Protein AF-0000000080758791 (afdb_homodimer)

Radius of gyration: 24.96 Å; Cα contacts (8 Å, |Δi|>4): 1111; chains: 2; bounding box: 57×70×59 Å

Secondary structure (DSSP, 8-state):
-EEEEEEEEEEEETTEEEEEEEEEEETT-EEEEEE-TTSSHHHHHHHHTTSS--SEEEEEETTEETTSTTHHHHGGGEEEE-SS----TT--HHHHHHHHHTT-TT--HHHHHHHHHHTT--SSS-GGG--HHHHHHHHHHHHHTT--SEEEEESTTTT--HHHHHHHHHHHHHHTTSTT-EEEEE-S-HHHHHHH-SEEEEEETTEEEEEEEHHHHHHHEEEEEE-HHHHHTS-GGGEEEEEE-SS-EEEEEEHHHHTTTS-PBPPPHHHHHHHHHHHHTT-/-EEEEEEEEEEEETTEEEEEEEEEEETT-EEEEEE-TTSSHHHHHHHHTTSS--SEEEEEETTEETTSTTHHHHGGGEEEE-SS----TT--HHHHHHHHHTT-TT--HHHHHHHHHHTT--SSS-GGG--HHHHHHHHHHHHHTT--SEEEEESTTTT--HHHHHHHHHHHHHHTTSTT-EEEEE-S-HHHHHHH-SEEEEEETTEEEEEEEHHHHHHHEEEEEE-HHHHHTS-GGGEEEEEE-SS-EEEEEEHHHHTTTS-PBP--HHHHHHHHHHHHTT-

Solvent-accessible surface area (backbone atoms only — not comparable to full-atom values): 29535 Å² total; per-residue (Å²): 113,49,40,32,42,33,43,47,28,24,38,78,52,95,97,44,48,36,49,54,33,66,50,74,40,52,42,29,37,30,33,26,43,34,49,48,85,87,13,43,67,67,60,50,55,32,44,62,68,46,74,45,82,66,73,43,60,47,44,28,47,69,79,33,46,45,83,44,81,68,31,66,65,52,50,59,33,44,18,64,35,49,64,61,66,83,69,65,47,76,39,20,52,53,54,48,52,56,54,44,48,73,69,37,92,55,42,33,68,65,55,31,52,50,38,32,56,74,69,67,51,62,50,80,48,38,47,65,75,46,51,72,65,52,40,42,50,49,39,47,30,56,28,54,18,31,61,38,37,33,37,41,30,42,33,59,56,64,95,42,28,60,64,60,36,52,55,53,51,50,50,56,54,57,53,28,70,44,55,71,16,26,36,42,33,32,42,58,56,51,69,60,38,66,71,66,35,48,28,38,32,35,31,52,81,18,28,61,78,46,72,43,47,40,67,58,52,52,64,42,37,24,37,38,77,40,43,60,72,60,52,69,69,48,60,68,87,31,50,59,17,73,46,79,56,97,83,24,32,40,30,37,28,35,30,91,69,44,59,92,78,45,83,63,45,92,50,52,71,57,54,54,52,49,33,43,57,57,41,57,68,77,104,113,50,41,32,41,34,42,48,29,24,39,78,52,95,95,44,48,36,48,54,34,65,48,74,39,52,42,29,36,31,33,26,42,33,47,47,84,85,14,44,66,68,59,50,54,34,45,63,67,47,74,46,82,66,74,44,59,46,44,29,48,69,80,34,46,46,82,44,80,67,31,65,65,52,49,58,33,45,16,64,37,49,65,60,66,83,69,66,48,78,40,20,52,52,53,49,52,56,56,44,49,74,69,36,91,56,42,34,68,66,54,30,52,50,39,31,56,76,69,67,51,63,48,80,47,37,46,66,76,45,51,71,65,52,39,42,51,49,38,49,30,56,29,54,16,31,62,39,39,32,36,42,29,42,32,60,57,63,94,44,28,60,64,60,38,51,54,52,52,50,50,54,55,57,53,30,70,44,56,71,16,26,36,42,34,33,42,56,56,52,70,60,39,66,72,67,32,48,27,37,32,37,30,51,80,19,28,62,78,46,72,42,48,40,67,57,52,52,63,42,37,23,38,37,76,39,42,61,73,58,52,69,69,49,61,68,87,30,50,60,17,72,46,80,55,98,83,23,30,39,30,37,28,36,30,92,71,42,59,91,75,47,83,64,43,90,50,51,71,56,55,53,52,49,32,44,57,58,40,57,69,76,104

pLDDT: mean 93.14, std 8.85, range [30.48, 98.81]

Sequence (566 aa):
MNAIEIKNLSKSYPGFELRDINLELPAGSIMGLVGENGAGKTTTLKLIMNAISRDSGSVKVLGVDNQAKEFNAVKEDIGVVLDEAYFPEVLTPKHVGKVMKNTYRNWDDTCYYNFLERFKLPETKAFKDFSRGMKMKLAIAVAMSHRPKLLILDEATSGLDPIVRDEILDIFNDFTRDETHSVLLSSHIVSDLEKICDYIAFIHNGRLLFCEEKDKLLEEYAIVRMSKDDFEKLPKEAVKGKKVNKYGVEALVLKSAVSRMFNTEYTTLEDIILFLAKGDRKQMNAIEIKNLSKSYPGFELRDINLELPAGSIMGLVGENGAGKTTTLKLIMNAISRDSGSVKVLGVDNQAKEFNAVKEDIGVVLDEAYFPEVLTPKHVGKVMKNTYRNWDDTCYYNFLERFKLPETKAFKDFSRGMKMKLAIAVAMSHRPKLLILDEATSGLDPIVRDEILDIFNDFTRDETHSVLLSSHIVSDLEKICDYIAFIHNGRLLFCEEKDKLLEEYAIVRMSKDDFEKLPKEAVKGKKVNKYGVEALVLKSAVSRMFNTEYTTLEDIILFLAKGDRKQ

InterPro domains:
  IPR003439 ABC transporter-like, ATP-binding domain [PF00005] (18-158)
  IPR003439 ABC transporter-like, ATP-binding domain [PS50893] (4-230)
  IPR003593 AAA+ ATPase domain [SM00382] (27-209)
  IPR027417 P-loop containing nucleoside triphosphate hydrolase [G3DSA:3.40.50.300] (1-261)
  IPR027417 P-loop containing nucleoside triphosphate hydrolase [SSF52540] (3-223)
  IPR051782 ABC Transporter Superfamily, Various Functions [PTHR42939] (1-250)

Structure (mmCIF, N/CA/C/O backbone):
data_AF-0000000080758791-model_v1
#
loop_
_entity.id
_entity.type
_entity.pdbx_description
1 polymer 'ABC transporter related protein'
#
loop_
_atom_site.group_PDB
_atom_site.id
_atom_site.type_symbol
_atom_site.label_atom_id
_atom_site.label_alt_id
_atom_site.label_comp_id
_atom_site.label_asym_id
_atom_site.label_entity_id
_atom_site.label_seq_id
_atom_site.pdbx_PDB_ins_code
_atom_site.Cartn_x
_atom_site.Cartn_y
_atom_site.Cartn_z
_atom_site.occupancy
_atom_site.B_iso_or_equiv
_atom_site.auth_seq_id
_atom_site.auth_comp_id
_atom_site.auth_asym_id
_atom_site.auth_atom_id
_atom_site.pdbx_PDB_model_num
ATOM 1 N N . MET A 1 1 ? 1.651 32.094 4.383 1 89.94 1 MET A N 1
ATOM 2 C CA . MET A 1 1 ? 2.184 31.609 5.652 1 89.94 1 MET A CA 1
ATOM 3 C C . MET A 1 1 ? 2.361 30.094 5.617 1 89.94 1 MET A C 1
ATOM 5 O O . MET A 1 1 ? 1.595 29.391 4.957 1 89.94 1 MET A O 1
ATOM 9 N N . ASN A 1 2 ? 3.467 29.641 6.234 1 97.06 2 ASN A N 1
ATOM 10 C CA . ASN A 1 2 ? 3.754 28.203 6.215 1 97.06 2 ASN A CA 1
ATOM 11 C C . ASN A 1 2 ? 3.229 27.516 7.465 1 97.06 2 ASN A C 1
ATOM 13 O O . ASN A 1 2 ? 3.303 28.062 8.562 1 97.06 2 ASN A O 1
ATOM 17 N N . ALA A 1 3 ? 2.686 26.391 7.273 1 98.5 3 ALA A N 1
ATOM 18 C CA . ALA A 1 3 ? 2.25 25.578 8.406 1 98.5 3 ALA A CA 1
ATOM 19 C C . ALA A 1 3 ? 3.443 24.953 9.117 1 98.5 3 ALA A C 1
ATOM 21 O O . ALA A 1 3 ? 3.428 24.781 10.344 1 98.5 3 ALA A O 1
ATOM 22 N N . ILE A 1 4 ? 4.477 24.594 8.352 1 98.75 4 ILE A N 1
ATOM 23 C CA . ILE A 1 4 ? 5.703 24.016 8.883 1 98.75 4 ILE A CA 1
ATOM 24 C C . ILE A 1 4 ? 6.914 24.625 8.172 1 98.75 4 ILE A C 1
ATOM 26 O O . ILE A 1 4 ? 6.898 24.797 6.953 1 98.75 4 ILE A O 1
ATOM 30 N N . GLU A 1 5 ? 7.918 24.969 8.945 1 98.69 5 GLU A N 1
ATOM 31 C CA . GLU A 1 5 ? 9.203 25.422 8.422 1 98.69 5 GLU A CA 1
ATOM 32 C C . GLU A 1 5 ? 10.367 24.719 9.117 1 98.69 5 GLU A C 1
ATOM 34 O O . GLU A 1 5 ? 10.516 24.812 10.336 1 98.69 5 GLU A O 1
ATOM 39 N N . ILE A 1 6 ? 11.125 24.047 8.367 1 98.62 6 ILE A N 1
ATOM 40 C CA . ILE A 1 6 ? 12.297 23.344 8.875 1 98.62 6 ILE A CA 1
ATOM 41 C C . ILE A 1 6 ? 13.555 23.875 8.195 1 98.62 6 ILE A C 1
ATOM 43 O O . ILE A 1 6 ? 13.617 23.953 6.965 1 98.62 6 ILE A O 1
ATOM 47 N N . LYS A 1 7 ? 14.539 24.234 8.984 1 98.38 7 LYS A N 1
ATOM 48 C CA . LYS A 1 7 ? 15.805 24.734 8.453 1 98.38 7 LYS A CA 1
ATOM 49 C C . LYS A 1 7 ? 16.984 23.969 9.039 1 98.38 7 LYS A C 1
ATOM 51 O O . LYS A 1 7 ? 17.203 23.984 10.258 1 98.38 7 LYS A O 1
ATOM 56 N N . ASN A 1 8 ? 17.75 23.312 8.172 1 98.06 8 ASN A N 1
ATOM 57 C CA . ASN A 1 8 ? 19 22.641 8.5 1 98.06 8 ASN A CA 1
ATOM 58 C C . ASN A 1 8 ? 18.828 21.688 9.68 1 98.06 8 ASN A C 1
ATOM 60 O O . ASN A 1 8 ? 19.641 21.688 10.602 1 98.06 8 ASN A O 1
ATOM 64 N N . LEU A 1 9 ? 17.781 20.984 9.703 1 98.25 9 LEU A N 1
ATOM 65 C CA . LEU A 1 9 ? 17.438 20.078 10.805 1 98.25 9 LEU A CA 1
ATOM 66 C C . LEU A 1 9 ? 18.297 18.812 10.75 1 98.25 9 LEU A C 1
ATOM 68 O O . LEU A 1 9 ? 18.406 18.172 9.703 1 98.25 9 LEU A O 1
ATOM 72 N N . SER A 1 10 ? 18.922 18.5 11.867 1 98.31 10 SER A N 1
ATOM 73 C CA . SER A 1 10 ? 19.781 17.312 11.914 1 98.31 10 SER A CA 1
ATOM 74 C C . SER A 1 10 ? 19.547 16.531 13.203 1 98.31 10 SER A C 1
ATOM 76 O O . SER A 1 10 ? 19.188 17.094 14.227 1 98.31 10 SER A O 1
ATOM 78 N N . LYS A 1 11 ? 19.625 15.289 13.148 1 98.12 11 LYS A N 1
ATOM 79 C CA . LYS A 1 11 ? 19.531 14.336 14.25 1 98.12 11 LYS A CA 1
ATOM 80 C C . LYS A 1 11 ? 20.375 13.094 13.984 1 98.12 11 LYS A C 1
ATOM 82 O O . LYS A 1 11 ? 20.297 12.508 12.906 1 98.12 11 LYS A O 1
ATOM 87 N N . SER A 1 12 ? 21.125 12.672 14.969 1 96.94 12 SER A N 1
ATOM 88 C CA . SER A 1 12 ? 22.016 11.523 14.797 1 96.94 12 SER A CA 1
ATOM 89 C C . SER A 1 12 ? 21.672 10.414 15.781 1 96.94 12 SER A C 1
ATOM 91 O O . SER A 1 12 ? 21.391 10.672 16.953 1 96.94 12 SER A O 1
ATOM 93 N N . TYR A 1 13 ? 21.562 9.234 15.344 1 94.75 13 TYR A N 1
ATOM 94 C CA . TYR A 1 13 ? 21.5 7.984 16.094 1 94.75 13 TYR A CA 1
ATOM 95 C C . TYR A 1 13 ? 22.672 7.07 15.734 1 94.75 13 TYR A C 1
ATOM 97 O O . TYR A 1 13 ? 23.344 7.277 14.711 1 94.75 13 TYR A O 1
ATOM 105 N N . PRO A 1 14 ? 22.953 6.137 16.594 1 93 14 PRO A N 1
ATOM 106 C CA . PRO A 1 14 ? 23.938 5.145 16.125 1 93 14 PRO A CA 1
ATOM 107 C C . PRO A 1 14 ? 23.516 4.469 14.828 1 93 14 PRO A C 1
ATOM 109 O O . PRO A 1 14 ? 22.438 3.871 14.75 1 93 14 PRO A O 1
ATOM 112 N N . GLY A 1 15 ? 24.25 4.629 13.75 1 91.56 15 GLY A N 1
ATOM 113 C CA . GLY A 1 15 ? 24 3.963 12.477 1 91.56 15 GLY A CA 1
ATOM 114 C C . GLY A 1 15 ? 23.047 4.723 11.586 1 91.56 15 GLY A C 1
ATOM 115 O O . GLY A 1 15 ? 22.672 4.246 10.508 1 91.56 15 GLY A O 1
ATOM 116 N N . PHE A 1 16 ? 22.547 5.852 12.062 1 94.62 16 PHE A N 1
ATOM 117 C CA . PHE A 1 16 ? 21.625 6.633 11.25 1 94.62 16 PHE A CA 1
ATOM 118 C C . PHE A 1 16 ? 21.734 8.117 11.562 1 94.62 16 PHE A C 1
ATOM 120 O O . PHE A 1 16 ? 21.922 8.5 12.719 1 94.62 16 PHE A O 1
ATOM 127 N N . GLU A 1 17 ? 21.609 8.953 10.445 1 96.44 17 GLU A N 1
ATOM 128 C CA . GLU A 1 17 ? 21.656 10.398 10.641 1 96.44 17 GLU A CA 1
ATOM 129 C C . GLU A 1 17 ? 20.703 11.109 9.695 1 96.44 17 GLU A C 1
ATOM 131 O O . GLU A 1 17 ? 20.656 10.812 8.5 1 96.44 17 GLU A O 1
ATOM 136 N N . LEU A 1 18 ? 19.891 11.891 10.273 1 97.25 18 LEU A N 1
ATOM 137 C CA . LEU A 1 18 ? 19.156 12.891 9.508 1 97.25 18 LEU A CA 1
ATOM 138 C C . LEU A 1 18 ? 20.016 14.141 9.289 1 97.25 18 LEU A C 1
ATOM 140 O O . LEU A 1 18 ? 20.438 14.773 10.25 1 97.25 18 LEU A O 1
ATOM 144 N N . ARG A 1 19 ? 20.188 14.516 8.023 1 96.38 19 ARG A N 1
ATOM 145 C CA . ARG A 1 19 ? 21.188 15.539 7.738 1 96.38 19 ARG A CA 1
ATOM 146 C C . ARG A 1 19 ? 20.562 16.719 7.008 1 96.38 19 ARG A C 1
ATOM 148 O O . ARG A 1 19 ? 20.141 16.594 5.855 1 96.38 19 ARG A O 1
ATOM 155 N N . ASP A 1 20 ? 20.531 17.812 7.684 1 96.94 20 ASP A N 1
ATOM 156 C CA . ASP A 1 20 ? 20.297 19.125 7.082 1 96.94 20 ASP A CA 1
ATOM 157 C C . ASP A 1 20 ? 18.984 19.141 6.301 1 96.94 20 ASP A C 1
ATOM 159 O O . ASP A 1 20 ? 18.969 19.469 5.117 1 96.94 20 ASP A O 1
ATOM 163 N N . ILE A 1 21 ? 18 18.734 6.938 1 98 21 ILE A N 1
ATOM 164 C CA . ILE A 1 21 ? 16.688 18.688 6.316 1 98 21 ILE A CA 1
ATOM 165 C C . ILE A 1 21 ? 16.109 20.094 6.215 1 98 21 ILE A C 1
ATOM 167 O O . ILE A 1 21 ? 16.062 20.828 7.211 1 98 21 ILE A O 1
ATOM 171 N N . ASN A 1 22 ? 15.773 20.562 5.066 1 98.12 22 ASN A N 1
ATOM 172 C CA . ASN A 1 22 ? 15.047 21.797 4.793 1 98.12 22 ASN A CA 1
ATOM 173 C C . ASN A 1 22 ? 13.695 21.531 4.148 1 98.12 22 ASN A C 1
ATOM 175 O O . ASN A 1 22 ? 13.617 20.875 3.105 1 98.12 22 ASN A O 1
ATOM 179 N N . LEU A 1 23 ? 12.617 22 4.727 1 97.81 23 LEU A N 1
ATOM 180 C CA . LEU A 1 23 ? 11.266 21.688 4.27 1 97.81 23 LEU A CA 1
ATOM 181 C C . LEU A 1 23 ? 10.289 22.781 4.664 1 97.81 23 LEU A C 1
ATOM 183 O O . LEU A 1 23 ? 10.336 23.297 5.785 1 97.81 23 LEU A O 1
ATOM 187 N N . GLU A 1 24 ? 9.461 23.188 3.74 1 98.31 24 GLU A N 1
ATOM 188 C CA . GLU A 1 24 ? 8.391 24.141 4.004 1 98.31 24 GLU A CA 1
ATOM 189 C C . GLU A 1 24 ? 7.043 23.609 3.523 1 98.31 24 GLU A C 1
ATOM 191 O O . GLU A 1 24 ? 6.914 23.188 2.375 1 98.31 24 GLU A O 1
ATOM 196 N N . LEU A 1 25 ? 6.113 23.578 4.352 1 98.56 25 LEU A N 1
ATOM 197 C CA . LEU A 1 25 ? 4.734 23.25 4.012 1 98.56 25 LEU A CA 1
ATOM 198 C C . LEU A 1 25 ? 3.855 24.5 4.035 1 98.56 25 LEU A C 1
ATOM 200 O O . LEU A 1 25 ? 3.545 25.016 5.109 1 98.56 25 LEU A O 1
ATOM 204 N N . PRO A 1 26 ? 3.428 24.984 2.875 1 97.75 26 PRO A N 1
ATOM 205 C CA . PRO A 1 26 ? 2.527 26.125 2.867 1 97.75 26 PRO A CA 1
ATOM 206 C C . PRO A 1 26 ? 1.181 25.828 3.521 1 97.75 26 PRO A C 1
ATOM 208 O O . PRO A 1 26 ? 0.653 24.734 3.385 1 97.75 26 PRO A O 1
ATOM 211 N N . ALA A 1 27 ? 0.644 26.828 4.184 1 96.88 27 ALA A N 1
ATOM 212 C CA . ALA A 1 27 ? -0.69 26.672 4.758 1 96.88 27 ALA A CA 1
ATOM 213 C C . ALA A 1 27 ? -1.725 26.391 3.674 1 96.88 27 ALA A C 1
ATOM 215 O O . ALA A 1 27 ? -1.651 26.938 2.574 1 96.88 27 ALA A O 1
ATOM 216 N N . GLY A 1 28 ? -2.588 25.516 3.996 1 97.25 28 GLY A N 1
ATOM 217 C CA . GLY A 1 28 ? -3.664 25.203 3.068 1 97.25 28 GLY A CA 1
ATOM 218 C C . GLY A 1 28 ? -3.307 24.125 2.074 1 97.25 28 GLY A C 1
ATOM 219 O O . GLY A 1 28 ? -4.031 23.891 1.102 1 97.25 28 GLY A O 1
ATOM 220 N N . SER A 1 29 ? -2.154 23.438 2.344 1 98.12 29 SER A N 1
ATOM 221 C CA . SER A 1 29 ? -1.698 22.438 1.384 1 98.12 29 SER A CA 1
ATOM 222 C C . SER A 1 29 ? -1.465 21.094 2.057 1 98.12 29 SER A C 1
ATOM 224 O O . SER A 1 29 ? -1.415 21 3.285 1 98.12 29 SER A O 1
ATOM 226 N N . ILE A 1 30 ? -1.436 20.109 1.271 1 98.69 30 ILE A N 1
ATOM 227 C CA . ILE A 1 30 ? -1.106 18.75 1.711 1 98.69 30 ILE A CA 1
ATOM 228 C C . ILE A 1 30 ? 0.267 18.359 1.174 1 98.69 30 ILE A C 1
ATOM 230 O O . ILE A 1 30 ? 0.529 18.469 -0.026 1 98.69 30 ILE A O 1
ATOM 234 N N . MET A 1 31 ? 1.123 17.922 2.061 1 98.75 31 MET A N 1
ATOM 235 C CA . MET A 1 31 ? 2.447 17.453 1.663 1 98.75 31 MET A CA 1
ATOM 236 C C . MET A 1 31 ? 2.635 15.984 2.016 1 98.75 31 MET A C 1
ATOM 238 O O . MET A 1 31 ? 2.297 15.555 3.123 1 98.75 31 MET A O 1
ATOM 242 N N . GLY A 1 32 ? 3.113 15.25 1.026 1 98.5 32 GLY A N 1
ATOM 243 C CA . GLY A 1 32 ? 3.484 13.859 1.251 1 98.5 32 GLY A CA 1
ATOM 244 C C . GLY A 1 32 ? 4.965 13.672 1.511 1 98.5 32 GLY A C 1
ATOM 245 O O . GLY A 1 32 ? 5.801 14.219 0.784 1 98.5 32 GLY A O 1
ATOM 246 N N . LEU A 1 33 ? 5.273 13.039 2.568 1 98 33 LEU A N 1
ATOM 247 C CA . LEU A 1 33 ? 6.641 12.641 2.889 1 98 33 LEU A CA 1
ATOM 248 C C . LEU A 1 33 ? 6.895 11.195 2.479 1 98 33 LEU A C 1
ATOM 250 O O . LEU A 1 33 ? 6.383 10.266 3.107 1 98 33 LEU A O 1
ATOM 254 N N . VAL A 1 34 ? 7.672 11.039 1.464 1 96.38 34 VAL A N 1
ATOM 255 C CA . VAL A 1 34 ? 7.938 9.711 0.912 1 96.38 34 VAL A CA 1
ATOM 256 C C . VAL A 1 34 ? 9.375 9.305 1.222 1 96.38 34 VAL A C 1
ATOM 258 O O . VAL A 1 34 ? 10.258 10.156 1.36 1 96.38 34 VAL A O 1
ATOM 261 N N . GLY A 1 35 ? 9.594 8.047 1.35 1 92.69 35 GLY A N 1
ATOM 262 C CA . GLY A 1 35 ? 10.906 7.488 1.611 1 92.69 35 GLY A CA 1
ATOM 263 C C . GLY A 1 35 ? 10.867 6.012 1.961 1 92.69 35 GLY A C 1
ATOM 264 O O . GLY A 1 35 ? 9.812 5.48 2.316 1 92.69 35 GLY A O 1
ATOM 265 N N . GLU A 1 36 ? 11.992 5.406 1.899 1 91 36 GLU A N 1
ATOM 266 C CA . GLU A 1 36 ? 12.094 4 2.275 1 91 36 GLU A CA 1
ATOM 267 C C . GLU A 1 36 ? 11.922 3.816 3.779 1 91 36 GLU A C 1
ATOM 269 O O . GLU A 1 36 ? 11.938 4.789 4.535 1 91 36 GLU A O 1
ATOM 274 N N . ASN A 1 37 ? 11.711 2.545 4.102 1 89.5 37 ASN A N 1
ATOM 275 C CA . ASN A 1 37 ? 11.672 2.248 5.531 1 89.5 37 ASN A CA 1
ATOM 276 C C . ASN A 1 37 ? 13.008 2.578 6.203 1 89.5 37 ASN A C 1
ATOM 278 O O . ASN A 1 37 ? 14.07 2.182 5.719 1 89.5 37 ASN A O 1
ATOM 282 N N . GLY A 1 38 ? 12.992 3.373 7.211 1 90.75 38 GLY A N 1
ATOM 283 C CA . GLY A 1 38 ? 14.203 3.758 7.922 1 90.75 38 GLY A CA 1
ATOM 284 C C . GLY A 1 38 ? 14.859 5 7.352 1 90.75 38 GLY A C 1
ATOM 285 O O . GLY A 1 38 ? 15.953 5.383 7.781 1 90.75 38 GLY A O 1
ATOM 286 N N . ALA A 1 39 ? 14.18 5.641 6.441 1 93.69 39 ALA A N 1
ATOM 287 C CA . ALA A 1 39 ? 14.797 6.781 5.762 1 93.69 39 ALA A CA 1
ATOM 288 C C . ALA A 1 39 ? 14.805 8.016 6.664 1 93.69 39 ALA A C 1
ATOM 290 O O . ALA A 1 39 ? 15.508 8.984 6.383 1 93.69 39 ALA A O 1
ATOM 291 N N . GLY A 1 40 ? 13.953 7.996 7.719 1 95.56 40 GLY A N 1
ATOM 292 C CA . GLY A 1 40 ? 13.922 9.125 8.641 1 95.56 40 GLY A CA 1
ATOM 293 C C . GLY A 1 40 ? 12.562 9.812 8.695 1 95.56 40 GLY A C 1
ATOM 294 O O . GLY A 1 40 ? 12.43 10.883 9.281 1 95.56 40 GLY A O 1
ATOM 295 N N . LYS A 1 41 ? 11.516 9.242 8.062 1 96.38 41 LYS A N 1
ATOM 296 C CA . LYS A 1 41 ? 10.188 9.852 8.031 1 96.38 41 LYS A CA 1
ATOM 297 C C . LYS A 1 41 ? 9.648 10.055 9.445 1 96.38 41 LYS A C 1
ATOM 299 O O . LYS A 1 41 ? 9.32 11.18 9.836 1 96.38 41 LYS A O 1
ATOM 304 N N . THR A 1 42 ? 9.633 8.961 10.234 1 95.44 42 THR A N 1
ATOM 305 C CA . THR A 1 42 ? 9.109 9 11.602 1 95.44 42 THR A CA 1
ATOM 306 C C . THR A 1 42 ? 9.945 9.922 12.477 1 95.44 42 THR A C 1
ATOM 308 O O . THR A 1 42 ? 9.406 10.695 13.273 1 95.44 42 THR A O 1
ATOM 311 N N . THR A 1 43 ? 11.273 9.867 12.328 1 96.69 43 THR A N 1
ATOM 312 C CA . THR A 1 43 ? 12.156 10.75 13.078 1 96.69 43 THR A CA 1
ATOM 313 C C . THR A 1 43 ? 11.844 12.211 12.781 1 96.69 43 THR A C 1
ATOM 315 O O . THR A 1 43 ? 11.758 13.039 13.695 1 96.69 43 THR A O 1
ATOM 318 N N . THR A 1 44 ? 11.625 12.492 11.539 1 97.88 44 THR A N 1
ATOM 319 C CA . THR A 1 44 ? 11.312 13.859 11.125 1 97.88 44 THR A CA 1
ATOM 320 C C . THR A 1 44 ? 10.016 14.328 11.773 1 97.88 44 THR A C 1
ATOM 322 O O . THR A 1 44 ? 9.953 15.43 12.312 1 97.88 44 THR A O 1
ATOM 325 N N . LEU A 1 45 ? 9 13.477 11.75 1 97.81 45 LEU A N 1
ATOM 326 C CA . LEU A 1 45 ? 7.707 13.836 12.32 1 97.81 45 LEU A CA 1
ATOM 327 C C . LEU A 1 45 ? 7.812 14.031 13.828 1 97.81 45 LEU A C 1
ATOM 329 O O . LEU A 1 45 ? 7.23 14.969 14.383 1 97.81 45 LEU A O 1
ATOM 333 N N . LYS A 1 46 ? 8.602 13.227 14.484 1 97.31 46 LYS A N 1
ATOM 334 C CA . LYS A 1 46 ? 8.812 13.359 15.922 1 97.31 46 LYS A CA 1
ATOM 335 C C . LYS A 1 46 ? 9.539 14.664 16.25 1 97.31 46 LYS A C 1
ATOM 337 O O . LYS A 1 46 ? 9.234 15.305 17.266 1 97.31 46 LYS A O 1
ATOM 342 N N . LEU A 1 47 ? 10.453 15 15.43 1 98.12 47 LEU A N 1
ATOM 343 C CA . LEU A 1 47 ? 11.195 16.234 15.625 1 98.12 47 LEU A CA 1
ATOM 344 C C . LEU A 1 47 ? 10.281 17.453 15.445 1 98.12 47 LEU A C 1
ATOM 346 O O . LEU A 1 47 ? 10.383 18.422 16.203 1 98.12 47 LEU A O 1
ATOM 350 N N . ILE A 1 48 ? 9.406 17.344 14.484 1 98.25 48 ILE A N 1
ATOM 351 C CA . ILE A 1 48 ? 8.461 18.422 14.242 1 98.25 48 ILE A CA 1
ATOM 352 C C . ILE A 1 48 ? 7.59 18.625 15.484 1 98.25 48 ILE A 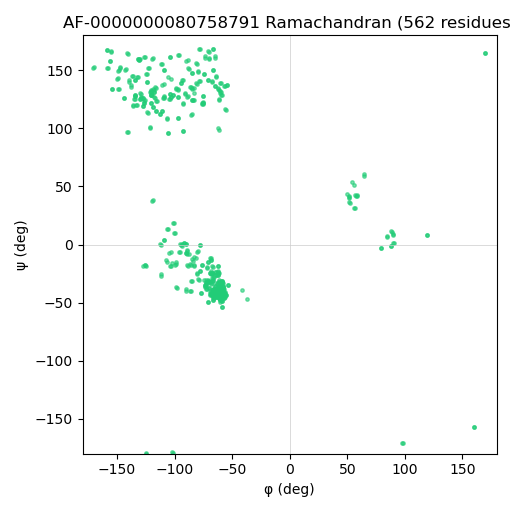C 1
ATOM 354 O O . ILE A 1 48 ? 7.328 19.766 15.883 1 98.25 48 ILE A O 1
ATOM 358 N N . MET A 1 49 ? 7.281 17.547 16.156 1 97.62 49 MET A N 1
ATOM 359 C CA . MET A 1 49 ? 6.395 17.578 17.328 1 97.62 49 MET A CA 1
ATOM 360 C C . MET A 1 49 ? 7.188 17.797 18.609 1 97.62 49 MET A C 1
ATOM 362 O O . MET A 1 49 ? 6.613 17.828 19.703 1 97.62 49 MET A O 1
ATOM 366 N N . ASN A 1 50 ? 8.477 17.922 18.469 1 97.44 50 ASN A N 1
ATOM 367 C CA . ASN A 1 50 ? 9.383 18.078 19.609 1 97.44 50 ASN A CA 1
ATOM 368 C C . ASN A 1 50 ? 9.234 16.922 20.594 1 97.44 50 ASN A C 1
ATOM 370 O O . ASN A 1 50 ? 9.289 17.141 21.812 1 97.44 50 ASN A O 1
ATOM 374 N N . ALA A 1 51 ? 8.906 15.789 20.062 1 96.31 51 ALA A N 1
ATOM 375 C CA . ALA A 1 51 ? 8.836 14.586 20.891 1 96.31 51 ALA A CA 1
ATOM 376 C C . ALA A 1 51 ? 10.234 14.039 21.172 1 96.31 51 ALA A C 1
ATOM 378 O O . ALA A 1 51 ? 10.422 13.242 22.094 1 96.31 51 ALA A O 1
ATOM 379 N N . ILE A 1 52 ? 11.195 14.367 20.328 1 96.62 52 ILE A N 1
ATOM 380 C CA . ILE A 1 52 ? 12.609 14.086 20.531 1 96.62 52 ILE A CA 1
ATOM 381 C C . ILE A 1 52 ? 13.43 15.352 20.297 1 96.62 52 ILE A C 1
ATOM 383 O O . ILE A 1 52 ? 12.977 16.266 19.594 1 96.62 52 ILE A O 1
ATOM 387 N N . SER A 1 53 ? 14.609 15.406 20.797 1 96.31 53 SER A N 1
ATOM 388 C CA . SER A 1 53 ? 15.445 16.594 20.672 1 96.31 53 SER A CA 1
ATOM 389 C C . SER A 1 53 ? 16.234 16.594 19.375 1 96.31 53 SER A C 1
ATOM 391 O O . SER A 1 53 ? 16.766 15.547 18.953 1 96.31 53 SER A O 1
ATOM 393 N N . ARG A 1 54 ? 16.219 17.672 18.797 1 97.25 54 ARG A N 1
ATOM 394 C CA . ARG A 1 54 ? 17.062 17.828 17.594 1 97.25 54 ARG A CA 1
ATOM 395 C C . ARG A 1 54 ? 18.5 18.109 17.984 1 97.25 54 ARG A C 1
ATOM 397 O O . ARG A 1 54 ? 18.781 18.609 19.062 1 97.25 54 ARG A O 1
ATOM 404 N N . ASP A 1 55 ? 19.422 17.781 17.109 1 98.06 55 ASP A N 1
ATOM 405 C CA . ASP A 1 55 ? 20.828 18.109 17.328 1 98.06 55 ASP A CA 1
ATOM 406 C C . ASP A 1 55 ? 21.141 19.531 16.828 1 98.06 55 ASP A C 1
ATOM 408 O O . ASP A 1 55 ? 21.922 20.25 17.453 1 98.06 55 ASP A O 1
ATOM 412 N N . SER A 1 56 ? 20.578 19.891 15.703 1 97.88 56 SER A N 1
ATOM 413 C CA . SER A 1 56 ? 20.75 21.234 15.141 1 97.88 56 SER A CA 1
ATOM 414 C C . SER A 1 56 ? 19.594 21.609 14.227 1 97.88 56 SER A C 1
ATOM 416 O O . SER A 1 56 ? 18.719 20.766 13.945 1 97.88 56 SER A O 1
ATOM 418 N N . GLY A 1 57 ? 19.516 22.875 13.922 1 98.12 57 GLY A N 1
ATOM 419 C CA . GLY A 1 57 ? 18.484 23.375 13.039 1 98.12 57 GLY A CA 1
ATOM 420 C C . GLY A 1 57 ? 17.297 23.984 13.789 1 98.12 57 GLY A C 1
ATOM 421 O O . GLY A 1 57 ? 17.391 24.25 14.992 1 98.12 57 GLY A O 1
ATOM 422 N N . SER A 1 58 ? 16.25 24.266 13.008 1 98.38 58 SER A N 1
ATOM 423 C CA . SER A 1 58 ? 15.07 24.875 13.609 1 98.38 58 SER A CA 1
ATOM 424 C C . SER A 1 58 ? 13.797 24.344 12.977 1 98.38 58 SER A C 1
ATOM 426 O O . SER A 1 58 ? 13.805 23.922 11.812 1 98.38 58 SER A O 1
ATOM 428 N N . VAL A 1 59 ? 12.82 24.328 13.742 1 98.56 59 VAL A N 1
ATOM 429 C CA . VAL A 1 59 ? 11.5 23.891 13.305 1 98.56 59 VAL A CA 1
ATOM 430 C C . VAL A 1 59 ? 10.438 24.875 13.812 1 98.56 59 VAL A C 1
ATOM 432 O O . VAL A 1 59 ? 10.391 25.172 15.008 1 98.56 59 VAL A O 1
ATOM 435 N N . LYS A 1 60 ? 9.68 25.375 12.953 1 98.69 60 LYS A N 1
ATOM 436 C CA . LYS A 1 60 ? 8.508 26.172 13.297 1 98.69 60 LYS A CA 1
ATOM 437 C C . LYS A 1 60 ? 7.223 25.5 12.836 1 98.69 60 LYS A C 1
ATOM 439 O O . LYS A 1 60 ? 7.148 25 11.703 1 98.69 60 LYS A O 1
ATOM 444 N N . VAL A 1 61 ? 6.277 25.484 13.664 1 98.62 61 VAL A N 1
ATOM 445 C CA . VAL A 1 61 ? 4.965 24.906 13.375 1 98.62 61 VAL A CA 1
ATOM 446 C C . VAL A 1 61 ? 3.879 25.938 13.672 1 98.62 61 VAL A C 1
ATOM 448 O O . VAL A 1 61 ? 3.805 26.484 14.773 1 98.62 61 VAL A O 1
ATOM 451 N N . LEU A 1 62 ? 3.166 26.203 12.695 1 98.19 62 LEU A N 1
ATOM 452 C CA . LEU A 1 62 ? 2.131 27.219 12.789 1 98.19 62 LEU A CA 1
ATOM 453 C C . LEU A 1 62 ? 2.703 28.531 13.336 1 98.19 62 LEU A C 1
ATOM 455 O O . LEU A 1 62 ? 2.127 29.141 14.242 1 98.19 62 LEU A O 1
ATOM 459 N N . GLY A 1 63 ? 3.91 28.781 12.945 1 97.44 63 GLY A N 1
ATOM 460 C CA . GLY A 1 63 ? 4.551 30.062 13.211 1 97.44 63 GLY A CA 1
ATOM 461 C C . GLY A 1 63 ? 5.312 30.078 14.523 1 97.44 63 GLY A C 1
ATOM 462 O O . GLY A 1 63 ? 5.938 31.094 14.859 1 97.44 63 GLY A O 1
ATOM 463 N N . VAL A 1 64 ? 5.324 29.016 15.203 1 98.12 64 VAL A N 1
ATOM 464 C CA . VAL A 1 64 ? 5.941 28.984 16.516 1 98.12 64 VAL A CA 1
ATOM 465 C C . VAL A 1 64 ? 7.102 28 16.531 1 98.12 64 VAL A C 1
ATOM 467 O O . VAL A 1 64 ? 6.973 26.875 16.031 1 98.12 64 VAL A O 1
ATOM 470 N N . ASP A 1 65 ? 8.18 28.422 17.062 1 98.25 65 ASP A N 1
ATOM 471 C CA . ASP A 1 65 ? 9.297 27.5 17.266 1 98.25 65 ASP A CA 1
ATOM 472 C C . ASP A 1 65 ? 8.906 26.344 18.172 1 98.25 65 ASP A C 1
ATOM 474 O O . ASP A 1 65 ? 8.344 26.547 19.25 1 98.25 65 ASP A O 1
ATOM 478 N N . ASN A 1 66 ? 9.234 25.094 17.734 1 97.75 66 ASN A N 1
ATOM 479 C CA . ASN A 1 66 ? 8.672 23.953 18.453 1 97.75 66 ASN A CA 1
ATOM 480 C C . ASN A 1 66 ? 9.422 23.703 19.766 1 97.75 66 ASN A C 1
ATOM 482 O O . ASN A 1 66 ? 9.023 22.828 20.547 1 97.75 66 ASN A O 1
ATOM 486 N N . GLN A 1 67 ? 10.414 24.484 20.047 1 97.31 67 GLN A N 1
ATOM 487 C CA . GLN A 1 67 ? 11.094 24.375 21.344 1 97.31 67 GLN A CA 1
ATOM 488 C C . GLN A 1 67 ? 10.68 25.5 22.281 1 97.31 67 GLN A C 1
ATOM 490 O O . GLN A 1 67 ? 11.062 25.516 23.453 1 97.31 67 GLN A O 1
ATOM 495 N N . ALA A 1 68 ? 9.93 26.422 21.766 1 97.19 68 ALA A N 1
ATOM 496 C CA . ALA A 1 68 ? 9.438 27.531 22.594 1 97.19 68 ALA A CA 1
ATOM 497 C C . ALA A 1 68 ? 8.391 27.031 23.594 1 97.19 68 ALA A C 1
ATOM 499 O O . ALA A 1 68 ? 7.742 26.016 23.359 1 97.19 68 ALA A O 1
ATOM 500 N N . LYS A 1 69 ? 8.164 27.766 24.609 1 96.06 69 LYS A N 1
ATOM 501 C CA . LYS A 1 69 ? 7.191 27.422 25.641 1 96.06 69 LYS A CA 1
ATOM 502 C C . LYS A 1 69 ? 5.77 27.469 25.094 1 96.06 69 LYS A C 1
ATOM 504 O O . LYS A 1 69 ? 4.91 26.688 25.516 1 96.06 69 LYS A O 1
ATOM 509 N N . GLU A 1 70 ? 5.617 28.344 24.172 1 96.5 70 GLU A N 1
ATOM 510 C CA . GLU A 1 70 ? 4.293 28.562 23.594 1 96.5 70 GLU A CA 1
ATOM 511 C C . GLU A 1 70 ? 3.854 27.359 22.766 1 96.5 70 GLU A C 1
ATOM 513 O O . GLU A 1 70 ? 2.678 27.25 22.406 1 96.5 70 GLU A O 1
ATOM 518 N N . PHE A 1 71 ? 4.789 26.453 22.5 1 97.25 71 PHE A N 1
ATOM 519 C CA . PHE A 1 71 ? 4.496 25.359 21.578 1 97.25 71 PHE A CA 1
ATOM 520 C C . PHE A 1 71 ? 3.467 24.406 22.172 1 97.25 71 PHE A C 1
ATOM 522 O O . PHE A 1 71 ? 2.691 23.781 21.438 1 97.25 71 PHE A O 1
ATOM 529 N N . ASN A 1 72 ? 3.383 24.344 23.391 1 95 72 ASN A N 1
ATOM 530 C CA . ASN A 1 72 ? 2.391 23.5 24.031 1 95 72 ASN A CA 1
ATOM 531 C C . ASN A 1 72 ? 0.97 23.891 23.641 1 95 72 ASN A C 1
ATOM 533 O O . ASN A 1 72 ? 0.112 23.031 23.438 1 95 72 ASN A O 1
ATOM 537 N N . ALA A 1 73 ? 0.804 25.156 23.594 1 95.75 73 ALA A N 1
ATOM 538 C CA . ALA A 1 73 ? -0.509 25.656 23.188 1 95.75 73 ALA A CA 1
ATOM 539 C C . ALA A 1 73 ? -0.781 25.328 21.719 1 95.75 73 ALA A C 1
ATOM 541 O O . ALA A 1 73 ? -1.922 25.062 21.328 1 95.75 73 ALA A O 1
ATOM 542 N N . VAL A 1 74 ? 0.276 25.328 20.922 1 96.81 74 VAL A N 1
ATOM 543 C CA . VAL A 1 74 ? 0.168 25.062 19.484 1 96.81 74 VAL A CA 1
ATOM 544 C C . VAL A 1 74 ? -0.261 23.625 19.266 1 96.81 74 VAL A C 1
ATOM 546 O O . VAL A 1 74 ? -0.978 23.312 18.297 1 96.81 74 VAL A O 1
ATOM 549 N N . LYS A 1 75 ? 0.067 22.75 20.156 1 96.38 75 LYS A N 1
ATOM 550 C CA . LYS A 1 75 ? -0.227 21.328 20.031 1 96.38 75 LYS A CA 1
ATOM 551 C C . LYS A 1 75 ? -1.731 21.078 20.031 1 96.38 75 LYS A C 1
ATOM 553 O O . LYS A 1 75 ? -2.199 20.078 19.469 1 96.38 75 LYS A O 1
ATOM 558 N N . GLU A 1 76 ? -2.469 22 20.609 1 96.5 76 GLU A N 1
ATOM 559 C CA . GLU A 1 76 ? -3.926 21.922 20.594 1 96.5 76 GLU A CA 1
ATOM 560 C C . GLU A 1 76 ? -4.461 21.984 19.172 1 96.5 76 GLU A C 1
ATOM 562 O O . GLU A 1 76 ? -5.523 21.422 18.875 1 96.5 76 GLU A O 1
ATOM 567 N N . ASP A 1 77 ? -3.67 22.609 18.344 1 97.75 77 ASP A N 1
ATOM 568 C CA . ASP A 1 77 ? -4.113 22.844 16.969 1 97.75 77 ASP A CA 1
ATOM 569 C C . ASP A 1 77 ? -3.512 21.828 16.016 1 97.75 77 ASP A C 1
ATOM 571 O O . ASP A 1 77 ? -3.566 22.016 14.789 1 97.75 77 ASP A O 1
ATOM 575 N N . ILE A 1 78 ? -2.877 20.797 16.578 1 98.5 78 ILE A N 1
ATOM 576 C CA . ILE A 1 78 ? -2.244 19.766 15.75 1 98.5 78 ILE A CA 1
ATOM 577 C C . ILE A 1 78 ? -2.889 18.406 16.016 1 98.5 78 ILE A C 1
ATOM 579 O O . ILE A 1 78 ? -2.918 17.953 17.172 1 98.5 78 ILE A O 1
ATOM 583 N N . GLY A 1 79 ? -3.482 17.828 15 1 98.25 79 GLY A N 1
ATOM 584 C CA . GLY A 1 79 ? -3.928 16.438 15.078 1 98.25 79 GLY A CA 1
ATOM 585 C C . GLY A 1 79 ? -2.881 15.453 14.609 1 98.25 79 GLY A C 1
ATOM 586 O O . GLY A 1 79 ? -2.295 15.617 13.539 1 98.25 79 GLY A O 1
ATOM 587 N N . VAL A 1 80 ? -2.635 14.461 15.406 1 97.56 80 VAL A N 1
ATOM 588 C CA . VAL A 1 80 ? -1.605 13.484 15.086 1 97.56 80 VAL A CA 1
ATOM 589 C C . VAL A 1 80 ? -2.229 12.094 15 1 97.56 80 VAL A C 1
ATOM 591 O O . VAL A 1 80 ? -3.021 11.703 15.867 1 97.56 80 VAL A O 1
ATOM 594 N N . VAL A 1 81 ? -1.918 11.406 13.938 1 97.31 81 VAL A N 1
ATOM 595 C CA . VAL A 1 81 ? -2.301 10.008 13.773 1 97.31 81 VAL A CA 1
ATOM 596 C C . VAL A 1 81 ? -1.078 9.18 13.398 1 97.31 81 VAL A C 1
ATOM 598 O O . VAL A 1 81 ? -0.388 9.484 12.422 1 97.31 81 VAL A O 1
ATOM 601 N N . LEU A 1 82 ? -0.832 8.156 14.133 1 95.12 82 LEU A N 1
ATOM 602 C CA . LEU A 1 82 ? 0.316 7.285 13.914 1 95.12 82 LEU A CA 1
ATOM 603 C C . LEU A 1 82 ? -0.107 6.004 13.203 1 95.12 82 LEU A C 1
ATOM 605 O O . LEU A 1 82 ? -1.273 5.848 12.836 1 95.12 82 LEU A O 1
ATOM 609 N N . ASP A 1 83 ? 0.796 5.191 12.977 1 91 83 ASP A N 1
ATOM 610 C CA . ASP A 1 83 ? 0.559 3.982 12.188 1 91 83 ASP A CA 1
ATOM 611 C C . ASP A 1 83 ? -0.36 3.016 12.93 1 91 83 ASP A C 1
ATOM 613 O O . ASP A 1 83 ? -1.008 2.168 12.312 1 91 83 ASP A O 1
ATOM 617 N N . GLU A 1 84 ? -0.382 3.131 14.164 1 89.12 84 GLU A N 1
ATOM 618 C CA . GLU A 1 84 ? -1.301 2.361 15 1 89.12 84 GLU A CA 1
ATOM 619 C C . GLU A 1 84 ? -2.025 3.262 16 1 89.12 84 GLU A C 1
ATOM 621 O O . GLU A 1 84 ? -1.49 4.289 16.422 1 89.12 84 GLU A O 1
ATOM 626 N N . ALA A 1 85 ? -3.275 2.867 16.188 1 85.88 85 ALA A N 1
ATOM 627 C CA . ALA A 1 85 ? -4.031 3.566 17.234 1 85.88 85 ALA A CA 1
ATOM 628 C C . ALA A 1 85 ? -3.693 3.021 18.609 1 85.88 85 ALA A C 1
ATOM 630 O O . ALA A 1 85 ? -3.561 1.81 18.797 1 85.88 85 ALA A O 1
ATOM 631 N N . TYR A 1 86 ? -3.553 3.885 19.547 1 87.38 86 TYR A N 1
ATOM 632 C CA . TYR A 1 86 ? -3.035 3.453 20.844 1 87.38 86 TYR A CA 1
ATOM 633 C C . TYR A 1 86 ? -4.051 3.711 21.953 1 87.38 86 TYR A C 1
ATOM 635 O O . TYR A 1 86 ? -3.676 4.016 23.094 1 87.38 86 TYR A O 1
ATOM 643 N N . PHE A 1 87 ? -5.242 3.539 21.734 1 94.69 87 PHE A N 1
ATOM 644 C CA . PHE A 1 87 ? -6.219 3.664 22.797 1 94.69 87 PHE A CA 1
ATOM 645 C C . PHE A 1 87 ? -6.25 2.402 23.656 1 94.69 87 PHE A C 1
ATOM 647 O O . PHE A 1 87 ? -6.027 1.299 23.156 1 94.69 87 PHE A O 1
ATOM 654 N N . PRO A 1 88 ? -6.559 2.535 24.969 1 95.88 88 PRO A N 1
ATOM 655 C CA . PRO A 1 88 ? -6.727 1.333 25.781 1 95.88 88 PRO A CA 1
ATOM 656 C C . PRO A 1 88 ? -7.75 0.361 25.203 1 95.88 88 PRO A C 1
ATOM 658 O O . PRO A 1 88 ? -8.844 0.773 24.812 1 95.88 88 PRO A O 1
ATOM 661 N N . GLU A 1 89 ? -7.508 -0.829 25.203 1 96.31 89 GLU A N 1
ATOM 662 C CA . GLU A 1 89 ? -8.242 -1.875 24.5 1 96.31 89 GLU A CA 1
ATOM 663 C C . GLU A 1 89 ? -9.672 -1.999 25.031 1 96.31 89 GLU A C 1
ATOM 665 O O . GLU A 1 89 ? -10.586 -2.363 24.297 1 96.31 89 GLU A O 1
ATOM 670 N N . VAL A 1 90 ? -9.875 -1.622 26.234 1 96.81 90 VAL A N 1
ATOM 671 C CA . VAL A 1 90 ? -11.156 -1.862 26.891 1 96.81 90 VAL A CA 1
ATOM 672 C C . VAL A 1 90 ? -12.102 -0.696 26.625 1 96.81 90 VAL A C 1
ATOM 674 O O . VAL A 1 90 ? -13.312 -0.801 26.844 1 96.81 90 VAL A O 1
ATOM 677 N N . LEU A 1 91 ? -11.609 0.389 26.219 1 97.81 91 LEU A N 1
ATOM 678 C CA . LEU A 1 91 ? -12.438 1.578 26.031 1 97.81 91 LEU A CA 1
ATOM 679 C C . LEU A 1 91 ? -13.297 1.458 24.781 1 97.81 91 LEU A C 1
ATOM 681 O O . LEU A 1 91 ? -12.883 0.84 23.797 1 97.81 91 LEU A O 1
ATOM 685 N N . THR A 1 92 ? -14.414 2.021 24.891 1 98.44 92 THR A N 1
ATOM 686 C CA . THR A 1 92 ? -15.289 2.197 23.734 1 98.44 92 THR A CA 1
ATOM 687 C C . THR A 1 92 ? -15.133 3.594 23.141 1 98.44 92 THR A C 1
ATOM 689 O O . THR A 1 92 ? -14.562 4.484 23.781 1 98.44 92 THR A O 1
ATOM 692 N N . PRO A 1 93 ? -15.57 3.801 21.938 1 98.62 93 PRO A N 1
ATOM 693 C CA . PRO A 1 93 ? -15.523 5.152 21.375 1 98.62 93 PRO A CA 1
ATOM 694 C C . PRO A 1 93 ? -16.203 6.188 22.266 1 98.62 93 PRO A C 1
ATOM 696 O O . PRO A 1 93 ? -15.734 7.328 22.359 1 98.62 93 PRO A O 1
ATOM 699 N N . LYS A 1 94 ? -17.25 5.793 22.922 1 98.38 94 LYS A N 1
ATOM 700 C CA . LYS A 1 94 ? -17.922 6.691 23.859 1 98.38 94 LYS A CA 1
ATOM 701 C C . LYS A 1 94 ? -16.969 7.121 24.984 1 98.38 94 LYS A C 1
ATOM 703 O O . LYS A 1 94 ? -16.906 8.305 25.312 1 98.38 94 LYS A O 1
ATOM 708 N N . HIS A 1 95 ? -16.266 6.145 25.531 1 98.25 95 HIS A N 1
ATOM 709 C CA . HIS A 1 95 ? -15.297 6.43 26.594 1 98.25 95 HIS A CA 1
ATOM 710 C C . HIS A 1 95 ? -14.148 7.289 26.078 1 98.25 95 HIS A C 1
ATOM 712 O O . HIS A 1 95 ? -13.703 8.211 26.75 1 98.25 95 HIS A O 1
ATOM 718 N N . VAL A 1 96 ? -13.719 6.992 24.875 1 98.25 96 VAL A N 1
ATOM 719 C CA . VAL A 1 96 ? -12.625 7.742 24.266 1 98.25 96 VAL A CA 1
ATOM 720 C C . VAL A 1 96 ? -13.023 9.211 24.125 1 98.25 96 VAL A C 1
ATOM 722 O O . VAL A 1 96 ? -12.258 10.102 24.484 1 98.25 96 VAL A O 1
ATOM 725 N N . GLY A 1 97 ? -14.227 9.43 23.641 1 98.31 97 GLY A N 1
ATOM 726 C CA . GLY A 1 97 ? -14.711 10.797 23.516 1 98.31 97 GLY A CA 1
ATOM 727 C C . GLY A 1 97 ? -14.695 11.555 24.828 1 98.31 97 GLY A C 1
ATOM 728 O O . GLY A 1 97 ? -14.281 12.719 24.875 1 98.31 97 GLY A O 1
ATOM 729 N N . LYS A 1 98 ? -15.102 10.898 25.859 1 97.81 98 LYS A N 1
ATOM 730 C CA . LYS A 1 98 ? -15.148 11.531 27.188 1 97.81 98 LYS A CA 1
ATOM 731 C C . LYS A 1 98 ? -13.742 11.898 27.672 1 97.81 98 LYS A C 1
ATOM 733 O O . LYS A 1 98 ? -13.531 12.984 28.203 1 97.81 98 LYS A O 1
ATOM 738 N N . VAL A 1 99 ? -12.867 10.961 27.5 1 97.62 99 VAL A N 1
ATOM 739 C CA . VAL A 1 99 ? -11.492 11.188 27.922 1 97.62 99 VAL A CA 1
ATOM 740 C C . VAL A 1 99 ? -10.891 12.352 27.141 1 97.62 99 VAL A C 1
ATOM 742 O O . VAL A 1 99 ? -10.234 13.227 27.719 1 97.62 99 VAL A O 1
ATOM 745 N N . MET A 1 100 ? -11.133 12.398 25.844 1 97.5 100 MET A N 1
ATOM 746 C CA . MET A 1 100 ? -10.539 13.414 24.984 1 97.5 100 MET A CA 1
ATOM 747 C C . MET A 1 100 ? -11.133 14.789 25.266 1 97.5 100 MET A C 1
ATOM 749 O O . MET A 1 100 ? -10.445 15.805 25.156 1 97.5 100 MET A O 1
ATOM 753 N N . LYS A 1 101 ? -12.391 14.812 25.641 1 97.38 101 LYS A N 1
ATOM 754 C CA . LYS A 1 101 ? -13.055 16.062 26.016 1 97.38 101 LYS A CA 1
ATOM 755 C C . LYS A 1 101 ? -12.336 16.734 27.172 1 97.38 101 LYS A C 1
ATOM 757 O O . LYS A 1 101 ? -12.266 17.969 27.234 1 97.38 101 LYS A O 1
ATOM 762 N N . ASN A 1 102 ? -11.781 15.922 27.984 1 96.12 102 ASN A N 1
ATOM 763 C CA . ASN A 1 102 ? -11.062 16.453 29.141 1 96.12 102 ASN A CA 1
ATOM 764 C C . ASN A 1 102 ? -9.602 16.734 28.812 1 96.12 102 ASN A C 1
ATOM 766 O O . ASN A 1 102 ? -8.875 17.297 29.641 1 96.12 102 ASN A O 1
ATOM 770 N N . THR A 1 103 ? -9.18 16.344 27.719 1 94.62 103 THR A N 1
ATOM 771 C CA . THR A 1 103 ? -7.781 16.484 27.344 1 94.62 103 THR A CA 1
ATOM 772 C C . THR A 1 103 ? -7.582 17.719 26.469 1 94.62 103 THR A C 1
ATOM 774 O O . THR A 1 103 ? -6.625 18.469 26.641 1 94.62 103 THR A O 1
ATOM 777 N N . TYR A 1 104 ? -8.523 17.984 25.609 1 96.62 104 TYR A N 1
ATOM 778 C CA . TYR A 1 104 ? -8.414 19.094 24.672 1 96.62 104 TYR A CA 1
ATOM 779 C C . TYR A 1 104 ? -9.383 20.219 25.031 1 96.62 104 TYR A C 1
ATOM 781 O O . TYR A 1 104 ? -10.562 19.969 25.281 1 96.62 104 TYR A O 1
ATOM 789 N N . ARG A 1 105 ? -8.953 21.359 24.953 1 96.06 105 ARG A N 1
ATOM 790 C CA . ARG A 1 105 ? -9.781 22.531 25.25 1 96.06 105 ARG A CA 1
ATOM 791 C C . ARG A 1 105 ? -10.805 22.766 24.141 1 96.06 105 ARG A C 1
ATOM 793 O O . ARG A 1 105 ? -11.938 23.172 24.406 1 96.06 105 ARG A O 1
ATOM 800 N N . ASN A 1 106 ? -10.438 22.438 22.906 1 95.94 106 ASN A N 1
ATOM 801 C CA . ASN A 1 106 ? -11.281 22.734 21.75 1 95.94 106 ASN A CA 1
ATOM 802 C C . ASN A 1 106 ? -12.047 21.5 21.281 1 95.94 106 ASN A C 1
ATOM 804 O O . ASN A 1 106 ? -12.508 21.438 20.141 1 95.94 106 ASN A O 1
ATOM 808 N N . TRP A 1 107 ? -12.109 20.578 22.172 1 97.88 107 TRP A N 1
ATOM 809 C CA . TRP A 1 107 ? -12.812 19.359 21.797 1 97.88 107 TRP A CA 1
ATOM 810 C C . TRP A 1 107 ? -14.242 19.656 21.375 1 97.88 107 TRP A C 1
ATOM 812 O O . TRP A 1 107 ? -14.938 20.438 22.016 1 97.88 107 TRP A O 1
ATOM 822 N N . ASP A 1 108 ? -14.695 19.047 20.312 1 98.44 108 ASP A N 1
ATOM 823 C CA . ASP A 1 108 ? -16.031 19.219 19.75 1 98.44 108 ASP A CA 1
ATOM 824 C C . ASP A 1 108 ? -16.781 17.891 19.703 1 98.44 108 ASP A C 1
ATOM 826 O O . ASP A 1 108 ? -16.609 17.109 18.75 1 98.44 108 ASP A O 1
ATOM 830 N N . ASP A 1 109 ? -17.656 17.672 20.625 1 98.19 109 ASP A N 1
ATOM 831 C CA . ASP A 1 109 ? -18.422 16.422 20.719 1 98.19 109 ASP A CA 1
ATOM 832 C C . ASP A 1 109 ? -19.234 16.188 19.453 1 98.19 109 ASP A C 1
ATOM 834 O O . ASP A 1 109 ? -19.328 15.055 18.969 1 98.19 109 ASP A O 1
ATOM 838 N N . THR A 1 110 ? -19.797 17.188 19.016 1 98.44 110 THR A N 1
ATOM 839 C CA . THR A 1 110 ? -20.625 17.062 17.828 1 98.44 110 THR A CA 1
ATOM 840 C C . THR A 1 110 ? -19.812 16.578 16.641 1 98.44 110 THR A C 1
ATOM 842 O O . THR A 1 110 ? -20.219 15.656 15.93 1 98.44 110 THR A O 1
ATOM 845 N N . CYS A 1 111 ? -18.656 17.188 16.484 1 98.19 111 CYS A N 1
ATOM 846 C CA . CYS A 1 111 ? -17.766 16.766 15.406 1 98.19 111 CYS A CA 1
ATOM 847 C C . CYS A 1 111 ? -17.375 15.305 15.57 1 98.19 111 CYS A C 1
ATOM 849 O O . CYS A 1 111 ? -17.422 14.531 14.609 1 98.19 111 CYS A O 1
ATOM 851 N N . TYR A 1 112 ? -17.047 14.977 16.781 1 98.69 112 TYR A N 1
ATOM 852 C CA . TYR A 1 112 ? -16.609 13.617 17.078 1 98.69 112 TYR A CA 1
ATOM 853 C C . TYR A 1 112 ? -17.688 12.602 16.734 1 98.69 112 TYR A C 1
ATOM 855 O O . TYR A 1 112 ? -17.438 11.641 16 1 98.69 112 TYR A O 1
ATOM 863 N N . TYR A 1 113 ? -18.875 12.805 17.125 1 98.5 113 TYR A N 1
ATOM 864 C CA . TYR A 1 113 ? -19.938 11.844 16.906 1 98.5 113 TYR A CA 1
ATOM 865 C C . TYR A 1 113 ? -20.375 11.844 15.445 1 98.5 113 TYR A C 1
ATOM 867 O O . TYR A 1 113 ? -20.797 10.812 14.922 1 98.5 113 TYR A O 1
ATOM 875 N N . ASN A 1 114 ? -20.266 12.961 14.789 1 98.31 114 ASN A N 1
ATOM 876 C CA . ASN A 1 114 ? -20.5 12.984 13.344 1 98.31 114 ASN A CA 1
ATOM 877 C C . ASN A 1 114 ? -19.531 12.07 12.609 1 98.31 114 ASN A C 1
ATOM 879 O O . ASN A 1 114 ? -19.906 11.375 11.664 1 98.31 114 ASN A O 1
ATOM 883 N N . PHE A 1 115 ? -18.281 12.078 13.055 1 98.25 115 PHE A N 1
ATOM 884 C CA . PHE A 1 115 ? -17.297 11.195 12.438 1 98.25 115 PHE A CA 1
ATOM 885 C C . PHE A 1 115 ? -17.594 9.734 12.75 1 98.25 115 PHE A C 1
ATOM 887 O O . PHE A 1 115 ? -17.453 8.859 11.891 1 98.25 115 PHE A O 1
ATOM 894 N N . LEU A 1 116 ? -18 9.484 14.016 1 98.5 116 LEU A N 1
ATOM 895 C CA . LEU A 1 116 ? -18.359 8.109 14.352 1 98.5 116 LEU A CA 1
ATOM 896 C C . LEU A 1 116 ? -19.484 7.613 13.445 1 98.5 116 LEU A C 1
ATOM 898 O O . LEU A 1 116 ? -19.453 6.473 12.977 1 98.5 116 LEU A O 1
ATOM 902 N N . GLU A 1 117 ? -20.406 8.477 13.227 1 98.06 117 GLU A N 1
ATOM 903 C CA . GLU A 1 117 ? -21.531 8.133 12.359 1 98.06 117 GLU A CA 1
ATOM 904 C C . GLU A 1 117 ? -21.078 7.941 10.914 1 98.06 117 GLU A C 1
ATOM 906 O O . GLU A 1 117 ? -21.406 6.938 10.281 1 98.06 117 GLU A O 1
ATOM 911 N N . ARG A 1 118 ? -20.312 8.852 10.406 1 95.62 118 ARG A N 1
ATOM 912 C CA . ARG A 1 118 ? -19.812 8.789 9.039 1 95.62 118 ARG A CA 1
ATOM 913 C C . ARG A 1 118 ? -19.031 7.504 8.805 1 95.62 118 ARG A C 1
ATOM 915 O O . ARG A 1 118 ? -19.141 6.887 7.742 1 95.62 118 ARG A O 1
ATOM 922 N N . PHE A 1 119 ? -18.266 7.109 9.867 1 96.88 119 PHE A N 1
ATOM 923 C CA . PHE A 1 119 ? -17.391 5.945 9.75 1 96.88 119 PHE A CA 1
ATOM 924 C C . PHE A 1 119 ? -18.125 4.676 10.141 1 96.88 119 PHE A C 1
ATOM 926 O O . PHE A 1 119 ? -17.562 3.578 10.078 1 96.88 119 PHE A O 1
ATOM 933 N N . LYS A 1 120 ? -19.391 4.855 10.625 1 96.69 120 LYS A N 1
ATOM 934 C CA . LYS A 1 120 ? -20.203 3.736 11.094 1 96.69 120 LYS A CA 1
ATOM 935 C C . LYS A 1 120 ? -19.5 2.975 12.211 1 96.69 120 LYS A C 1
ATOM 937 O O . LYS A 1 120 ? -19.438 1.742 12.195 1 96.69 120 LYS A O 1
ATOM 942 N N . LEU A 1 121 ? -18.906 3.688 13.086 1 98.19 121 LEU A N 1
ATOM 943 C CA . LEU A 1 121 ? -18.25 3.084 14.242 1 98.19 121 LEU A CA 1
ATOM 944 C C . LEU A 1 121 ? -19.219 2.926 15.406 1 98.19 121 LEU A C 1
ATOM 946 O O . LEU A 1 121 ? -19.875 3.891 15.812 1 98.19 121 LEU A O 1
ATOM 950 N N . PRO A 1 122 ? -19.297 1.772 15.914 1 98.25 122 PRO A N 1
ATOM 951 C CA . PRO A 1 122 ? -20.156 1.604 17.094 1 98.25 122 PRO A CA 1
ATOM 952 C C . PRO A 1 122 ? -19.625 2.322 18.328 1 98.25 122 PRO A C 1
ATOM 954 O O . PRO A 1 122 ? -18.422 2.225 18.625 1 98.25 122 PRO A O 1
ATOM 957 N N . GLU A 1 123 ? -20.469 2.9 19.062 1 98.19 123 GLU A N 1
ATOM 958 C CA . GLU A 1 123 ? -20.078 3.717 20.203 1 98.19 123 GLU A CA 1
ATOM 959 C C . GLU A 1 123 ? -19.75 2.848 21.422 1 98.19 123 GLU A C 1
ATOM 961 O O . GLU A 1 123 ? -19 3.262 22.312 1 98.19 123 GLU A O 1
ATOM 966 N N . THR A 1 124 ? -20.359 1.648 21.406 1 97.81 124 THR A N 1
ATOM 967 C CA . THR A 1 124 ? -20.344 0.882 22.641 1 97.81 124 THR A CA 1
ATOM 968 C C . THR A 1 124 ? -19.484 -0.373 22.5 1 97.81 124 THR A C 1
ATOM 970 O O . THR A 1 124 ? -19.359 -1.163 23.438 1 97.81 124 THR A O 1
ATOM 973 N N . LYS A 1 125 ? -18.906 -0.586 21.344 1 97.88 125 LYS A N 1
ATOM 974 C CA . LYS A 1 125 ? -18.031 -1.724 21.125 1 97.88 125 LYS A CA 1
ATOM 975 C C . LYS A 1 125 ? -16.609 -1.416 21.578 1 97.88 125 LYS A C 1
ATOM 977 O O . LYS A 1 125 ? -16.094 -0.327 21.328 1 97.88 125 LYS A O 1
ATOM 982 N N . ALA A 1 126 ? -16.062 -2.326 22.25 1 98.25 126 ALA A N 1
ATOM 983 C CA . ALA A 1 126 ? -14.734 -2.119 22.797 1 98.25 126 ALA A CA 1
ATOM 984 C C . ALA A 1 126 ? -13.688 -2.016 21.688 1 98.25 126 ALA A C 1
ATOM 986 O O . ALA A 1 126 ? -13.789 -2.709 20.672 1 98.25 126 ALA A O 1
ATOM 987 N N . PHE A 1 127 ? -12.641 -1.266 21.938 1 97.81 127 PHE A N 1
ATOM 988 C CA . PHE A 1 127 ? -11.57 -0.985 20.984 1 97.81 127 PHE A CA 1
ATOM 989 C C . PHE A 1 127 ? -10.867 -2.27 20.562 1 97.81 127 PHE A C 1
ATOM 991 O O . PHE A 1 127 ? -10.492 -2.428 19.406 1 97.81 127 PHE A O 1
ATOM 998 N N . LYS A 1 128 ? -10.719 -3.186 21.422 1 97.38 128 LYS A N 1
ATOM 999 C CA . LYS A 1 128 ? -10.031 -4.441 21.141 1 97.38 128 LYS A CA 1
ATOM 1000 C C . LYS A 1 128 ? -10.742 -5.227 20.047 1 97.38 128 LYS A C 1
ATOM 1002 O O . LYS A 1 128 ? -10.125 -6.043 19.359 1 97.38 128 LYS A O 1
ATOM 1007 N N . ASP A 1 129 ? -12.008 -4.98 19.875 1 97.12 129 ASP A N 1
ATOM 1008 C CA . ASP A 1 129 ? -12.82 -5.738 18.938 1 97.12 129 ASP A CA 1
ATOM 1009 C C . ASP A 1 129 ? -12.891 -5.031 17.578 1 97.12 129 ASP A C 1
ATOM 1011 O O . ASP A 1 129 ? -13.547 -5.516 16.656 1 97.12 129 ASP A O 1
ATOM 1015 N N . PHE A 1 130 ? -12.242 -3.896 17.484 1 96.94 130 PHE A N 1
ATOM 1016 C CA . PHE A 1 130 ? -12.211 -3.158 16.219 1 96.94 130 PHE A CA 1
ATOM 1017 C C . PHE A 1 130 ? -11.227 -3.787 15.25 1 96.94 130 PHE A C 1
ATOM 1019 O O . PHE A 1 130 ? -10.156 -4.25 15.656 1 96.94 130 PHE A O 1
ATOM 1026 N N . SER A 1 131 ? -11.641 -3.812 14.016 1 93.44 131 SER A N 1
ATOM 1027 C CA . SER A 1 131 ? -10.672 -4.125 12.969 1 93.44 131 SER A CA 1
ATOM 1028 C C . SER A 1 131 ? -9.625 -3.025 12.836 1 93.44 131 SER A C 1
ATOM 1030 O O . SER A 1 131 ? -9.781 -1.945 13.414 1 93.44 131 SER A O 1
ATOM 1032 N N . ARG A 1 132 ? -8.586 -3.264 12.133 1 92.5 132 ARG A N 1
ATOM 1033 C CA . ARG A 1 132 ? -7.539 -2.277 11.898 1 92.5 132 ARG A CA 1
ATOM 1034 C C . ARG A 1 132 ? -8.102 -1.009 11.273 1 92.5 132 ARG A C 1
ATOM 1036 O O . ARG A 1 132 ? -7.758 0.101 11.68 1 92.5 132 ARG A O 1
ATOM 1043 N N . GLY A 1 133 ? -8.977 -1.201 10.258 1 94.94 133 GLY A N 1
ATOM 1044 C CA . GLY A 1 133 ? -9.609 -0.053 9.625 1 94.94 133 GLY A CA 1
ATOM 1045 C C . GLY A 1 133 ? -10.453 0.77 10.578 1 94.94 133 GLY A C 1
ATOM 1046 O O . GLY A 1 133 ? -10.414 2.002 10.547 1 94.94 133 GLY A O 1
ATOM 1047 N N . MET A 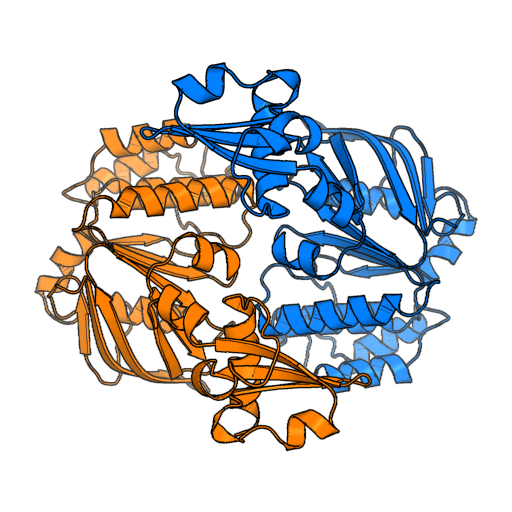1 134 ? -11.133 0.117 11.43 1 96.19 134 MET A N 1
ATOM 1048 C CA . MET A 1 134 ? -11.969 0.789 12.422 1 96.19 134 MET A CA 1
ATOM 1049 C C . MET A 1 134 ? -11.117 1.562 13.422 1 96.19 134 MET A C 1
ATOM 1051 O O . MET A 1 134 ? -11.453 2.691 13.781 1 96.19 134 MET A O 1
ATOM 1055 N N . LYS A 1 135 ? -10.078 0.913 13.852 1 97.44 135 LYS A N 1
ATOM 1056 C CA . LYS A 1 135 ? -9.18 1.558 14.797 1 97.44 135 LYS A CA 1
ATOM 1057 C C . LYS A 1 135 ? -8.594 2.842 14.219 1 97.44 135 LYS A C 1
ATOM 1059 O O . LYS A 1 135 ? -8.539 3.869 14.898 1 97.44 135 LYS A O 1
ATOM 1064 N N . MET A 1 136 ? -8.18 2.781 12.984 1 97.19 136 MET A N 1
ATOM 1065 C CA . MET A 1 136 ? -7.617 3.957 12.328 1 97.19 136 MET A CA 1
ATOM 1066 C C . MET A 1 136 ? -8.672 5.047 12.164 1 97.19 136 MET A C 1
ATOM 1068 O O . MET A 1 136 ? -8.391 6.227 12.406 1 97.19 136 MET A O 1
ATOM 1072 N N . LYS A 1 137 ? -9.875 4.637 11.773 1 97.75 137 LYS A N 1
ATOM 1073 C CA . LYS A 1 137 ? -10.969 5.59 11.648 1 97.75 137 LYS A CA 1
ATOM 1074 C C . LYS A 1 137 ? -11.234 6.305 12.969 1 97.75 137 LYS A C 1
ATOM 1076 O O . LYS A 1 137 ? -11.469 7.516 12.992 1 97.75 137 LYS A O 1
ATOM 1081 N N . LEU A 1 138 ? -11.148 5.578 14.039 1 98.44 138 LEU A N 1
ATOM 1082 C CA . LEU A 1 138 ? -11.344 6.184 15.352 1 98.44 138 LEU A CA 1
ATOM 1083 C C . LEU A 1 138 ? -10.227 7.18 15.664 1 98.44 138 LEU A C 1
ATOM 1085 O O . LEU A 1 138 ? -10.492 8.281 16.156 1 98.44 138 LEU A O 1
ATOM 1089 N N . ALA A 1 139 ? -9.008 6.773 15.383 1 98.25 139 ALA A N 1
ATOM 1090 C CA . ALA A 1 139 ? -7.871 7.664 15.602 1 98.25 139 ALA A CA 1
ATOM 1091 C C . ALA A 1 139 ? -8.047 8.969 14.82 1 98.25 139 ALA A C 1
ATOM 1093 O O . ALA A 1 139 ? -7.781 10.055 15.352 1 98.25 139 ALA A O 1
ATOM 1094 N N . ILE A 1 140 ? -8.508 8.852 13.625 1 98.25 140 ILE A N 1
ATOM 1095 C CA . ILE A 1 140 ? -8.719 10.016 12.766 1 98.25 140 ILE A CA 1
ATOM 1096 C C . ILE A 1 140 ? -9.859 10.867 13.32 1 98.25 140 ILE A C 1
ATOM 1098 O O . ILE A 1 140 ? -9.758 12.094 13.367 1 98.25 140 ILE A O 1
ATOM 1102 N N . ALA A 1 141 ? -10.93 10.195 13.75 1 98.5 141 ALA A N 1
ATOM 1103 C CA . ALA A 1 141 ? -12.047 10.914 14.359 1 98.5 141 ALA A CA 1
ATOM 1104 C C . ALA A 1 141 ? -11.578 11.758 15.539 1 98.5 141 ALA A C 1
ATOM 1106 O O . ALA A 1 141 ? -11.945 12.922 15.664 1 98.5 141 ALA A O 1
ATOM 1107 N N . VAL A 1 142 ? -10.766 11.211 16.328 1 98.44 142 VAL A N 1
ATOM 1108 C CA . VAL A 1 142 ? -10.242 11.906 17.5 1 98.44 142 VAL A CA 1
ATOM 1109 C C . VAL A 1 142 ? -9.367 13.07 17.062 1 98.44 142 VAL A C 1
ATOM 1111 O O . VAL A 1 142 ? -9.531 14.195 17.547 1 98.44 142 VAL A O 1
ATOM 1114 N N . ALA A 1 143 ? -8.516 12.805 16.125 1 98.25 143 ALA A N 1
ATOM 1115 C CA . ALA A 1 143 ? -7.578 13.828 15.648 1 98.25 143 ALA A CA 1
ATOM 1116 C C . ALA A 1 143 ? -8.32 15.023 15.062 1 98.25 143 ALA A C 1
ATOM 1118 O O . ALA A 1 143 ? -7.879 16.172 15.203 1 98.25 143 ALA A O 1
ATOM 1119 N N . MET A 1 144 ? -9.469 14.758 14.5 1 98.12 144 MET A N 1
ATOM 1120 C CA . MET A 1 144 ? -10.234 15.789 13.805 1 98.12 144 MET A CA 1
ATOM 1121 C C . MET A 1 144 ? -11.125 16.562 14.773 1 98.12 144 MET A C 1
ATOM 1123 O O . MET A 1 144 ? -11.57 17.672 14.469 1 98.12 14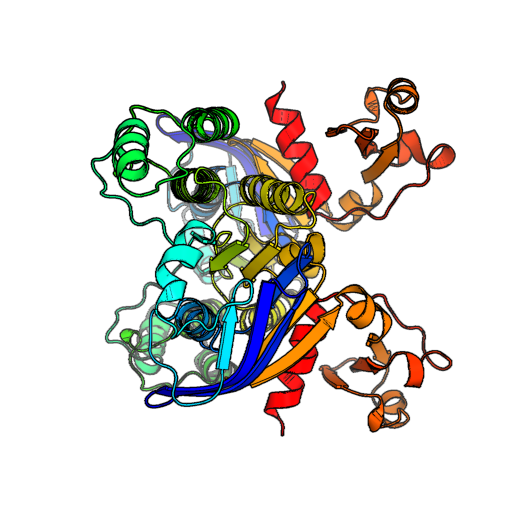4 MET A O 1
ATOM 1127 N N . SER A 1 145 ? -11.336 16.031 15.883 1 98.56 145 SER A N 1
ATOM 1128 C CA . SER A 1 145 ? -12.469 16.484 16.672 1 98.56 145 SER A CA 1
ATOM 1129 C C . SER A 1 145 ? -12.055 17.547 17.688 1 98.56 145 SER A C 1
ATOM 1131 O O . SER A 1 145 ? -12.883 18.062 18.422 1 98.56 145 SER A O 1
ATOM 1133 N N . HIS A 1 146 ? -10.828 17.906 17.734 1 98.06 146 HIS A N 1
ATOM 1134 C CA . HIS A 1 146 ? -10.43 19.047 18.531 1 98.06 146 HIS A CA 1
ATOM 1135 C C . HIS A 1 146 ? -10.078 20.25 17.656 1 98.06 146 HIS A C 1
ATOM 1137 O O . HIS A 1 146 ? -9.375 21.156 18.094 1 98.06 146 HIS A O 1
ATOM 1143 N N . ARG A 1 147 ? -10.469 20.094 16.391 1 96.69 147 ARG A N 1
ATOM 1144 C CA . ARG A 1 147 ? -10.438 21.188 15.414 1 96.69 147 ARG A CA 1
ATOM 1145 C C . ARG A 1 147 ? -9.008 21.641 15.148 1 96.69 147 ARG A C 1
ATOM 1147 O O . ARG A 1 147 ? -8.695 22.828 15.281 1 96.69 147 ARG A O 1
ATOM 1154 N N . PRO A 1 148 ? -8.211 20.781 14.703 1 98.38 148 PRO A N 1
ATOM 1155 C CA . PRO A 1 148 ? -6.824 21.141 14.406 1 98.38 148 PRO A CA 1
ATOM 1156 C C . PRO A 1 148 ? -6.691 21.984 13.148 1 98.38 148 PRO A C 1
ATOM 1158 O O . PRO A 1 148 ? -7.625 22.062 12.344 1 98.38 148 PRO A O 1
ATOM 1161 N N . LYS A 1 149 ? -5.566 22.656 13.047 1 98.38 149 LYS A N 1
ATOM 1162 C CA . LYS A 1 149 ? -5.215 23.406 11.844 1 98.38 149 LYS A CA 1
ATOM 1163 C C . LYS A 1 149 ? -4.176 22.656 11.016 1 98.38 149 LYS A C 1
ATOM 1165 O O . LYS A 1 149 ? -3.982 22.953 9.836 1 98.38 149 LYS A O 1
ATOM 1170 N N . LEU A 1 150 ? -3.533 21.734 11.672 1 98.81 150 LEU A N 1
ATOM 1171 C CA . LEU A 1 150 ? -2.508 20.906 11.031 1 98.81 150 LEU A CA 1
ATOM 1172 C C . LEU A 1 150 ? -2.686 19.438 11.398 1 98.81 150 LEU A C 1
ATOM 1174 O O . LEU A 1 150 ? -2.865 19.109 12.578 1 98.81 150 LEU A O 1
ATOM 1178 N N . LEU A 1 151 ? -2.721 18.578 10.422 1 98.75 151 LEU A N 1
ATOM 1179 C CA . LEU A 1 151 ? -2.699 17.141 10.641 1 98.75 151 LEU A CA 1
ATOM 1180 C C . LEU A 1 151 ? -1.328 16.562 10.312 1 98.75 151 LEU A C 1
ATOM 1182 O O . LEU A 1 151 ? -0.751 16.875 9.273 1 98.75 151 LEU A O 1
ATOM 1186 N N . ILE A 1 152 ? -0.78 15.82 11.164 1 98.62 152 ILE A N 1
ATOM 1187 C CA . ILE A 1 152 ? 0.449 15.062 10.953 1 98.62 152 ILE A CA 1
ATOM 1188 C C . ILE A 1 152 ? 0.155 13.57 11.031 1 98.62 152 ILE A C 1
ATOM 1190 O O . ILE A 1 152 ? -0.203 13.055 12.094 1 98.62 152 ILE A O 1
ATOM 1194 N N . LEU A 1 153 ? 0.324 12.898 9.922 1 98.19 153 LEU A N 1
ATOM 1195 C CA . LEU A 1 153 ? -0.054 11.5 9.812 1 98.19 153 LEU A CA 1
ATOM 1196 C C . LEU A 1 153 ? 1.154 10.633 9.453 1 98.19 153 LEU A C 1
ATOM 1198 O O . LEU A 1 153 ? 1.816 10.875 8.445 1 98.19 153 LEU A O 1
ATOM 1202 N N . ASP A 1 154 ? 1.42 9.742 10.242 1 97.06 154 ASP A N 1
ATOM 1203 C CA . ASP A 1 154 ? 2.537 8.828 10.016 1 97.06 154 ASP A CA 1
ATOM 1204 C C . ASP A 1 154 ? 2.041 7.453 9.578 1 97.06 154 ASP A C 1
ATOM 1206 O O . ASP A 1 154 ? 1.693 6.617 10.422 1 97.06 154 ASP A O 1
ATOM 1210 N N . GLU A 1 155 ? 2.002 7.199 8.25 1 95.44 155 GLU A N 1
ATOM 1211 C CA . GLU A 1 155 ? 1.614 5.918 7.676 1 95.44 155 GLU A CA 1
ATOM 1212 C C . GLU A 1 155 ? 0.204 5.523 8.102 1 95.44 155 GLU A C 1
ATOM 1214 O O . GLU A 1 155 ? -0.049 4.359 8.43 1 95.44 155 GLU A O 1
ATOM 1219 N N . ALA A 1 156 ? -0.687 6.504 8.094 1 93.81 156 ALA A N 1
ATOM 1220 C CA . ALA A 1 156 ? -2.037 6.332 8.617 1 93.81 156 ALA A CA 1
ATOM 1221 C C . ALA A 1 156 ? -2.871 5.434 7.711 1 93.81 156 ALA A C 1
ATOM 1223 O O . ALA A 1 156 ? -3.918 4.922 8.125 1 93.81 156 ALA A O 1
ATOM 1224 N N . THR A 1 157 ? -2.395 5.227 6.516 1 91.12 157 THR A N 1
ATOM 1225 C CA . THR A 1 157 ? -3.205 4.438 5.598 1 91.12 157 THR A CA 1
ATOM 1226 C C . THR A 1 157 ? -2.572 3.07 5.355 1 91.12 157 THR A C 1
ATOM 1228 O O . THR A 1 157 ? -3.084 2.273 4.566 1 91.12 157 THR A O 1
ATOM 1231 N N . SER A 1 158 ? -1.53 2.836 6.035 1 88.56 158 SER A N 1
ATOM 1232 C CA . SER A 1 158 ? -0.807 1.582 5.844 1 88.56 158 SER A CA 1
ATOM 1233 C C . SER A 1 158 ? -1.656 0.386 6.262 1 88.56 158 SER A C 1
ATOM 1235 O O . SER A 1 158 ? -2.338 0.43 7.289 1 88.56 158 SER A O 1
ATOM 1237 N N . GLY A 1 159 ? -1.634 -0.667 5.438 1 88.31 159 GLY A N 1
ATOM 1238 C CA . GLY A 1 159 ? -2.309 -1.908 5.781 1 88.31 159 GLY A CA 1
ATOM 1239 C C . GLY A 1 159 ? -3.805 -1.859 5.543 1 88.31 159 GLY A C 1
ATOM 1240 O O . GLY A 1 159 ? -4.508 -2.85 5.758 1 8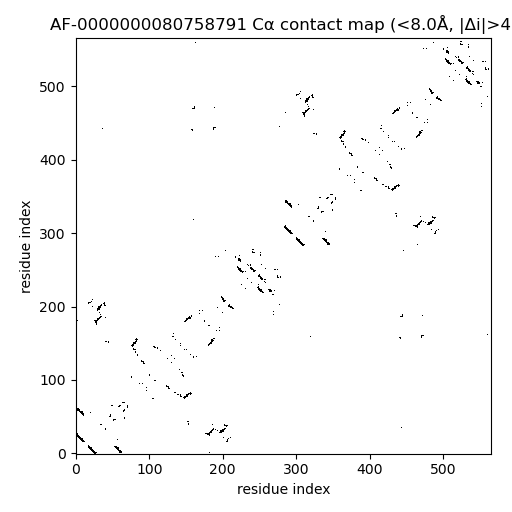8.31 159 GLY A O 1
ATOM 1241 N N . LEU A 1 160 ? -4.324 -0.726 5.125 1 92.69 160 LEU A N 1
ATOM 1242 C CA . LEU A 1 160 ? -5.754 -0.577 4.855 1 92.69 160 LEU A CA 1
ATOM 1243 C C . LEU A 1 160 ? -6.082 -0.979 3.424 1 92.69 160 LEU A C 1
ATOM 1245 O O . LEU A 1 160 ? -5.234 -0.865 2.533 1 92.69 160 LEU A O 1
ATOM 1249 N N . ASP A 1 161 ? -7.301 -1.448 3.229 1 92.62 161 ASP A N 1
ATOM 1250 C CA . ASP A 1 161 ? -7.723 -1.787 1.873 1 92.62 161 ASP A CA 1
ATOM 1251 C C . ASP A 1 161 ? -8.086 -0.533 1.082 1 92.62 161 ASP A C 1
ATOM 1253 O O . ASP A 1 161 ? -8.234 0.549 1.655 1 92.62 161 ASP A O 1
ATOM 1257 N N . PRO A 1 162 ? -8.258 -0.621 -0.214 1 91.62 162 PRO A N 1
ATOM 1258 C CA . PRO A 1 162 ? -8.438 0.538 -1.09 1 91.62 162 PRO A CA 1
ATOM 1259 C C . PRO A 1 162 ? -9.695 1.339 -0.749 1 91.62 162 PRO A C 1
ATOM 1261 O O . PRO A 1 162 ? -9.711 2.564 -0.889 1 91.62 162 PRO A O 1
ATOM 1264 N N . ILE A 1 163 ? -10.68 0.655 -0.293 1 90.06 163 ILE A N 1
ATOM 1265 C CA . ILE A 1 163 ? -11.945 1.32 -0.022 1 90.06 163 ILE A CA 1
ATOM 1266 C C . ILE A 1 163 ? -11.805 2.227 1.199 1 90.06 163 ILE A C 1
ATOM 1268 O O . ILE A 1 163 ? -12.141 3.412 1.143 1 90.06 163 ILE A O 1
ATOM 1272 N N . VAL A 1 164 ? -11.258 1.674 2.244 1 92.75 164 VAL A N 1
ATOM 1273 C CA . VAL A 1 164 ? -11.07 2.428 3.479 1 92.75 164 VAL A CA 1
ATOM 1274 C C . VAL A 1 164 ? -10.078 3.561 3.246 1 92.75 164 VAL A C 1
ATOM 1276 O O . VAL A 1 164 ? -10.289 4.688 3.699 1 92.75 164 VAL A O 1
ATOM 1279 N N . ARG A 1 165 ? -9.062 3.309 2.547 1 94.12 165 ARG A N 1
ATOM 1280 C CA . ARG A 1 165 ? -8.055 4.32 2.254 1 94.12 165 ARG A CA 1
ATOM 1281 C C . ARG A 1 165 ? -8.664 5.496 1.497 1 94.12 165 ARG A C 1
ATOM 1283 O O . ARG A 1 165 ? -8.398 6.656 1.823 1 94.12 165 ARG A O 1
ATOM 1290 N N . ASP A 1 166 ? -9.406 5.129 0.492 1 92.81 166 ASP A N 1
ATOM 1291 C CA . ASP A 1 166 ? -10.039 6.168 -0.314 1 92.81 166 ASP A CA 1
ATOM 1292 C C . ASP A 1 166 ? -10.922 7.07 0.547 1 92.81 166 ASP A C 1
ATOM 1294 O O . ASP A 1 166 ? -10.922 8.289 0.38 1 92.81 166 ASP A O 1
ATOM 1298 N N . GLU A 1 167 ? -11.625 6.504 1.424 1 92.81 167 GLU A N 1
ATOM 1299 C CA . GLU A 1 167 ? -12.484 7.25 2.336 1 92.81 167 GLU A CA 1
ATOM 1300 C C . GLU A 1 167 ? -11.664 8.195 3.215 1 92.81 167 GLU A C 1
ATOM 1302 O O . GLU A 1 167 ? -12.023 9.367 3.373 1 92.81 167 GLU A O 1
ATOM 1307 N N . ILE A 1 168 ? -10.609 7.695 3.701 1 95.75 168 ILE A N 1
ATOM 1308 C CA . ILE A 1 168 ? -9.766 8.461 4.609 1 95.75 168 ILE A CA 1
ATOM 1309 C C . ILE A 1 168 ? -9.078 9.594 3.85 1 95.75 168 ILE A C 1
ATOM 1311 O O . ILE A 1 168 ? -9.016 10.727 4.336 1 95.75 168 ILE A O 1
ATOM 1315 N N . LEU A 1 169 ? -8.594 9.32 2.688 1 96.19 169 LEU A N 1
ATOM 1316 C CA . LEU A 1 169 ? -7.941 10.336 1.873 1 96.19 169 LEU A CA 1
ATOM 1317 C C . LEU A 1 169 ? -8.914 11.469 1.53 1 96.19 169 LEU A C 1
ATOM 1319 O O . LEU A 1 169 ? -8.523 12.633 1.489 1 96.19 169 LEU A O 1
ATOM 1323 N N . ASP A 1 170 ? -10.148 11.109 1.314 1 93.56 170 ASP A N 1
ATOM 1324 C CA . ASP A 1 170 ? -11.18 12.109 1.045 1 93.56 170 ASP A CA 1
ATOM 1325 C C . ASP A 1 170 ? -11.336 13.062 2.225 1 93.56 170 ASP A C 1
ATOM 1327 O O . ASP A 1 170 ? -11.562 14.266 2.031 1 93.56 170 ASP A O 1
ATOM 1331 N N . ILE A 1 171 ? -11.195 12.508 3.355 1 96.19 171 ILE A N 1
ATOM 1332 C CA . ILE A 1 171 ? -11.32 13.32 4.562 1 96.19 171 ILE A CA 1
ATOM 1333 C C . ILE A 1 171 ? -10.18 14.344 4.613 1 96.19 171 ILE A C 1
ATOM 1335 O O . ILE A 1 171 ? -10.406 15.516 4.922 1 96.19 171 ILE A O 1
ATOM 1339 N N . PHE A 1 172 ? -9.016 13.922 4.273 1 97.56 172 PHE A N 1
ATOM 1340 C CA . PHE A 1 172 ? -7.867 14.828 4.293 1 97.56 172 PHE A CA 1
ATOM 1341 C C . PHE A 1 172 ? -8.016 15.914 3.234 1 97.56 172 PHE A C 1
ATOM 1343 O O . PHE A 1 172 ? -7.672 17.078 3.475 1 97.56 172 PHE A O 1
ATOM 1350 N N . ASN A 1 173 ? -8.508 15.508 2.131 1 95 173 ASN A N 1
ATOM 1351 C CA . ASN A 1 173 ? -8.766 16.484 1.074 1 95 173 ASN A CA 1
ATOM 1352 C C . ASN A 1 173 ? -9.781 17.531 1.514 1 95 173 ASN A C 1
ATOM 1354 O O . ASN A 1 173 ? -9.57 18.734 1.312 1 95 173 ASN A O 1
ATOM 1358 N N . ASP A 1 174 ? -10.82 17.078 2.107 1 94.44 174 ASP A N 1
ATOM 1359 C CA . ASP A 1 174 ? -11.867 17.969 2.59 1 94.44 174 ASP A CA 1
ATOM 1360 C C . ASP A 1 174 ? -11.32 18.906 3.67 1 94.44 174 ASP A C 1
ATOM 1362 O O . ASP A 1 174 ? -11.703 20.078 3.73 1 94.44 174 ASP A O 1
ATOM 1366 N N . PHE A 1 175 ? -10.484 18.438 4.492 1 97.25 175 PHE A N 1
ATOM 1367 C CA . PHE A 1 175 ? -9.891 19.188 5.59 1 97.25 175 PHE A CA 1
ATOM 1368 C C . PHE A 1 175 ? -9.164 20.422 5.066 1 97.25 175 PHE A C 1
ATOM 1370 O O . PHE A 1 175 ? -9.227 21.484 5.68 1 97.25 175 PHE A O 1
ATOM 1377 N N . THR A 1 176 ? -8.531 20.344 3.916 1 96.19 176 THR A N 1
ATOM 1378 C CA . THR A 1 176 ? -7.688 21.422 3.414 1 96.19 176 THR A CA 1
ATOM 1379 C C . THR A 1 176 ? -8.5 22.375 2.537 1 96.19 176 THR A C 1
ATOM 1381 O O . THR A 1 176 ? -7.941 23.297 1.941 1 96.19 176 THR A O 1
ATOM 1384 N N . ARG A 1 177 ? -9.742 22.109 2.412 1 92.62 177 ARG A N 1
ATOM 1385 C CA . ARG A 1 177 ? -10.586 23.094 1.738 1 92.62 177 ARG A CA 1
ATOM 1386 C C . ARG A 1 177 ? -10.539 24.438 2.465 1 92.62 177 ARG A C 1
ATOM 1388 O O . ARG A 1 177 ? -10.719 25.484 1.846 1 92.62 177 ARG A O 1
ATOM 1395 N N . ASP A 1 178 ? -10.375 24.328 3.754 1 94.75 178 ASP A N 1
ATOM 1396 C CA . ASP A 1 178 ? -10.008 25.516 4.516 1 94.75 178 ASP A CA 1
ATOM 1397 C C . ASP A 1 178 ? -8.531 25.859 4.32 1 94.75 178 ASP A C 1
ATOM 1399 O O . ASP A 1 178 ? -7.652 25.078 4.664 1 94.75 178 ASP A O 1
ATOM 1403 N N . GLU A 1 179 ? -8.25 26.984 3.869 1 94.75 179 GLU A N 1
ATOM 1404 C CA . GLU A 1 179 ? -6.906 27.391 3.469 1 94.75 179 GLU A CA 1
ATOM 1405 C C . GLU A 1 179 ? -5.98 27.516 4.676 1 94.75 179 GLU A C 1
ATOM 1407 O O . GLU A 1 179 ? -4.762 27.609 4.52 1 94.75 179 GLU A O 1
ATOM 1412 N N . THR A 1 180 ? -6.59 27.516 5.801 1 95.94 180 THR A N 1
ATOM 1413 C CA . THR A 1 180 ? -5.766 27.594 7.004 1 95.94 180 THR A CA 1
ATOM 1414 C C . THR A 1 180 ? -5.395 26.203 7.496 1 95.94 180 THR A C 1
ATOM 1416 O O . THR A 1 180 ? -4.605 26.047 8.43 1 95.94 180 THR A O 1
ATOM 1419 N N . HIS A 1 181 ? -5.957 25.172 6.906 1 98.19 181 HIS A N 1
ATOM 1420 C CA . HIS A 1 181 ? -5.711 23.797 7.316 1 98.19 181 HIS A CA 1
ATOM 1421 C C . HIS A 1 181 ? -4.676 23.141 6.414 1 98.19 181 HIS A C 1
ATOM 1423 O O . HIS A 1 181 ? -4.715 23.297 5.191 1 98.19 181 HIS A O 1
ATOM 1429 N N . SER A 1 182 ? -3.725 22.438 7.031 1 98.75 182 SER A N 1
ATOM 1430 C CA . SER A 1 182 ? -2.678 21.766 6.277 1 98.75 182 SER A CA 1
ATOM 1431 C C . SER A 1 182 ? -2.506 20.312 6.746 1 98.75 182 SER A C 1
ATOM 1433 O O . SER A 1 182 ? -2.932 19.969 7.844 1 98.75 182 SER A O 1
ATOM 1435 N N . VAL A 1 183 ? -1.915 19.5 5.887 1 98.81 183 VAL A N 1
ATOM 1436 C CA . VAL A 1 183 ? -1.692 18.094 6.211 1 98.81 183 VAL A CA 1
ATOM 1437 C C . VAL A 1 183 ? -0.27 17.688 5.824 1 98.81 183 VAL A C 1
ATOM 1439 O O . VAL A 1 183 ? 0.194 18 4.727 1 98.81 183 VAL A O 1
ATOM 1442 N N . LEU A 1 184 ? 0.424 17.125 6.715 1 98.81 184 LEU A N 1
ATOM 1443 C CA . LEU A 1 184 ? 1.66 16.406 6.43 1 98.81 184 LEU A CA 1
ATOM 1444 C C . LEU A 1 184 ? 1.475 14.906 6.641 1 98.81 184 LEU A C 1
ATOM 1446 O O . LEU A 1 184 ? 1.197 14.461 7.754 1 98.81 184 LEU A O 1
ATOM 1450 N N . LEU A 1 185 ? 1.574 14.117 5.566 1 97.88 185 LEU A N 1
ATOM 1451 C CA . LEU A 1 185 ? 1.347 12.688 5.727 1 97.88 185 LEU A CA 1
ATOM 1452 C C . LEU A 1 185 ? 2.484 11.883 5.105 1 97.88 185 LEU A C 1
ATOM 1454 O O . LEU A 1 185 ? 2.996 12.242 4.043 1 97.88 185 LEU A O 1
ATOM 1458 N N . SER A 1 186 ? 2.992 10.992 5.812 1 97.31 186 SER A N 1
ATOM 1459 C CA . SER A 1 186 ? 3.959 10.039 5.281 1 97.31 186 SER A CA 1
ATOM 1460 C C . SER A 1 186 ? 3.273 8.766 4.805 1 97.31 186 SER A C 1
ATOM 1462 O O . SER A 1 186 ? 2.277 8.336 5.391 1 97.31 186 SER A O 1
ATOM 1464 N N . SER A 1 187 ? 3.711 8.195 3.732 1 94.12 187 SER A N 1
ATOM 1465 C CA . SER A 1 187 ? 3.17 6.941 3.225 1 94.12 187 SER A CA 1
ATOM 1466 C C . SER A 1 187 ? 4.168 6.238 2.311 1 94.12 187 SER A C 1
ATOM 1468 O O . SER A 1 187 ? 4.988 6.891 1.662 1 94.12 187 SER A O 1
ATOM 1470 N N . HIS A 1 188 ? 4.02 4.949 2.312 1 91.38 188 HIS A N 1
ATOM 1471 C CA . HIS A 1 188 ? 4.773 4.176 1.334 1 91.38 188 HIS A CA 1
ATOM 1472 C C . HIS A 1 188 ? 3.936 3.887 0.093 1 91.38 188 HIS A C 1
ATOM 1474 O O . HIS A 1 188 ? 4.438 3.328 -0.885 1 91.38 188 HIS A O 1
ATOM 1480 N N . ILE A 1 189 ? 2.762 4.203 0.118 1 91.88 189 ILE A N 1
ATOM 1481 C CA . ILE A 1 189 ? 1.885 4.047 -1.038 1 91.88 189 ILE A CA 1
ATOM 1482 C C . ILE A 1 189 ? 1.872 5.34 -1.853 1 91.88 189 ILE A C 1
ATOM 1484 O O . ILE A 1 189 ? 1.052 6.227 -1.609 1 91.88 189 ILE A O 1
ATOM 1488 N N . VAL A 1 190 ? 2.617 5.395 -2.84 1 93.94 190 VAL A N 1
ATOM 1489 C CA . VAL A 1 190 ? 2.912 6.625 -3.57 1 93.94 190 VAL A CA 1
ATOM 1490 C C . VAL A 1 190 ? 1.681 7.066 -4.359 1 93.94 190 VAL A C 1
ATOM 1492 O O . VAL A 1 190 ? 1.442 8.266 -4.531 1 93.94 190 VAL A O 1
ATOM 1495 N N . SER A 1 191 ? 0.867 6.129 -4.793 1 92.06 191 SER A N 1
ATOM 1496 C CA . SER A 1 191 ? -0.329 6.465 -5.559 1 92.06 191 SER A CA 1
ATOM 1497 C C . SER A 1 191 ? -1.305 7.289 -4.727 1 92.06 191 SER A C 1
ATOM 1499 O O . SER A 1 191 ? -2.008 8.148 -5.254 1 92.06 191 SER A O 1
ATOM 1501 N N . ASP A 1 192 ? -1.339 7.031 -3.465 1 94.5 192 ASP A N 1
ATOM 1502 C CA . ASP A 1 192 ? -2.186 7.816 -2.57 1 94.5 192 ASP A CA 1
ATOM 1503 C C . ASP A 1 192 ? -1.708 9.266 -2.488 1 94.5 192 ASP A C 1
ATOM 1505 O O . ASP A 1 192 ? -2.52 10.195 -2.512 1 94.5 192 ASP A O 1
ATOM 1509 N N . LEU A 1 193 ? -0.42 9.383 -2.424 1 95.88 193 LEU A N 1
ATOM 1510 C CA . LEU A 1 193 ? 0.167 10.711 -2.34 1 95.88 193 LEU A CA 1
ATOM 1511 C C . LEU A 1 193 ? -0.064 11.492 -3.631 1 95.88 193 LEU A C 1
ATOM 1513 O O . LEU A 1 193 ? -0.382 12.68 -3.594 1 95.88 193 LEU A O 1
ATOM 1517 N N . GLU A 1 194 ? 0.108 10.797 -4.695 1 93.75 194 GLU A N 1
ATOM 1518 C CA . GLU A 1 194 ? -0.12 11.43 -5.992 1 93.75 194 GLU A CA 1
ATOM 1519 C C . GLU A 1 194 ? -1.556 11.93 -6.117 1 93.75 194 GLU A C 1
ATOM 1521 O O . GLU A 1 194 ? -1.807 12.953 -6.758 1 93.75 194 GLU A O 1
ATOM 1526 N N . LYS A 1 195 ? -2.426 11.273 -5.516 1 91.56 195 LYS A N 1
ATOM 1527 C CA . LYS A 1 195 ? -3.85 11.578 -5.617 1 91.56 195 LYS A CA 1
ATOM 1528 C C . LYS A 1 195 ? -4.191 12.859 -4.855 1 91.56 195 LYS A C 1
ATOM 1530 O O . LYS A 1 195 ? -4.98 13.68 -5.328 1 91.56 195 LYS A O 1
ATOM 1535 N N . ILE A 1 196 ? -3.523 13.094 -3.742 1 95.81 196 ILE A N 1
ATOM 1536 C CA . ILE A 1 196 ? -4.137 14.125 -2.906 1 95.81 196 ILE A CA 1
ATOM 1537 C C . ILE A 1 196 ? -3.111 15.211 -2.6 1 95.81 196 ILE A C 1
ATOM 1539 O O . ILE A 1 196 ? -3.475 16.312 -2.18 1 95.81 196 ILE A O 1
ATOM 1543 N N . CYS A 1 197 ? -1.841 14.977 -2.768 1 97.94 197 CYS A N 1
ATOM 1544 C CA . CYS A 1 197 ? -0.836 15.906 -2.262 1 97.94 197 CYS A CA 1
ATOM 1545 C C . CYS A 1 197 ? -0.587 17.031 -3.256 1 97.94 197 CYS A C 1
ATOM 1547 O O . CYS A 1 197 ? -0.611 16.812 -4.469 1 97.94 197 CYS A O 1
ATOM 1549 N N . ASP A 1 198 ? -0.287 18.172 -2.707 1 97.94 198 ASP A N 1
ATOM 1550 C CA . ASP A 1 198 ? 0.181 19.328 -3.477 1 97.94 198 ASP A CA 1
ATOM 1551 C C . ASP A 1 198 ? 1.703 19.312 -3.596 1 97.94 198 ASP A C 1
ATOM 1553 O O . ASP A 1 198 ? 2.25 19.672 -4.645 1 97.94 198 ASP A O 1
ATOM 1557 N N . TYR A 1 199 ? 2.312 18.953 -2.543 1 98.31 199 TYR A N 1
ATOM 1558 C CA . TYR A 1 199 ? 3.768 18.922 -2.447 1 98.31 199 TYR A CA 1
ATOM 1559 C C . TYR A 1 199 ? 4.258 17.516 -2.09 1 98.31 199 TYR A C 1
ATOM 1561 O O . TYR A 1 199 ? 3.557 16.766 -1.416 1 98.31 199 TYR A O 1
ATOM 1569 N N . ILE A 1 200 ? 5.461 17.234 -2.531 1 98.25 200 ILE A N 1
ATOM 1570 C CA . ILE A 1 200 ? 6.098 15.953 -2.229 1 98.25 200 ILE A CA 1
ATOM 1571 C C . ILE A 1 200 ? 7.508 16.188 -1.698 1 98.25 200 ILE A C 1
ATOM 1573 O O . ILE A 1 200 ? 8.289 16.938 -2.299 1 98.25 200 ILE A O 1
ATOM 1577 N N . ALA A 1 201 ? 7.77 15.672 -0.585 1 98.19 201 ALA A N 1
ATOM 1578 C CA . ALA A 1 201 ? 9.109 15.617 -0.014 1 98.19 201 ALA A CA 1
ATOM 1579 C C . ALA A 1 201 ? 9.656 14.188 -0.017 1 98.19 201 ALA A C 1
ATOM 1581 O O . ALA A 1 201 ? 9 13.266 0.473 1 98.19 201 ALA A O 1
ATOM 1582 N N . PHE A 1 202 ? 10.797 14.055 -0.578 1 97.19 202 PHE A N 1
ATOM 1583 C CA . PHE A 1 202 ? 11.398 12.734 -0.679 1 97.19 202 PHE A CA 1
ATOM 1584 C C . PHE A 1 202 ? 12.648 12.633 0.182 1 97.19 202 PHE A C 1
ATOM 1586 O O . PHE A 1 202 ? 13.664 13.266 -0.119 1 97.19 202 PHE A O 1
ATOM 1593 N N . ILE A 1 203 ? 12.531 11.82 1.212 1 96.12 203 ILE A N 1
ATOM 1594 C CA . ILE A 1 203 ? 13.656 11.594 2.111 1 96.12 203 ILE A CA 1
ATOM 1595 C C . ILE A 1 203 ? 14.32 10.258 1.781 1 96.12 203 ILE A C 1
ATOM 1597 O O . ILE A 1 203 ? 13.648 9.234 1.669 1 96.12 203 ILE A O 1
ATOM 1601 N N . HIS A 1 204 ? 15.578 10.289 1.604 1 93.62 204 HIS A N 1
ATOM 1602 C CA . HIS A 1 204 ? 16.375 9.109 1.261 1 93.62 204 HIS A CA 1
ATOM 1603 C C . HIS A 1 204 ? 17.656 9.062 2.076 1 93.62 204 HIS A C 1
ATOM 1605 O O . HIS A 1 204 ? 18.484 9.969 1.985 1 93.62 204 HIS A O 1
ATOM 1611 N N . ASN A 1 205 ? 17.828 8.023 2.842 1 91.69 205 ASN A N 1
ATOM 1612 C CA . ASN A 1 205 ? 19.016 7.816 3.666 1 91.69 205 ASN A CA 1
ATOM 1613 C C . ASN A 1 205 ? 19.312 9.039 4.527 1 91.69 205 ASN A C 1
ATOM 1615 O O . ASN A 1 205 ? 20.453 9.508 4.57 1 91.69 205 ASN A O 1
ATOM 1619 N N . GLY A 1 206 ? 18.25 9.609 5.043 1 95.44 206 GLY A N 1
ATOM 1620 C CA . GLY A 1 206 ? 18.406 10.688 6.008 1 95.44 206 GLY A CA 1
ATOM 1621 C C . GLY A 1 206 ? 18.594 12.047 5.359 1 95.44 206 GLY A C 1
ATOM 1622 O O . GLY A 1 206 ? 18.875 13.031 6.039 1 95.44 206 GLY A O 1
ATOM 1623 N N . ARG A 1 207 ? 18.438 12.094 4.055 1 95.81 207 ARG A N 1
ATOM 1624 C CA . ARG A 1 207 ? 18.547 13.359 3.334 1 95.81 207 ARG A CA 1
ATOM 1625 C C . ARG A 1 207 ? 17.297 13.633 2.508 1 95.81 207 ARG A C 1
ATOM 1627 O O . ARG A 1 207 ? 16.672 12.703 2.004 1 95.81 207 ARG A O 1
ATOM 1634 N N . LEU A 1 208 ? 16.984 14.883 2.408 1 96.5 208 LEU A N 1
ATOM 1635 C CA . LEU A 1 208 ? 15.883 15.289 1.555 1 96.5 208 LEU A CA 1
ATOM 1636 C C . LEU A 1 208 ? 16.344 15.469 0.112 1 96.5 208 LEU A C 1
ATOM 1638 O O . LEU A 1 208 ? 17.094 16.391 -0.195 1 96.5 208 LEU A O 1
ATOM 1642 N N . LEU A 1 209 ? 15.906 14.633 -0.76 1 94.19 209 LEU A N 1
ATOM 1643 C CA . LEU A 1 209 ? 16.328 14.703 -2.156 1 94.19 209 LEU A CA 1
ATOM 1644 C C . LEU A 1 209 ? 15.594 15.836 -2.883 1 94.19 209 LEU A C 1
ATOM 1646 O O . LEU A 1 209 ? 16.188 16.516 -3.732 1 94.19 209 LEU A O 1
ATOM 1650 N N . PHE A 1 210 ? 14.32 15.953 -2.609 1 94 210 PHE A N 1
ATOM 1651 C CA . PHE A 1 210 ? 13.586 17.109 -3.115 1 94 210 PHE A CA 1
ATOM 1652 C C . PHE A 1 210 ? 12.359 17.391 -2.254 1 94 210 PHE A C 1
ATOM 1654 O O . PHE A 1 210 ? 11.922 16.531 -1.484 1 94 210 PHE A O 1
ATOM 1661 N N . CYS A 1 211 ? 11.906 18.5 -2.287 1 96.38 211 CYS A N 1
ATOM 1662 C CA . CYS A 1 211 ? 10.648 19 -1.756 1 96.38 211 CYS A CA 1
ATOM 1663 C C . CYS A 1 211 ? 10.016 20.016 -2.709 1 96.38 211 CYS A C 1
ATOM 1665 O O . CYS A 1 211 ? 10.422 21.172 -2.74 1 96.38 211 CYS A O 1
ATOM 1667 N N . GLU A 1 212 ? 9.102 19.5 -3.496 1 96.06 212 GLU A N 1
ATOM 1668 C CA . GLU A 1 212 ? 8.602 20.297 -4.609 1 96.06 212 GLU A CA 1
ATOM 1669 C C . GLU A 1 212 ? 7.098 20.094 -4.797 1 96.06 212 GLU A C 1
ATOM 1671 O O . GLU A 1 212 ? 6.512 19.172 -4.227 1 96.06 212 GLU A O 1
ATOM 1676 N N . GLU A 1 213 ? 6.551 21.016 -5.559 1 97.62 213 GLU A N 1
ATOM 1677 C CA . GLU A 1 213 ? 5.172 20.812 -6 1 97.62 213 GLU A CA 1
ATOM 1678 C C . GLU A 1 213 ? 5.043 19.562 -6.859 1 97.62 213 GLU A C 1
ATOM 1680 O O . GLU A 1 213 ? 5.867 19.328 -7.746 1 97.62 213 GLU A O 1
ATOM 1685 N N . LYS A 1 214 ? 4.062 18.812 -6.586 1 97.06 214 LYS A N 1
ATOM 1686 C CA . LYS A 1 214 ? 3.855 17.547 -7.289 1 97.06 214 LYS A CA 1
ATOM 1687 C C . LYS A 1 214 ? 3.742 17.766 -8.797 1 97.06 214 LYS A C 1
ATOM 1689 O O . LYS A 1 214 ? 4.387 17.078 -9.578 1 97.06 214 LYS A O 1
ATOM 1694 N N . ASP A 1 215 ? 2.965 18.75 -9.219 1 94.31 215 ASP A N 1
ATOM 1695 C CA . ASP A 1 215 ? 2.732 19 -10.641 1 94.31 215 ASP A CA 1
ATOM 1696 C C . ASP A 1 215 ? 4.027 19.391 -11.344 1 94.31 215 ASP A C 1
ATOM 1698 O O . ASP A 1 215 ? 4.262 18.984 -12.484 1 94.31 215 ASP A O 1
ATOM 1702 N N . LYS A 1 216 ? 4.793 20.156 -10.672 1 94.12 216 LYS A N 1
ATOM 1703 C CA . LYS A 1 216 ? 6.086 20.531 -11.234 1 94.12 216 LYS A CA 1
ATOM 1704 C C . LYS A 1 216 ? 6.969 19.312 -11.461 1 94.12 216 LYS A C 1
ATOM 1706 O O . LYS A 1 216 ? 7.613 19.188 -12.508 1 94.12 216 LYS A O 1
ATOM 1711 N N . LEU A 1 217 ? 6.945 18.422 -10.523 1 93.12 217 LEU A N 1
ATOM 1712 C CA . LEU A 1 217 ? 7.719 17.188 -10.641 1 93.12 217 LEU A CA 1
ATOM 1713 C C . LEU A 1 217 ? 7.273 16.375 -11.859 1 93.12 217 LEU A C 1
ATOM 1715 O O . LEU A 1 217 ? 8.109 15.914 -12.641 1 93.12 217 LEU A O 1
ATOM 1719 N N . LEU A 1 218 ? 5.996 16.234 -12.008 1 91.94 218 LEU A N 1
ATOM 1720 C CA . LEU A 1 218 ? 5.426 15.414 -13.078 1 91.94 218 LEU A CA 1
ATOM 1721 C C . LEU A 1 218 ? 5.656 16.062 -14.438 1 91.94 218 LEU A C 1
ATOM 1723 O O . LEU A 1 218 ? 5.719 15.375 -15.461 1 91.94 218 LEU A O 1
ATOM 1727 N N . GLU A 1 219 ? 5.824 17.359 -14.469 1 90.06 219 GLU A N 1
ATOM 1728 C CA . GLU A 1 219 ? 6.074 18.094 -15.703 1 90.06 219 GLU A CA 1
ATOM 1729 C C . GLU A 1 219 ? 7.559 18.094 -16.062 1 90.06 219 GLU A C 1
ATOM 1731 O O . GLU A 1 219 ? 7.922 18.125 -17.234 1 90.06 219 GLU A O 1
ATOM 1736 N N . GLU A 1 220 ? 8.312 18.062 -15.086 1 90.5 220 GLU A N 1
ATOM 1737 C CA . GLU A 1 220 ? 9.758 18.234 -15.266 1 90.5 220 GLU A CA 1
ATOM 1738 C C . GLU A 1 220 ? 10.406 16.938 -15.734 1 90.5 220 GLU A C 1
ATOM 1740 O O . GLU A 1 220 ? 11.383 16.969 -16.484 1 90.5 220 GLU A O 1
ATOM 1745 N N . TYR A 1 221 ? 9.82 15.82 -15.328 1 90.56 221 TYR A N 1
ATOM 1746 C CA . TYR A 1 221 ? 10.469 14.547 -15.602 1 90.56 221 TYR A CA 1
ATOM 1747 C C . TYR A 1 221 ? 9.68 13.742 -16.625 1 90.56 221 TYR A C 1
ATOM 1749 O O . TYR A 1 221 ? 8.477 13.945 -16.797 1 90.56 221 TYR A O 1
ATOM 1757 N N . ALA A 1 222 ? 10.391 12.875 -17.297 1 90.25 222 ALA A N 1
ATOM 1758 C CA . ALA A 1 222 ? 9.789 11.93 -18.234 1 90.25 222 ALA A CA 1
ATOM 1759 C C . ALA A 1 222 ? 10.57 10.617 -18.25 1 90.25 222 ALA A C 1
ATOM 1761 O O . ALA A 1 222 ? 11.75 10.578 -17.906 1 90.25 222 ALA A O 1
ATOM 1762 N N . ILE A 1 223 ? 9.852 9.594 -18.562 1 89.12 223 ILE A N 1
ATOM 1763 C CA . ILE A 1 223 ? 10.5 8.305 -18.781 1 89.12 223 ILE A CA 1
ATOM 1764 C C . ILE A 1 223 ? 10.727 8.094 -20.266 1 89.12 223 ILE A C 1
ATOM 1766 O O . ILE A 1 223 ? 9.844 8.359 -21.078 1 89.12 223 ILE A O 1
ATOM 1770 N N . VAL A 1 224 ? 11.922 7.672 -20.641 1 88.12 224 VAL A N 1
ATOM 1771 C CA . VAL A 1 224 ? 12.227 7.34 -22.031 1 88.12 224 VAL A CA 1
ATOM 1772 C C . VAL A 1 224 ? 12.75 5.906 -22.109 1 88.12 224 VAL A C 1
ATOM 1774 O O . VAL A 1 224 ? 13.461 5.445 -21.219 1 88.12 224 VAL A O 1
ATOM 1777 N N . ARG A 1 225 ? 12.305 5.238 -23.125 1 88.69 225 ARG A N 1
ATOM 1778 C CA . ARG A 1 225 ? 12.789 3.898 -23.438 1 88.69 225 ARG A CA 1
ATOM 1779 C C . ARG A 1 225 ? 13.477 3.863 -24.797 1 88.69 225 ARG A C 1
ATOM 1781 O O . ARG A 1 225 ? 12.938 4.352 -25.781 1 88.69 225 ARG A O 1
ATOM 1788 N N . MET A 1 226 ? 14.719 3.355 -24.781 1 88.62 226 MET A N 1
ATOM 1789 C CA . MET A 1 226 ? 15.477 3.398 -26.031 1 88.62 226 MET A CA 1
ATOM 1790 C C . MET A 1 226 ? 16.594 2.357 -26.016 1 88.62 226 MET A C 1
ATOM 1792 O O . MET A 1 226 ? 16.797 1.658 -25.016 1 88.62 226 MET A O 1
ATOM 1796 N N . SER A 1 227 ? 17.094 2.203 -27.156 1 89.62 227 SER A N 1
ATOM 1797 C CA . SER A 1 227 ? 18.234 1.293 -27.266 1 89.62 227 SER A CA 1
ATOM 1798 C C . SER A 1 227 ? 19.438 1.825 -26.5 1 89.62 227 SER A C 1
ATOM 1800 O O . SER A 1 227 ? 19.5 3.012 -26.172 1 89.62 227 SER A O 1
ATOM 1802 N N . LYS A 1 228 ? 20.312 0.925 -26.234 1 91.69 228 LYS A N 1
ATOM 1803 C CA . LYS A 1 228 ? 21.547 1.309 -25.547 1 91.69 228 LYS A CA 1
ATOM 1804 C C . LYS A 1 228 ? 22.328 2.344 -26.359 1 91.69 228 LYS A C 1
ATOM 1806 O O . LYS A 1 228 ? 22.875 3.295 -25.797 1 91.69 228 LYS A O 1
ATOM 1811 N N . ASP A 1 229 ? 22.297 2.152 -27.656 1 90 229 ASP A N 1
ATOM 1812 C CA . ASP A 1 229 ? 23.016 3.072 -28.531 1 90 229 ASP A CA 1
ATOM 1813 C C . ASP A 1 229 ? 22.391 4.469 -28.484 1 90 229 ASP A C 1
ATOM 1815 O O . ASP A 1 229 ? 23.109 5.469 -28.422 1 90 229 ASP A O 1
ATOM 1819 N N . ASP A 1 230 ? 21.141 4.543 -28.484 1 88.94 230 ASP A N 1
ATOM 1820 C CA . ASP A 1 230 ? 20.453 5.828 -28.453 1 88.94 230 ASP A CA 1
ATOM 1821 C C . ASP A 1 230 ? 20.625 6.512 -27.094 1 88.94 230 ASP A C 1
ATOM 1823 O O . ASP A 1 230 ? 20.688 7.742 -27.031 1 88.94 230 ASP A O 1
ATOM 1827 N N . PHE A 1 231 ? 20.719 5.711 -26.125 1 89.5 231 PHE A N 1
ATOM 1828 C CA . PHE A 1 231 ? 20.891 6.242 -24.781 1 89.5 231 PHE A CA 1
ATOM 1829 C C . PHE A 1 231 ? 22.219 6.965 -24.656 1 89.5 231 PHE A C 1
ATOM 1831 O O . PHE A 1 231 ? 22.312 7.984 -23.953 1 89.5 231 PHE A O 1
ATOM 1838 N N . GLU A 1 232 ? 23.156 6.457 -25.297 1 88.81 232 GLU A N 1
ATOM 1839 C CA . GLU A 1 232 ? 24.5 7.043 -25.219 1 88.81 232 GLU A CA 1
ATOM 1840 C C . GLU A 1 232 ? 24.531 8.43 -25.859 1 88.81 232 GLU A C 1
ATOM 1842 O O . GLU A 1 232 ? 25.422 9.227 -25.578 1 88.81 232 GLU A O 1
ATOM 1847 N N . LYS A 1 233 ? 23.594 8.695 -26.656 1 86.88 233 LYS A N 1
ATOM 1848 C CA . LYS A 1 233 ? 23.516 9.977 -27.344 1 86.88 233 LYS A CA 1
ATOM 1849 C C . LYS A 1 233 ? 22.859 11.039 -26.469 1 86.88 233 LYS A C 1
ATOM 1851 O O . LYS A 1 233 ? 22.922 12.234 -26.766 1 86.88 233 LYS A O 1
ATOM 1856 N N . LEU A 1 234 ? 22.219 10.594 -25.391 1 86.88 234 LEU A N 1
ATOM 1857 C CA . LEU A 1 234 ? 21.531 11.539 -24.516 1 86.88 234 LEU A CA 1
ATOM 1858 C C . LEU A 1 234 ? 22.531 12.375 -23.734 1 86.88 234 LEU A C 1
ATOM 1860 O O . LEU A 1 234 ? 23.578 11.859 -23.297 1 86.88 234 LEU A O 1
ATOM 1864 N N . PRO A 1 235 ? 22.203 13.641 -23.578 1 86.62 235 PRO A N 1
ATOM 1865 C CA . PRO A 1 235 ? 23.047 14.414 -22.672 1 86.62 235 PRO A CA 1
ATOM 1866 C C . PRO A 1 235 ? 23.062 13.844 -21.25 1 86.62 235 PRO A C 1
ATOM 1868 O O . PRO A 1 235 ? 22 13.625 -20.656 1 86.62 235 PRO A O 1
ATOM 1871 N N . LYS A 1 236 ? 24.141 13.641 -20.719 1 86.5 236 LYS A N 1
ATOM 1872 C CA . LYS A 1 236 ? 24.312 13.023 -19.406 1 86.5 236 LYS A CA 1
ATOM 1873 C C . LYS A 1 236 ? 23.609 13.828 -18.328 1 86.5 236 LYS A C 1
ATOM 1875 O O . LYS A 1 236 ? 23.078 13.258 -17.359 1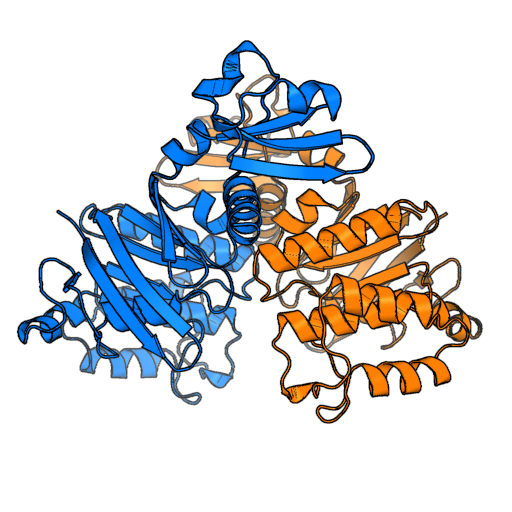 86.5 236 LYS A O 1
ATOM 1880 N N . GLU A 1 237 ? 23.594 15.078 -18.594 1 87.56 237 GLU A N 1
ATOM 1881 C CA . GLU A 1 237 ? 23.016 15.961 -17.594 1 87.56 237 GLU A CA 1
ATOM 1882 C C . GLU A 1 237 ? 21.484 15.805 -17.547 1 87.56 237 GLU A C 1
ATOM 1884 O O . GLU A 1 237 ? 20.859 16.188 -16.562 1 87.56 237 GLU A O 1
ATOM 1889 N N . ALA A 1 238 ? 20.953 15.273 -18.594 1 88.56 238 ALA A N 1
ATOM 1890 C CA . ALA A 1 238 ? 19.5 15.133 -18.688 1 88.56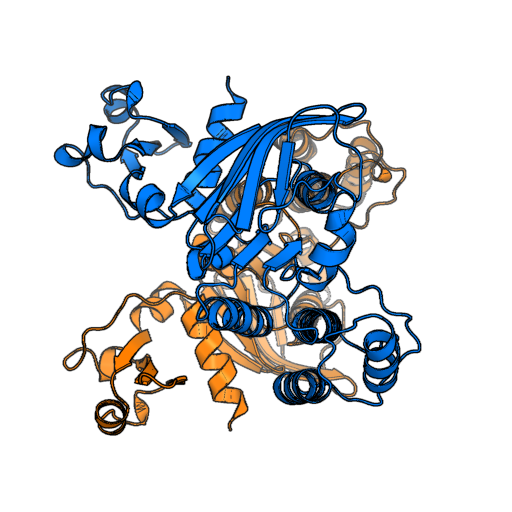 238 ALA A CA 1
ATOM 1891 C C . ALA A 1 238 ? 19.016 13.875 -17.969 1 88.56 238 ALA A C 1
ATOM 1893 O O . ALA A 1 238 ? 17.844 13.773 -17.609 1 88.56 238 ALA A O 1
ATOM 1894 N N . VAL A 1 239 ? 19.938 12.992 -17.734 1 90.25 239 VAL A N 1
ATOM 1895 C CA . VAL A 1 239 ? 19.578 11.688 -17.203 1 90.25 239 VAL A CA 1
ATOM 1896 C C . VAL A 1 239 ? 19.672 11.719 -15.672 1 90.25 239 VAL A C 1
ATOM 1898 O O . VAL A 1 239 ? 20.719 12.031 -15.109 1 90.25 239 VAL A O 1
ATOM 1901 N N . LYS A 1 240 ? 18.625 11.453 -15.062 1 90.19 240 LYS A N 1
ATOM 1902 C CA . LYS A 1 240 ? 18.578 11.492 -13.602 1 90.19 240 LYS A CA 1
ATOM 1903 C C . LYS A 1 240 ? 18.531 10.086 -13.016 1 90.19 240 LYS A C 1
ATOM 1905 O O . LYS A 1 240 ? 18.703 9.914 -11.805 1 90.19 240 LYS A O 1
ATOM 1910 N N . GLY A 1 241 ? 18.234 9.109 -13.836 1 90.19 241 GLY A N 1
ATOM 1911 C CA . GLY A 1 241 ? 18.219 7.699 -13.469 1 90.19 241 GLY A CA 1
ATOM 1912 C C . GLY A 1 241 ? 18.078 6.773 -14.664 1 90.19 241 GLY A C 1
ATOM 1913 O O . GLY A 1 241 ? 17.547 7.168 -15.703 1 90.19 241 GLY A O 1
ATOM 1914 N N . LYS A 1 242 ? 18.578 5.586 -14.547 1 89.12 242 LYS A N 1
ATOM 1915 C CA . LYS A 1 242 ? 18.453 4.656 -15.664 1 89.12 242 LYS A CA 1
ATOM 1916 C C . LYS A 1 242 ? 18.359 3.213 -15.172 1 89.12 242 LYS A C 1
ATOM 1918 O O . LYS A 1 242 ? 18.812 2.898 -14.07 1 89.12 242 LYS A O 1
ATOM 1923 N N . LYS A 1 243 ? 17.703 2.48 -15.906 1 87.38 243 LYS A N 1
ATOM 1924 C CA . LYS A 1 243 ? 17.609 1.03 -15.773 1 87.38 243 LYS A CA 1
ATOM 1925 C C . LYS A 1 243 ? 17.969 0.333 -17.078 1 87.38 243 LYS A C 1
ATOM 1927 O O . LYS A 1 243 ? 17.344 0.607 -18.125 1 87.38 243 LYS A O 1
ATOM 1932 N N . VAL A 1 244 ? 18.922 -0.517 -17 1 86.88 244 VAL A N 1
ATOM 1933 C CA . VAL A 1 244 ? 19.375 -1.204 -18.188 1 86.88 244 VAL A CA 1
ATOM 1934 C C . VAL A 1 244 ? 18.859 -2.641 -18.203 1 86.88 244 VAL A C 1
ATOM 1936 O O . VAL A 1 244 ? 18.984 -3.355 -17.203 1 86.88 244 VAL A O 1
ATOM 1939 N N . ASN A 1 245 ? 18.219 -2.953 -19.25 1 81.69 245 ASN A N 1
ATOM 1940 C CA . ASN A 1 245 ? 17.766 -4.332 -19.422 1 81.69 245 ASN A CA 1
ATOM 1941 C C . ASN A 1 245 ? 18.266 -4.926 -20.734 1 81.69 245 ASN A C 1
ATOM 1943 O O . ASN A 1 245 ? 19.047 -4.297 -21.453 1 81.69 245 ASN A O 1
ATOM 1947 N N . LYS A 1 246 ? 17.891 -6.211 -21.016 1 79.25 246 LYS A N 1
ATOM 1948 C CA . LYS A 1 246 ? 18.359 -6.914 -22.219 1 79.25 246 LYS A CA 1
ATOM 1949 C C . LYS A 1 246 ? 17.891 -6.219 -23.484 1 79.25 246 LYS A C 1
ATOM 1951 O O . LYS A 1 246 ? 18.547 -6.289 -24.516 1 79.25 246 LYS A O 1
ATOM 1956 N N . TYR A 1 247 ? 16.797 -5.441 -23.359 1 82.62 247 TYR A N 1
ATOM 1957 C CA . TYR A 1 247 ? 16.156 -4.898 -24.562 1 82.62 247 TYR A CA 1
ATOM 1958 C C . TYR A 1 247 ? 16.531 -3.434 -24.75 1 82.62 247 TYR A C 1
ATOM 1960 O O . TYR A 1 247 ? 16.312 -2.869 -25.828 1 82.62 247 TYR A O 1
ATOM 1968 N N . GLY A 1 248 ? 17.031 -2.887 -23.688 1 89.19 248 GLY A N 1
ATOM 1969 C CA . GLY A 1 248 ? 17.406 -1.485 -23.812 1 89.19 248 GLY A CA 1
ATOM 1970 C C . GLY A 1 248 ? 17.516 -0.778 -22.469 1 89.19 248 GLY A C 1
ATOM 1971 O O . GLY A 1 248 ? 17.891 -1.39 -21.469 1 89.19 248 GLY A O 1
ATOM 1972 N N . VAL A 1 249 ? 17.359 0.562 -22.656 1 90.06 249 VAL A N 1
ATOM 1973 C CA . VAL A 1 249 ? 17.531 1.393 -21.469 1 90.06 249 VAL A CA 1
ATOM 1974 C C . VAL A 1 249 ? 16.25 2.182 -21.188 1 90.06 249 VAL A C 1
ATOM 1976 O O . VAL A 1 249 ? 15.648 2.734 -22.109 1 90.06 249 VAL A O 1
ATOM 1979 N N . GLU A 1 250 ? 15.805 2.088 -19.969 1 90.31 250 GLU A N 1
ATOM 1980 C CA . GLU A 1 250 ? 14.773 2.986 -19.469 1 90.31 250 GLU A CA 1
ATOM 1981 C C . GLU A 1 250 ? 15.375 4.062 -18.562 1 90.31 250 GLU A C 1
ATOM 1983 O O . GLU A 1 250 ? 16.125 3.75 -17.625 1 90.31 250 GLU A O 1
ATOM 1988 N N . ALA A 1 251 ? 15.07 5.328 -18.891 1 90.19 251 ALA A N 1
ATOM 1989 C CA . ALA A 1 251 ? 15.734 6.391 -18.141 1 90.19 251 ALA A CA 1
ATOM 1990 C C . ALA A 1 251 ? 14.742 7.473 -17.719 1 90.19 251 ALA A C 1
ATOM 1992 O O . ALA A 1 251 ? 13.781 7.754 -18.453 1 90.19 251 ALA A O 1
ATOM 1993 N N . LEU A 1 252 ? 14.953 7.926 -16.594 1 92.38 252 LEU A N 1
ATOM 1994 C CA . LEU A 1 252 ? 14.305 9.156 -16.156 1 92.38 252 LEU A CA 1
ATOM 1995 C C . LEU A 1 252 ? 15.102 10.375 -16.609 1 92.38 252 LEU A C 1
ATOM 1997 O O . LEU A 1 252 ? 16.297 10.492 -16.312 1 92.38 252 LEU A O 1
ATOM 2001 N N . VAL A 1 253 ? 14.414 11.242 -17.312 1 91.12 253 VAL A N 1
ATOM 2002 C CA . VAL A 1 253 ? 15.125 12.383 -17.875 1 91.12 253 VAL A CA 1
ATOM 2003 C C . VAL A 1 253 ? 14.367 13.672 -17.547 1 91.12 253 VAL A C 1
ATOM 2005 O O . VAL A 1 253 ? 13.18 13.641 -17.234 1 91.12 253 VAL A O 1
ATOM 2008 N N . LEU A 1 254 ? 15.109 14.734 -17.609 1 90.12 254 LEU A N 1
ATOM 2009 C CA . LEU A 1 254 ? 14.477 16.047 -17.594 1 90.12 254 LEU A CA 1
ATOM 2010 C C . LEU A 1 254 ? 13.844 16.359 -18.953 1 90.12 254 LEU A C 1
ATOM 2012 O O . LEU A 1 254 ? 14.531 16.375 -19.969 1 90.12 254 LEU A O 1
ATOM 2016 N N . LYS A 1 255 ? 12.578 16.594 -18.906 1 86.12 255 LYS A N 1
ATOM 2017 C CA . LYS A 1 255 ? 11.852 16.828 -20.156 1 86.12 255 LYS A CA 1
ATOM 2018 C C . LYS A 1 255 ? 12.461 17.984 -20.953 1 86.12 255 LYS A C 1
ATOM 2020 O O . LYS A 1 255 ? 12.562 17.922 -22.172 1 86.12 255 LYS A O 1
ATOM 2025 N N . SER A 1 256 ? 12.836 18.984 -20.328 1 82.75 256 SER A N 1
ATOM 2026 C CA . SER A 1 256 ? 13.359 20.188 -20.953 1 82.75 256 SER A CA 1
ATOM 2027 C C . SER A 1 256 ? 14.641 19.891 -21.734 1 82.75 256 SER A C 1
ATOM 2029 O O . SER A 1 256 ? 14.969 20.594 -22.688 1 82.75 256 SER A O 1
ATOM 2031 N N . ALA A 1 257 ? 15.211 18.766 -21.375 1 78.19 257 ALA A N 1
ATOM 2032 C CA . ALA A 1 257 ? 16.516 18.469 -21.984 1 78.19 257 ALA A CA 1
ATOM 2033 C C . ALA A 1 257 ? 16.359 17.516 -23.156 1 78.19 257 ALA A C 1
ATOM 2035 O O . ALA A 1 257 ? 17.312 17.312 -23.922 1 78.19 257 ALA A O 1
ATOM 2036 N N . VAL A 1 258 ? 15.141 16.812 -23.234 1 72.88 258 VAL A N 1
ATOM 2037 C CA . VAL A 1 258 ? 15.062 15.742 -24.219 1 72.88 258 VAL A CA 1
ATOM 2038 C C . VAL A 1 258 ? 13.859 15.984 -25.141 1 72.88 258 VAL A C 1
ATOM 2040 O O . VAL A 1 258 ? 13.602 15.195 -26.047 1 72.88 258 VAL A O 1
ATOM 2043 N N . SER A 1 259 ? 12.82 16.812 -24.844 1 63.47 259 SER A N 1
ATOM 2044 C CA . SER A 1 259 ? 11.484 16.938 -25.422 1 63.47 259 SER A CA 1
ATOM 2045 C C . SER A 1 259 ? 11.5 16.719 -26.922 1 63.47 259 SER A C 1
ATOM 2047 O O . SER A 1 259 ? 10.594 16.094 -27.484 1 63.47 259 SER A O 1
ATOM 2049 N N . ARG A 1 260 ? 12.406 17.328 -27.672 1 61.16 260 ARG A N 1
ATOM 2050 C CA . ARG A 1 260 ? 12.305 17.328 -29.125 1 61.16 260 ARG A CA 1
ATOM 2051 C C . ARG A 1 260 ? 12.797 16 -29.719 1 61.16 260 ARG A C 1
ATOM 2053 O O . ARG A 1 260 ? 12.57 15.719 -30.891 1 61.16 260 ARG A O 1
ATOM 2060 N N . MET A 1 261 ? 13.289 15.219 -28.891 1 57.44 261 MET A N 1
ATOM 2061 C CA . MET A 1 261 ? 14.062 14.133 -29.484 1 57.44 261 MET A CA 1
ATOM 2062 C C . MET A 1 261 ? 13.367 12.789 -29.281 1 57.44 261 MET A C 1
ATOM 2064 O O . MET A 1 261 ? 13.578 11.859 -30.062 1 57.44 261 MET A O 1
ATOM 2068 N N . PHE A 1 262 ? 12.492 12.711 -28.172 1 64.5 262 PHE A N 1
ATOM 2069 C CA . PHE A 1 262 ? 12.031 11.367 -27.859 1 64.5 262 PHE A CA 1
ATOM 2070 C C . PHE A 1 262 ? 10.562 11.367 -27.484 1 64.5 262 PHE A C 1
ATOM 2072 O O . PHE A 1 262 ? 10.047 12.375 -26.984 1 64.5 262 PHE A O 1
ATOM 2079 N N . ASN A 1 263 ? 9.961 10.32 -28 1 66.06 263 ASN A N 1
ATOM 2080 C CA . ASN A 1 263 ? 8.609 10.094 -27.5 1 66.06 263 ASN A CA 1
ATOM 2081 C C . ASN A 1 263 ? 8.609 9.852 -26 1 66.06 263 ASN A C 1
ATOM 2083 O O . ASN A 1 263 ? 9.133 8.836 -25.531 1 66.06 263 ASN A O 1
ATOM 2087 N N . THR A 1 264 ? 8.305 10.906 -25.328 1 66.81 264 THR A N 1
ATOM 2088 C CA . THR A 1 264 ? 8.266 10.797 -23.875 1 66.81 264 THR A CA 1
ATOM 2089 C C . THR A 1 264 ? 6.926 10.234 -23.406 1 66.81 264 THR A C 1
ATOM 2091 O O . THR A 1 264 ? 5.891 10.492 -24.031 1 66.81 264 THR A O 1
ATOM 2094 N N . GLU A 1 265 ? 7.047 9.25 -22.562 1 68.25 265 GLU A N 1
ATOM 2095 C CA . GLU A 1 265 ? 5.84 8.688 -21.969 1 68.25 265 GLU A CA 1
ATOM 2096 C C . GLU A 1 265 ? 5.453 9.438 -20.688 1 68.25 265 GLU A C 1
ATOM 2098 O O . GLU A 1 265 ? 6.262 10.188 -20.141 1 68.25 265 GLU A O 1
ATOM 2103 N N . TYR A 1 266 ? 4.219 9.289 -20.375 1 76.06 266 TYR A N 1
ATOM 2104 C CA . TYR A 1 266 ? 3.699 9.82 -19.125 1 76.06 266 TYR A CA 1
ATOM 2105 C C . TYR A 1 266 ? 4.418 9.195 -17.922 1 76.06 266 TYR A C 1
ATOM 2107 O O . TYR A 1 266 ? 4.758 8.016 -17.953 1 76.06 266 TYR A O 1
ATOM 2115 N N . THR A 1 267 ? 4.879 10.109 -17 1 84.94 267 THR A N 1
ATOM 2116 C CA . THR A 1 267 ? 5.613 9.688 -15.812 1 84.94 267 THR A CA 1
ATOM 2117 C C . THR A 1 267 ? 4.723 9.742 -14.578 1 84.94 267 THR A C 1
ATOM 2119 O O . THR A 1 267 ? 3.832 10.594 -14.484 1 84.94 267 THR A O 1
ATOM 2122 N N . THR A 1 268 ? 4.898 8.781 -13.688 1 89.38 268 THR A N 1
ATOM 2123 C CA . THR A 1 268 ? 4.199 8.797 -12.406 1 89.38 268 THR A CA 1
ATOM 2124 C C . THR A 1 268 ? 5.145 9.219 -11.281 1 89.38 268 THR A C 1
ATOM 2126 O O . THR A 1 268 ? 6.363 9.203 -11.453 1 89.38 268 THR A O 1
ATOM 2129 N N . LEU A 1 269 ? 4.613 9.617 -10.234 1 93.56 269 LEU A N 1
ATOM 2130 C CA . LEU A 1 269 ? 5.414 9.961 -9.07 1 93.56 269 LEU A CA 1
ATOM 2131 C C . LEU A 1 269 ? 6.254 8.773 -8.617 1 93.56 269 LEU A C 1
ATOM 2133 O O . LEU A 1 269 ? 7.41 8.945 -8.219 1 93.56 269 LEU A O 1
ATOM 2137 N N . GLU A 1 270 ? 5.715 7.625 -8.719 1 92.88 270 GLU A N 1
ATOM 2138 C CA . GLU A 1 270 ? 6.43 6.418 -8.312 1 92.88 270 GLU A CA 1
ATOM 2139 C C . GLU A 1 270 ? 7.664 6.188 -9.18 1 92.88 270 GLU A C 1
ATOM 2141 O O . GLU A 1 270 ? 8.727 5.816 -8.672 1 92.88 270 GLU A O 1
ATOM 2146 N N . ASP A 1 271 ? 7.543 6.441 -10.43 1 91.31 271 ASP A N 1
ATOM 2147 C CA . ASP A 1 271 ? 8.688 6.328 -11.328 1 91.31 271 ASP A CA 1
ATOM 2148 C C . ASP A 1 271 ? 9.82 7.258 -10.891 1 91.31 271 ASP A C 1
ATOM 2150 O O . ASP A 1 271 ? 10.977 6.836 -10.797 1 91.31 271 ASP A O 1
ATOM 2154 N N . ILE A 1 272 ? 9.398 8.438 -10.664 1 93 272 ILE A N 1
ATOM 2155 C CA . ILE A 1 272 ? 10.375 9.461 -10.305 1 93 272 ILE A CA 1
ATOM 2156 C C . ILE A 1 272 ? 11.117 9.039 -9.031 1 93 272 ILE A C 1
ATOM 2158 O O . ILE A 1 272 ? 12.344 9.07 -8.984 1 93 272 ILE A O 1
ATOM 2162 N N . ILE A 1 273 ? 10.391 8.594 -8.062 1 93.06 273 ILE A N 1
ATOM 2163 C CA . ILE A 1 273 ? 10.953 8.211 -6.773 1 93.06 273 ILE A CA 1
ATOM 2164 C C . ILE A 1 273 ? 11.875 7.004 -6.953 1 93.06 273 ILE A C 1
ATOM 2166 O O . ILE A 1 273 ? 12.992 6.988 -6.434 1 93.06 273 ILE A O 1
ATOM 2170 N N . LEU A 1 274 ? 11.438 6.043 -7.699 1 92.25 274 LEU A N 1
ATOM 2171 C CA . LEU A 1 274 ? 12.195 4.809 -7.891 1 92.25 274 LEU A CA 1
ATOM 2172 C C . LEU A 1 274 ? 13.508 5.082 -8.609 1 92.25 274 LEU A C 1
ATOM 2174 O O . LEU A 1 274 ? 14.562 4.586 -8.195 1 92.25 274 LEU A O 1
ATOM 2178 N N . PHE A 1 275 ? 13.492 5.879 -9.617 1 91.75 275 PHE A N 1
ATOM 2179 C CA . PHE A 1 275 ? 14.695 6.148 -10.406 1 91.75 275 PHE A CA 1
ATOM 2180 C C . PHE A 1 275 ? 15.664 7.027 -9.625 1 91.75 275 PHE A C 1
ATOM 2182 O O . PHE A 1 275 ? 16.875 6.816 -9.672 1 91.75 275 PHE A O 1
ATOM 2189 N N . LEU A 1 276 ? 15.117 7.941 -8.922 1 89.69 276 LEU A N 1
ATOM 2190 C CA . LEU A 1 276 ? 15.984 8.828 -8.156 1 89.69 276 LEU A CA 1
ATOM 2191 C C . LEU A 1 276 ? 16.625 8.086 -6.988 1 89.69 276 LEU A C 1
ATOM 2193 O O . LEU A 1 276 ? 17.781 8.359 -6.633 1 89.69 276 LEU A O 1
ATOM 2197 N N . ALA A 1 277 ? 15.859 7.223 -6.41 1 87.62 277 ALA A N 1
ATOM 2198 C CA . ALA A 1 277 ? 16.391 6.438 -5.301 1 87.62 277 ALA A CA 1
ATOM 2199 C C . ALA A 1 277 ? 17.531 5.531 -5.762 1 87.62 277 ALA A C 1
ATOM 2201 O O . ALA A 1 277 ? 18.516 5.344 -5.043 1 87.62 277 ALA A O 1
ATOM 2202 N N . LYS A 1 278 ? 17.375 4.949 -6.91 1 79.81 278 LYS A N 1
ATOM 2203 C CA . LYS A 1 278 ? 18.375 4.031 -7.445 1 79.81 278 LYS A CA 1
ATOM 2204 C C . LYS A 1 278 ? 19.609 4.785 -7.934 1 79.81 278 LYS A C 1
ATOM 2206 O O . LYS A 1 278 ? 20.719 4.238 -7.938 1 79.81 278 LYS A O 1
ATOM 2211 N N . GLY A 1 279 ? 19.438 5.91 -8.484 1 67.5 279 GLY A N 1
ATOM 2212 C CA . GLY A 1 279 ? 20.547 6.723 -8.938 1 67.5 279 GLY A CA 1
ATOM 2213 C C . GLY A 1 279 ? 21.422 7.234 -7.801 1 67.5 279 GLY A C 1
ATOM 2214 O O . GLY A 1 279 ? 22.625 7.434 -7.969 1 67.5 279 GLY A O 1
ATOM 2215 N N . ASP A 1 280 ? 20.875 7.609 -6.762 1 58.44 280 ASP A N 1
ATOM 2216 C CA . ASP A 1 280 ? 21.641 8.102 -5.617 1 58.44 280 ASP A CA 1
ATOM 2217 C C . ASP A 1 280 ? 22.453 6.973 -4.98 1 58.44 280 ASP A C 1
ATOM 2219 O O . ASP A 1 280 ? 23.422 7.23 -4.262 1 58.44 280 ASP A O 1
ATOM 2223 N N . ARG A 1 281 ? 22.125 5.75 -5.07 1 47.25 281 ARG A N 1
ATOM 2224 C CA . ARG A 1 281 ? 22.906 4.645 -4.531 1 47.25 281 ARG A CA 1
ATOM 2225 C C . ARG A 1 281 ? 24.234 4.496 -5.273 1 47.25 281 ARG A C 1
ATOM 2227 O O . ARG A 1 281 ? 25.156 3.838 -4.785 1 47.25 281 ARG A O 1
ATOM 2234 N N . LYS A 1 282 ? 24.422 4.793 -6.508 1 41.88 282 LYS A N 1
ATOM 2235 C CA . LYS A 1 282 ? 25.688 4.676 -7.227 1 41.88 282 LYS A CA 1
ATOM 2236 C C . LYS A 1 282 ? 26.578 5.875 -6.953 1 41.88 282 LYS A C 1
ATOM 2238 O O . LYS A 1 282 ? 27.688 5.973 -7.508 1 41.88 282 LYS A O 1
ATOM 2243 N N . GLN A 1 283 ? 26.188 6.957 -6.371 1 30.48 283 GLN A N 1
ATOM 2244 C CA . GLN A 1 283 ? 27.219 7.949 -6.07 1 30.48 283 GLN A CA 1
ATOM 2245 C C . GLN A 1 283 ? 27.859 7.688 -4.711 1 30.48 283 GLN A C 1
ATOM 2247 O O . GLN A 1 283 ? 27.172 7.344 -3.75 1 30.48 283 GLN A O 1
ATOM 2252 N N . MET B 1 1 ? -3.35 -24.109 -21.734 1 90 1 MET B N 1
ATOM 2253 C CA . MET B 1 1 ? -3.535 -24.828 -20.484 1 90 1 MET B CA 1
ATOM 2254 C C . MET B 1 1 ? -3.553 -23.859 -19.297 1 90 1 MET B C 1
ATOM 2256 O O . MET B 1 1 ? -2.877 -22.828 -19.328 1 90 1 MET B O 1
ATOM 2260 N N . ASN B 1 2 ? -4.445 -24.156 -18.344 1 97.12 2 ASN B N 1
ATOM 2261 C CA . ASN B 1 2 ? -4.574 -23.266 -17.203 1 97.12 2 ASN B CA 1
ATOM 2262 C C . ASN B 1 2 ? -3.717 -23.719 -16.031 1 97.12 2 ASN B C 1
ATOM 2264 O O . ASN B 1 2 ? -3.605 -24.922 -15.766 1 97.12 2 ASN B O 1
ATOM 2268 N N . ALA B 1 3 ? -3.107 -22.797 -15.391 1 98.5 3 ALA B N 1
ATOM 2269 C CA . ALA B 1 3 ? -2.354 -23.109 -14.18 1 98.5 3 ALA B CA 1
ATOM 2270 C C . ALA B 1 3 ? -3.289 -23.391 -13.008 1 98.5 3 ALA B C 1
ATOM 2272 O O . ALA B 1 3 ? -2.984 -24.203 -12.141 1 98.5 3 ALA B O 1
ATOM 2273 N N . ILE B 1 4 ? -4.422 -22.672 -12.969 1 98.75 4 ILE B N 1
ATOM 2274 C CA . ILE B 1 4 ? -5.434 -22.859 -11.938 1 98.75 4 ILE B CA 1
ATOM 2275 C C . ILE B 1 4 ? -6.824 -22.828 -12.57 1 98.75 4 ILE B C 1
ATOM 2277 O O . ILE B 1 4 ? -7.102 -22 -13.438 1 98.75 4 ILE B O 1
ATOM 2281 N N . GLU B 1 5 ? -7.676 -23.734 -12.141 1 98.75 5 GLU B N 1
ATOM 2282 C CA . GLU B 1 5 ? -9.086 -23.766 -12.523 1 98.75 5 GLU B CA 1
ATOM 2283 C C . GLU B 1 5 ? -9.977 -23.969 -11.305 1 98.75 5 GLU B C 1
ATOM 2285 O O . GLU B 1 5 ? -9.867 -24.984 -10.609 1 98.75 5 GLU B O 1
ATOM 2290 N N . ILE B 1 6 ? -10.797 -23.062 -11.094 1 98.62 6 ILE B N 1
ATOM 2291 C CA . ILE B 1 6 ? -11.75 -23.125 -9.984 1 98.62 6 ILE B CA 1
ATOM 2292 C C . ILE B 1 6 ? -13.172 -23.078 -10.531 1 98.62 6 ILE B C 1
ATOM 2294 O O . ILE B 1 6 ? -13.508 -22.203 -11.328 1 98.62 6 ILE B O 1
ATOM 2298 N N . LYS B 1 7 ? -13.992 -24.016 -10.109 1 98.38 7 LYS B N 1
ATOM 2299 C CA . LYS B 1 7 ? -15.391 -24.062 -10.531 1 98.38 7 LYS B CA 1
ATOM 2300 C C . LYS B 1 7 ? -16.328 -24.141 -9.328 1 98.38 7 LYS B C 1
ATOM 2302 O O . LYS B 1 7 ? -16.281 -25.109 -8.562 1 98.38 7 LYS B O 1
ATOM 2307 N N . ASN B 1 8 ? -17.188 -23.141 -9.195 1 98.12 8 ASN B N 1
ATOM 2308 C CA . ASN B 1 8 ? -18.25 -23.078 -8.203 1 98.12 8 ASN B CA 1
ATOM 2309 C C . ASN B 1 8 ? -17.734 -23.375 -6.801 1 98.12 8 ASN B C 1
ATOM 2311 O O . ASN B 1 8 ? -18.328 -24.156 -6.062 1 98.12 8 ASN B O 1
ATOM 2315 N N . LEU B 1 9 ? -16.625 -22.828 -6.473 1 98.31 9 LEU B N 1
ATOM 2316 C CA . LEU B 1 9 ? -15.977 -23.062 -5.188 1 98.31 9 LEU B CA 1
ATOM 2317 C C . LEU B 1 9 ? -16.688 -22.312 -4.07 1 98.31 9 LEU B C 1
ATOM 2319 O O . LEU B 1 9 ? -16.953 -21.125 -4.191 1 98.31 9 LEU B O 1
ATOM 2323 N N . SER B 1 10 ? -17.031 -23.031 -3.02 1 98.31 10 SER B N 1
ATOM 2324 C CA . SER B 1 10 ? -17.719 -22.406 -1.898 1 98.31 10 SER B CA 1
ATOM 2325 C C . SER B 1 10 ? -17.141 -22.875 -0.564 1 98.31 10 SER B C 1
ATOM 2327 O O . SER B 1 10 ? -16.609 -23.984 -0.458 1 98.31 10 SER B O 1
ATOM 2329 N N . LYS B 1 11 ? -17.094 -22.047 0.373 1 98.12 11 LYS B N 1
ATOM 2330 C CA . LYS B 1 11 ? -16.656 -22.281 1.747 1 98.12 11 LYS B CA 1
ATOM 2331 C C . LYS B 1 11 ? -17.422 -21.375 2.721 1 98.12 11 LYS B C 1
ATOM 2333 O O . LYS B 1 11 ? -17.531 -20.172 2.502 1 98.12 11 LYS B O 1
ATOM 2338 N N . SER B 1 12 ? -17.891 -21.938 3.803 1 97 12 SER B N 1
ATOM 2339 C CA . SER B 1 12 ? -18.672 -21.172 4.77 1 97 12 SER B CA 1
ATOM 2340 C C . SER B 1 12 ? -18 -21.188 6.145 1 97 12 SER B C 1
ATOM 2342 O O . SER B 1 12 ? -17.5 -22.219 6.59 1 97 12 SER B O 1
ATOM 2344 N N . TYR B 1 13 ? -17.875 -20.109 6.773 1 94.81 13 TYR B N 1
ATOM 2345 C CA . TYR B 1 13 ? -17.516 -19.875 8.172 1 94.81 13 TYR B CA 1
ATOM 2346 C C . TYR B 1 13 ? -18.625 -19.141 8.906 1 94.81 13 TYR B C 1
ATOM 2348 O O . TYR B 1 13 ? -19.516 -18.562 8.273 1 94.81 13 TYR B O 1
ATOM 2356 N N . PRO B 1 14 ? -18.625 -19.234 10.203 1 93.12 14 PRO B N 1
ATOM 2357 C CA . PRO B 1 14 ? -19.562 -18.344 10.898 1 93.12 14 PRO B CA 1
ATOM 2358 C C . PRO B 1 14 ? -19.375 -16.875 10.539 1 93.12 14 PRO B C 1
ATOM 2360 O O . PRO B 1 14 ? -18.281 -16.328 10.719 1 93.12 14 PRO B O 1
ATOM 2363 N N . GLY B 1 15 ? -20.328 -16.234 9.922 1 91.69 15 GLY B N 1
ATOM 2364 C CA . GLY B 1 15 ? -20.297 -14.812 9.609 1 91.69 15 GLY B CA 1
ATOM 2365 C C . GLY B 1 15 ? -19.641 -14.508 8.273 1 91.69 15 GLY B C 1
ATOM 2366 O O . GLY B 1 15 ? -19.469 -13.344 7.91 1 91.69 15 GLY B O 1
ATOM 2367 N N . PHE B 1 16 ? -19.172 -15.539 7.594 1 94.69 16 PHE B N 1
ATOM 2368 C CA . PHE B 1 16 ? -18.547 -15.312 6.301 1 94.69 16 PHE B CA 1
ATOM 2369 C C . PHE B 1 16 ? -18.75 -16.516 5.379 1 94.69 16 PHE B C 1
ATOM 2371 O O . PHE B 1 16 ? -18.719 -17.656 5.828 1 94.69 16 PHE B O 1
ATOM 2378 N N . GLU B 1 17 ? -18.953 -16.188 4.035 1 96.44 17 GLU B N 1
ATOM 2379 C CA . GLU B 1 17 ? -19.125 -17.25 3.051 1 96.44 17 GLU B CA 1
ATOM 2380 C C . GLU B 1 17 ? -18.469 -16.875 1.722 1 96.44 17 GLU B C 1
ATOM 2382 O O . GLU B 1 17 ? -18.672 -15.766 1.219 1 96.44 17 GLU B O 1
ATOM 2387 N N . LEU B 1 18 ? -17.656 -17.734 1.3 1 97.25 18 LEU B N 1
ATOM 2388 C CA . LEU B 1 18 ? -17.219 -17.703 -0.092 1 97.25 18 LEU B CA 1
ATOM 2389 C C . LEU B 1 18 ? -18.219 -18.406 -0.992 1 97.25 18 LEU B C 1
ATOM 2391 O O . LEU B 1 18 ? -18.516 -19.594 -0.792 1 97.25 18 LEU B O 1
ATOM 2395 N N . ARG B 1 19 ? -18.703 -17.703 -2.016 1 96.44 19 ARG B N 1
ATOM 2396 C CA . ARG B 1 19 ? -19.828 -18.25 -2.76 1 96.44 19 ARG B CA 1
ATOM 2397 C C . ARG B 1 19 ? -19.5 -18.375 -4.242 1 96.44 19 ARG B C 1
ATOM 2399 O O . ARG B 1 19 ? -19.344 -17.359 -4.938 1 96.44 19 ARG B O 1
ATOM 2406 N N . ASP B 1 20 ? -19.453 -19.562 -4.668 1 96.94 20 ASP B N 1
ATOM 2407 C CA . ASP B 1 20 ? -19.469 -19.906 -6.086 1 96.94 20 ASP B CA 1
ATOM 2408 C C . ASP B 1 20 ? -18.375 -19.172 -6.852 1 96.94 20 ASP B C 1
ATOM 2410 O O . ASP B 1 20 ? -18.641 -18.484 -7.828 1 96.94 20 ASP B O 1
ATOM 2414 N N . ILE B 1 21 ? -17.234 -19.312 -6.379 1 98 21 ILE B N 1
ATOM 2415 C CA . ILE B 1 21 ? -16.078 -18.672 -7.004 1 98 21 ILE B CA 1
ATOM 2416 C C . ILE B 1 21 ? -15.688 -19.422 -8.273 1 98 21 ILE B C 1
ATOM 2418 O O . ILE B 1 21 ? -15.5 -20.641 -8.242 1 98 21 ILE B O 1
ATOM 2422 N N . ASN B 1 22 ? -15.68 -18.812 -9.391 1 98.19 22 ASN B N 1
ATOM 2423 C CA . ASN B 1 22 ? -15.172 -19.312 -10.664 1 98.19 22 ASN B CA 1
ATOM 2424 C C . ASN B 1 22 ? -13.969 -18.5 -11.141 1 98.19 22 ASN B C 1
ATOM 2426 O O . ASN B 1 22 ? -14.055 -17.281 -11.289 1 98.19 22 ASN B O 1
ATOM 2430 N N . LEU B 1 23 ? -12.852 -19.125 -11.391 1 97.81 23 LEU B N 1
ATOM 2431 C CA . LEU B 1 23 ? -11.609 -18.438 -11.719 1 97.81 23 LEU B CA 1
ATOM 2432 C C . LEU B 1 23 ? -10.688 -19.328 -12.539 1 97.81 23 LEU B C 1
ATOM 2434 O O . LEU B 1 23 ? -10.539 -20.516 -12.234 1 97.81 23 LEU B O 1
ATOM 2438 N N . GLU B 1 24 ? -10.133 -18.797 -13.586 1 98.38 24 GLU B N 1
ATOM 2439 C CA . GLU B 1 24 ? -9.133 -19.484 -14.391 1 98.38 24 GLU B CA 1
ATOM 2440 C C . GLU B 1 24 ? -7.879 -18.641 -14.57 1 98.38 24 GLU B C 1
ATOM 2442 O O . GLU B 1 24 ? -7.965 -17.469 -14.969 1 98.38 24 GLU B O 1
ATOM 2447 N N . LEU B 1 25 ? -6.793 -19.156 -14.25 1 98.62 25 LEU B N 1
ATOM 2448 C CA . LEU B 1 25 ? -5.496 -18.531 -14.516 1 98.62 25 LEU B CA 1
ATOM 2449 C C . LEU B 1 25 ? -4.77 -19.25 -15.648 1 98.62 25 LEU B C 1
ATOM 2451 O O . LEU B 1 25 ? -4.285 -20.375 -15.469 1 98.62 25 LEU B O 1
ATOM 2455 N N . PRO B 1 26 ? -4.664 -18.609 -16.812 1 97.81 26 PRO B N 1
ATOM 2456 C CA . PRO B 1 26 ? -3.91 -19.25 -17.906 1 97.81 26 PRO B CA 1
ATOM 2457 C C . PRO B 1 26 ? -2.43 -19.422 -17.578 1 97.81 26 PRO B C 1
ATOM 2459 O O . PRO B 1 26 ? -1.833 -18.547 -16.922 1 97.81 26 PRO B O 1
ATOM 2462 N N . ALA B 1 27 ? -1.865 -20.516 -18.047 1 96.94 27 ALA B N 1
ATOM 2463 C CA . ALA B 1 27 ? -0.429 -20.719 -17.875 1 96.94 27 ALA B CA 1
ATOM 2464 C C . ALA B 1 27 ? 0.365 -19.594 -18.547 1 96.94 27 ALA B C 1
ATOM 2466 O O . ALA B 1 27 ? -0.005 -19.109 -19.609 1 96.94 27 ALA B O 1
ATOM 2467 N N . GLY B 1 28 ? 1.365 -19.188 -17.859 1 97.25 28 GLY B N 1
ATOM 2468 C CA . GLY B 1 28 ? 2.234 -18.172 -18.422 1 97.25 28 GLY B CA 1
ATOM 2469 C C . GLY B 1 28 ? 1.783 -16.75 -18.109 1 97.25 28 GLY B C 1
ATOM 2470 O O . GLY B 1 28 ? 2.297 -15.789 -18.688 1 97.25 28 GLY B O 1
ATOM 2471 N N . SER B 1 29 ? 0.796 -16.656 -17.172 1 98.12 29 SER B N 1
ATOM 2472 C CA . SER B 1 29 ? 0.246 -15.328 -16.891 1 98.12 29 SER B CA 1
ATOM 2473 C C . SER B 1 29 ? 0.309 -15.008 -15.406 1 98.12 29 SER B C 1
ATOM 2475 O O . SER B 1 29 ? 0.543 -15.898 -14.586 1 98.12 29 SER B O 1
ATOM 2477 N N . ILE B 1 30 ? 0.204 -13.781 -15.117 1 98.69 30 ILE B N 1
ATOM 2478 C CA . ILE B 1 30 ? 0.123 -13.297 -13.742 1 98.69 30 ILE B CA 1
ATOM 2479 C C . ILE B 1 30 ? -1.285 -12.781 -13.461 1 98.69 30 ILE B C 1
ATOM 2481 O O . ILE B 1 30 ? -1.816 -11.961 -14.219 1 98.69 30 ILE B O 1
ATOM 2485 N N . MET B 1 31 ? -1.871 -13.273 -12.406 1 98.75 31 MET B N 1
ATOM 2486 C CA . MET B 1 31 ? -3.195 -12.812 -12 1 98.75 31 MET B CA 1
ATOM 2487 C C . MET B 1 31 ? -3.146 -12.172 -10.617 1 98.75 31 MET B C 1
ATOM 2489 O O . MET B 1 31 ? -2.531 -12.711 -9.695 1 98.75 31 MET B O 1
ATOM 2493 N N . GLY B 1 32 ? -3.756 -11 -10.555 1 98.5 32 GLY B N 1
ATOM 2494 C CA . GLY B 1 32 ? -3.926 -10.328 -9.273 1 98.5 32 GLY B CA 1
ATOM 2495 C C . GLY B 1 32 ? -5.289 -10.57 -8.648 1 98.5 32 GLY B C 1
ATOM 2496 O O . GLY B 1 32 ? -6.312 -10.438 -9.32 1 98.5 32 GLY B O 1
ATOM 2497 N N . LEU B 1 33 ? -5.285 -11.008 -7.461 1 98 33 LEU B N 1
ATOM 2498 C CA . LEU B 1 33 ? -6.5 -11.148 -6.66 1 98 33 LEU B CA 1
ATOM 2499 C C . LEU B 1 33 ? -6.688 -9.938 -5.746 1 98 33 LEU B C 1
ATOM 2501 O O . LEU B 1 33 ? -5.953 -9.781 -4.766 1 98 33 LEU B O 1
ATOM 2505 N N . VAL B 1 34 ? -7.648 -9.141 -6.066 1 96.31 34 VAL B N 1
ATOM 2506 C CA . VAL B 1 34 ? -7.887 -7.91 -5.328 1 96.31 34 VAL B CA 1
ATOM 2507 C C . VAL B 1 34 ? -9.172 -8.031 -4.512 1 96.31 34 VAL B C 1
ATOM 2509 O O . VAL B 1 34 ? -10.086 -8.773 -4.891 1 96.31 34 VAL B O 1
ATOM 2512 N N . GLY B 1 35 ? -9.219 -7.352 -3.426 1 92.75 35 GLY B N 1
ATOM 2513 C CA . GLY B 1 35 ? -10.383 -7.332 -2.547 1 92.75 35 GLY B CA 1
ATOM 2514 C C . GLY B 1 35 ? -10.109 -6.664 -1.214 1 92.75 35 GLY B C 1
ATOM 2515 O O . GLY B 1 35 ? -8.953 -6.484 -0.826 1 92.75 35 GLY B O 1
ATOM 2516 N N . GLU B 1 36 ? -11.156 -6.363 -0.547 1 91 36 GLU B N 1
ATOM 2517 C CA . GLU B 1 36 ? -11.016 -5.766 0.777 1 91 36 GLU B CA 1
ATOM 2518 C C . GLU B 1 36 ? -10.5 -6.781 1.791 1 91 36 GLU B C 1
ATOM 2520 O O . GLU B 1 36 ? -10.445 -7.98 1.506 1 91 36 GLU B O 1
ATOM 2525 N N . ASN B 1 37 ? -10.086 -6.199 2.918 1 89.31 37 ASN B N 1
ATOM 2526 C CA . ASN B 1 37 ? -9.711 -7.102 4.004 1 89.31 37 ASN B CA 1
ATOM 2527 C C . ASN B 1 37 ? -10.883 -7.965 4.449 1 89.31 37 ASN B C 1
ATOM 2529 O O . ASN B 1 37 ? -11.984 -7.457 4.688 1 89.31 37 ASN B O 1
ATOM 2533 N N . GLY B 1 38 ? -10.734 -9.234 4.441 1 90.75 38 GLY B N 1
ATOM 2534 C CA . GLY B 1 38 ? -11.781 -10.156 4.844 1 90.75 38 GLY B CA 1
ATOM 2535 C C . GLY B 1 38 ? -12.68 -10.578 3.695 1 90.75 38 GLY B C 1
ATOM 2536 O O . GLY B 1 38 ? -13.68 -11.266 3.904 1 90.75 38 GLY B O 1
ATOM 2537 N N . ALA B 1 39 ? -12.297 -10.219 2.508 1 93.69 39 ALA B N 1
ATOM 2538 C CA . ALA B 1 39 ? -13.164 -10.484 1.361 1 93.69 39 ALA B CA 1
ATOM 2539 C C . ALA B 1 39 ? -13.102 -11.961 0.963 1 93.69 39 ALA B C 1
ATOM 2541 O O . ALA B 1 39 ? -13.945 -12.438 0.198 1 93.69 39 ALA B O 1
ATOM 2542 N N . GLY B 1 40 ? -12.039 -12.672 1.432 1 95.62 40 GLY B N 1
ATOM 2543 C CA . GLY B 1 40 ? -11.922 -14.086 1.117 1 95.62 40 GLY B CA 1
ATOM 2544 C C . GLY B 1 40 ? -10.664 -14.422 0.33 1 95.62 40 GLY B C 1
ATOM 2545 O O . GLY B 1 40 ? -10.516 -15.539 -0.168 1 95.62 40 GLY B O 1
ATOM 2546 N N . LYS B 1 41 ? -9.734 -13.461 0.148 1 96.38 41 LYS B N 1
ATOM 2547 C CA . LYS B 1 41 ? -8.516 -13.688 -0.625 1 96.38 41 LYS B CA 1
ATOM 2548 C C . LYS B 1 41 ? -7.695 -14.836 -0.045 1 96.38 41 LYS B C 1
ATOM 2550 O O . LYS B 1 41 ? -7.418 -15.82 -0.738 1 96.38 41 LYS B O 1
ATOM 2555 N N . THR B 1 42 ? -7.391 -14.75 1.268 1 95.56 42 THR B N 1
ATOM 2556 C CA . THR B 1 42 ? -6.586 -15.758 1.951 1 95.56 42 THR B CA 1
ATOM 2557 C C . THR B 1 42 ? -7.301 -17.109 1.954 1 95.56 42 THR B C 1
ATOM 2559 O O . THR B 1 42 ? -6.676 -18.141 1.729 1 95.56 42 THR B O 1
ATOM 2562 N N . THR B 1 43 ? -8.617 -17.094 2.197 1 96.75 43 THR B N 1
ATOM 2563 C CA . THR B 1 43 ? -9.398 -18.328 2.17 1 96.75 43 THR B CA 1
ATOM 2564 C C . THR B 1 43 ? -9.312 -19 0.801 1 96.75 43 THR B C 1
ATOM 2566 O O . THR B 1 43 ? -9.109 -20.203 0.707 1 96.75 43 THR B O 1
ATOM 2569 N N . THR B 1 44 ? -9.414 -18.203 -0.214 1 97.94 44 THR B N 1
ATOM 2570 C CA . THR B 1 44 ? -9.336 -18.719 -1.574 1 97.94 44 THR B CA 1
ATOM 2571 C C . THR B 1 44 ? -7.984 -19.375 -1.831 1 97.94 44 THR B C 1
ATOM 2573 O O . THR B 1 44 ? -7.914 -20.484 -2.361 1 97.94 44 THR B O 1
ATOM 2576 N N . LEU B 1 45 ? -6.918 -18.703 -1.417 1 97.81 45 LEU B N 1
ATOM 2577 C CA . LEU B 1 45 ? -5.574 -19.234 -1.629 1 97.81 45 LEU B CA 1
ATOM 2578 C C . LEU B 1 45 ? -5.363 -20.531 -0.845 1 97.81 45 LEU B C 1
ATOM 2580 O O . LEU B 1 45 ? -4.773 -21.484 -1.358 1 97.81 45 LEU B O 1
ATOM 2584 N N . LYS B 1 46 ? -5.902 -20.594 0.348 1 97.38 46 LYS B N 1
ATOM 2585 C CA . LYS B 1 46 ? -5.801 -21.797 1.163 1 97.38 46 LYS B CA 1
ATOM 2586 C C . LYS B 1 46 ? -6.562 -22.969 0.525 1 97.38 46 LYS B C 1
ATOM 2588 O O . LYS B 1 46 ? -6.113 -24.109 0.575 1 97.38 46 LYS B O 1
ATOM 2593 N N . LEU B 1 47 ? -7.668 -22.641 -0.035 1 98.19 47 LEU B N 1
ATOM 2594 C CA . LEU B 1 47 ? -8.477 -23.656 -0.706 1 98.19 47 LEU B CA 1
ATOM 2595 C C . LEU B 1 47 ? -7.754 -24.188 -1.941 1 98.19 47 LEU B C 1
ATOM 2597 O O . LEU B 1 47 ? -7.785 -25.391 -2.209 1 98.19 47 LEU B O 1
ATOM 2601 N N . ILE B 1 48 ? -7.109 -23.297 -2.635 1 98.31 48 ILE B N 1
ATOM 2602 C CA . ILE B 1 48 ? -6.355 -23.688 -3.814 1 98.31 48 ILE B CA 1
ATOM 2603 C C . ILE B 1 48 ? -5.262 -24.688 -3.416 1 98.31 48 ILE B C 1
ATOM 2605 O O . ILE B 1 48 ? -5.035 -25.672 -4.105 1 98.31 48 ILE B O 1
ATOM 2609 N N . MET B 1 49 ? -4.695 -24.484 -2.24 1 97.62 49 MET B N 1
ATOM 2610 C CA . MET B 1 49 ? -3.58 -25.297 -1.764 1 97.62 49 MET B CA 1
ATOM 2611 C C . MET B 1 49 ? -4.086 -26.5 -0.979 1 97.62 49 MET B C 1
ATOM 2613 O O . MET B 1 49 ? -3.291 -27.297 -0.467 1 97.62 49 MET B O 1
ATOM 2617 N N . ASN B 1 50 ? -5.391 -26.625 -0.872 1 97.44 50 ASN B N 1
ATOM 2618 C CA . ASN B 1 50 ? -6.031 -27.688 -0.102 1 97.44 50 ASN B CA 1
ATOM 2619 C C . ASN B 1 50 ? -5.547 -27.703 1.345 1 97.44 50 ASN B C 1
ATOM 2621 O O . ASN B 1 50 ? -5.344 -28.766 1.925 1 97.44 50 ASN B O 1
ATOM 2625 N N . ALA B 1 51 ? -5.227 -26.531 1.811 1 96.31 51 ALA B N 1
ATOM 2626 C CA . ALA B 1 51 ? -4.852 -26.391 3.215 1 96.31 51 ALA B CA 1
ATOM 2627 C C . ALA B 1 51 ? -6.086 -26.406 4.113 1 96.31 51 ALA B C 1
ATOM 2629 O O . ALA B 1 51 ? -5.977 -26.625 5.324 1 96.31 51 ALA B O 1
ATOM 2630 N N . ILE B 1 52 ? -7.234 -26.078 3.572 1 96.62 52 ILE B N 1
ATOM 2631 C CA . ILE B 1 52 ? -8.539 -26.203 4.223 1 96.62 52 ILE B CA 1
ATOM 2632 C C . ILE B 1 52 ? -9.516 -26.906 3.285 1 96.62 52 ILE B C 1
ATOM 2634 O O . ILE B 1 52 ? -9.32 -26.922 2.068 1 96.62 52 ILE B O 1
ATOM 2638 N N . SER B 1 53 ? -10.555 -27.453 3.816 1 96.38 53 SER B N 1
ATOM 2639 C CA . SER B 1 53 ? -11.516 -28.203 3.016 1 96.38 53 SER B CA 1
ATOM 2640 C C . SER B 1 53 ? -12.57 -27.281 2.406 1 96.38 53 SER B C 1
ATOM 2642 O O . SER B 1 53 ? -13.055 -26.359 3.066 1 96.38 53 SER B O 1
ATOM 2644 N N . ARG B 1 54 ? -12.797 -27.531 1.228 1 97.31 54 ARG B N 1
ATOM 2645 C CA . ARG B 1 54 ? -13.883 -26.797 0.575 1 97.31 54 ARG B CA 1
ATOM 2646 C C . ARG B 1 54 ? -15.234 -27.422 0.903 1 97.31 54 ARG B C 1
ATOM 2648 O O . ARG B 1 54 ? -15.312 -28.609 1.232 1 97.31 54 ARG B O 1
ATOM 2655 N N . ASP B 1 55 ? -16.281 -26.656 0.821 1 98.06 55 ASP B N 1
ATOM 2656 C CA . ASP B 1 55 ? -17.625 -27.172 1.005 1 98.06 55 ASP B CA 1
ATOM 2657 C C . ASP B 1 55 ? -18.188 -27.719 -0.306 1 98.06 55 ASP B C 1
ATOM 2659 O O . ASP B 1 55 ? -18.891 -28.734 -0.312 1 98.06 55 ASP B O 1
ATOM 2663 N N . SER B 1 56 ? -17.938 -27.047 -1.391 1 97.88 56 SER B N 1
ATOM 2664 C CA . SER B 1 56 ? -18.359 -27.484 -2.715 1 97.88 56 SER B CA 1
ATOM 2665 C C . SER B 1 56 ? -17.469 -26.891 -3.807 1 97.88 56 SER B C 1
ATOM 2667 O O . SER B 1 56 ? -16.609 -26.062 -3.527 1 97.88 56 SER B O 1
ATOM 2669 N N . GLY B 1 57 ? -17.609 -27.453 -4.98 1 98.19 57 GLY B N 1
ATOM 2670 C CA . GLY B 1 57 ? -16.844 -26.984 -6.133 1 98.19 57 GLY B CA 1
ATOM 2671 C C . GLY B 1 57 ? -15.609 -27.812 -6.398 1 98.19 57 GLY B C 1
ATOM 2672 O O . GLY B 1 57 ? -15.461 -28.906 -5.855 1 98.19 57 GLY B O 1
ATOM 2673 N N . SER B 1 58 ? -14.797 -27.297 -7.32 1 98.38 58 SER B N 1
ATOM 2674 C CA . SER B 1 58 ? -13.57 -28.016 -7.676 1 98.38 58 SER B CA 1
ATOM 2675 C C . SER B 1 58 ? -12.422 -27.047 -7.934 1 98.38 58 SER B C 1
ATOM 2677 O O . SER B 1 58 ? -12.641 -25.906 -8.312 1 98.38 58 SER B O 1
ATOM 2679 N N . VAL B 1 59 ? -11.305 -27.531 -7.68 1 98.56 59 VAL B N 1
ATOM 2680 C CA . VAL B 1 59 ? -10.078 -26.781 -7.902 1 98.56 59 VAL B CA 1
ATOM 2681 C C . VAL B 1 59 ? -9.039 -27.672 -8.578 1 98.56 59 VAL B C 1
ATOM 2683 O O . VAL B 1 59 ? -8.758 -28.781 -8.102 1 98.56 59 VAL B O 1
ATOM 2686 N N . LYS B 1 60 ? -8.539 -27.25 -9.641 1 98.69 60 LYS B N 1
ATOM 2687 C CA . LYS B 1 60 ? -7.406 -27.906 -10.305 1 98.69 60 LYS B CA 1
ATOM 2688 C C . LYS B 1 60 ? -6.195 -26.969 -10.352 1 98.69 60 LYS B C 1
ATOM 2690 O O . LYS B 1 60 ? -6.32 -25.797 -10.664 1 98.69 60 LYS B O 1
ATOM 2695 N N . VAL B 1 61 ? -5.098 -27.5 -10.047 1 98.69 61 VAL B N 1
ATOM 2696 C CA . VAL B 1 61 ? -3.83 -26.781 -10.078 1 98.69 61 VAL B CA 1
ATOM 2697 C C . VAL B 1 61 ? -2.818 -27.547 -10.93 1 98.69 61 VAL B C 1
ATOM 2699 O O . VAL B 1 61 ? -2.561 -28.734 -10.68 1 98.69 61 VAL B O 1
ATOM 2702 N N . LEU B 1 62 ? -2.375 -26.891 -11.867 1 98.19 62 LEU B N 1
ATOM 2703 C CA . LEU B 1 62 ? -1.455 -27.5 -12.82 1 98.19 62 LEU B CA 1
ATOM 2704 C C . LEU B 1 62 ? -2.027 -28.812 -13.359 1 98.19 62 LEU B C 1
ATOM 2706 O O . LEU B 1 62 ? -1.332 -29.828 -13.406 1 98.19 62 LEU B O 1
ATOM 2710 N N . GLY B 1 63 ? -3.305 -28.797 -13.531 1 97.44 63 GLY B N 1
ATOM 2711 C CA . GLY B 1 63 ? -4 -29.875 -14.211 1 97.44 63 GLY B CA 1
ATOM 2712 C C . GLY B 1 63 ? -4.453 -30.969 -13.273 1 97.44 63 GLY B C 1
ATOM 2713 O O . GLY B 1 63 ? -5.094 -31.938 -13.703 1 97.44 63 GLY B O 1
ATOM 2714 N N . VAL B 1 64 ? -4.199 -30.812 -12.039 1 98.12 64 VAL B N 1
ATOM 2715 C CA . VAL B 1 64 ? -4.504 -31.891 -11.086 1 98.12 64 VAL B CA 1
ATOM 2716 C C . VAL B 1 64 ? -5.52 -31.391 -10.062 1 98.12 64 VAL B C 1
ATOM 2718 O O . VAL B 1 64 ? -5.391 -30.281 -9.539 1 98.12 64 VAL B O 1
ATOM 2721 N N . ASP B 1 65 ? -6.492 -32.188 -9.82 1 98.25 65 ASP B N 1
ATOM 2722 C CA . ASP B 1 65 ? -7.438 -31.859 -8.758 1 98.25 65 ASP B CA 1
ATOM 2723 C C . ASP B 1 65 ? -6.73 -31.781 -7.402 1 98.25 65 ASP B C 1
ATOM 2725 O O . ASP B 1 65 ? -5.969 -32.688 -7.039 1 98.25 65 ASP B O 1
ATOM 2729 N N . ASN B 1 66 ? -7.02 -30.703 -6.648 1 97.75 66 ASN B N 1
ATOM 2730 C CA . ASN B 1 66 ? -6.203 -30.453 -5.465 1 97.75 66 ASN B CA 1
ATOM 2731 C C . ASN B 1 66 ? -6.609 -31.375 -4.312 1 97.75 66 ASN B C 1
ATOM 2733 O O . ASN B 1 66 ? -5.965 -31.375 -3.26 1 97.75 66 ASN B O 1
ATOM 2737 N N . GLN B 1 67 ? -7.586 -32.219 -4.516 1 97.31 67 GLN B N 1
ATOM 2738 C CA . GLN B 1 67 ? -7.945 -33.188 -3.498 1 97.31 67 GLN B CA 1
ATOM 2739 C C . GLN B 1 67 ? -7.445 -34.594 -3.877 1 97.31 67 GLN B C 1
ATOM 2741 O O . GLN B 1 67 ? -7.555 -35.531 -3.088 1 97.31 67 GLN B O 1
ATOM 2746 N N . ALA B 1 68 ? -6.941 -34.688 -5.066 1 97.25 68 ALA B N 1
ATOM 2747 C CA . ALA B 1 68 ? -6.398 -35.969 -5.512 1 97.25 68 ALA B CA 1
ATOM 2748 C C . ALA B 1 68 ? -5.109 -36.312 -4.766 1 97.25 68 ALA B C 1
ATOM 2750 O O . ALA B 1 68 ? -4.422 -35.406 -4.266 1 97.25 68 ALA B O 1
ATOM 2751 N N . LYS B 1 69 ? -4.734 -37.531 -4.742 1 96.06 69 LYS B N 1
ATOM 2752 C CA . LYS B 1 69 ? -3.525 -38 -4.074 1 96.06 69 LYS B CA 1
ATOM 2753 C C . LYS B 1 69 ? -2.273 -37.469 -4.762 1 96.06 69 LYS B C 1
ATOM 2755 O O . LYS B 1 69 ? -1.268 -37.188 -4.102 1 96.06 69 LYS B O 1
ATOM 2760 N N . GLU B 1 70 ? -2.422 -37.312 -6.023 1 96.5 70 GLU B N 1
ATOM 2761 C CA . GLU B 1 70 ? -1.291 -36.844 -6.836 1 96.5 70 GLU B CA 1
ATOM 2762 C C . GLU B 1 70 ? -0.927 -35.406 -6.527 1 96.5 70 GLU B C 1
ATOM 2764 O O . GLU B 1 70 ? 0.146 -34.938 -6.91 1 96.5 70 GLU B O 1
ATOM 2769 N N . PHE B 1 71 ? -1.802 -34.719 -5.785 1 97.25 71 PHE B N 1
ATOM 2770 C CA . PHE B 1 71 ? -1.608 -33.312 -5.57 1 97.25 71 PHE B CA 1
ATOM 2771 C C . PHE B 1 71 ? -0.382 -33.031 -4.703 1 97.25 71 PHE B C 1
ATOM 2773 O O . PHE B 1 71 ? 0.273 -32 -4.836 1 97.25 71 PHE B O 1
ATOM 2780 N N . ASN B 1 72 ? -0.012 -33.938 -3.938 1 95 72 ASN B N 1
ATOM 2781 C CA . ASN B 1 72 ? 1.181 -33.781 -3.111 1 95 72 ASN B CA 1
ATOM 2782 C C . ASN B 1 72 ? 2.43 -33.594 -3.965 1 95 72 ASN B C 1
ATOM 2784 O O . ASN B 1 72 ? 3.305 -32.781 -3.617 1 95 72 ASN B O 1
ATOM 2788 N N . ALA B 1 73 ? 2.445 -34.312 -5.004 1 95.62 73 ALA B N 1
ATOM 2789 C CA . ALA B 1 73 ? 3.576 -34.188 -5.918 1 95.62 73 ALA B CA 1
ATOM 2790 C C . ALA B 1 73 ? 3.549 -32.812 -6.617 1 95.62 73 ALA B C 1
ATOM 2792 O O . ALA B 1 73 ? 4.598 -32.25 -6.887 1 95.62 73 ALA B O 1
ATOM 2793 N N . VAL B 1 74 ? 2.342 -32.344 -6.871 1 96.75 74 VAL B N 1
ATOM 2794 C CA . VAL B 1 74 ? 2.156 -31.062 -7.555 1 96.75 74 VAL B CA 1
ATOM 2795 C C . VAL B 1 74 ? 2.668 -29.922 -6.676 1 96.75 74 VAL B C 1
ATOM 2797 O O . VAL B 1 74 ? 3.184 -28.922 -7.18 1 96.75 74 VAL B O 1
ATOM 2800 N N . LYS B 1 75 ? 2.645 -30.094 -5.391 1 96.38 75 LYS B N 1
ATOM 2801 C CA . LYS B 1 75 ? 3.045 -29.062 -4.438 1 96.38 75 LYS B CA 1
ATOM 2802 C C . LYS B 1 75 ? 4.531 -28.734 -4.57 1 96.38 75 LYS B C 1
ATOM 2804 O O . LYS B 1 75 ? 4.961 -27.625 -4.242 1 96.38 75 LYS B O 1
ATOM 2809 N N . GLU B 1 76 ? 5.281 -29.672 -5.086 1 96.38 76 GLU B N 1
ATOM 2810 C CA . GLU B 1 76 ? 6.699 -29.453 -5.355 1 96.38 76 GLU B CA 1
ATOM 2811 C C . GLU B 1 76 ? 6.898 -28.344 -6.383 1 96.38 76 GLU B C 1
ATOM 2813 O O . GLU B 1 76 ? 7.918 -27.656 -6.363 1 96.38 76 GLU B O 1
ATOM 2818 N N . ASP B 1 77 ? 5.883 -28.188 -7.188 1 97.75 77 ASP B N 1
ATOM 2819 C CA . ASP B 1 77 ? 5.988 -27.25 -8.297 1 97.75 77 ASP B CA 1
ATOM 2820 C C . ASP B 1 77 ? 5.297 -25.938 -7.973 1 97.75 77 ASP B C 1
ATOM 2822 O O . ASP B 1 77 ? 5.066 -25.109 -8.859 1 97.75 77 ASP B O 1
ATOM 2826 N N . ILE B 1 78 ? 4.902 -25.781 -6.695 1 98.5 78 ILE B N 1
ATOM 2827 C CA . ILE B 1 78 ? 4.211 -24.562 -6.273 1 98.5 78 ILE B CA 1
ATOM 2828 C C . ILE B 1 78 ? 5.035 -23.844 -5.207 1 98.5 78 ILE B C 1
ATOM 2830 O O . ILE B 1 78 ? 5.359 -24.422 -4.168 1 98.5 78 ILE B O 1
ATOM 2834 N N . GLY B 1 79 ? 5.457 -22.625 -5.516 1 98.25 79 GLY B N 1
ATOM 2835 C CA . GLY B 1 79 ? 6.047 -21.766 -4.504 1 98.25 79 GLY B CA 1
ATOM 2836 C C . GLY B 1 79 ? 5.031 -20.891 -3.801 1 98.25 79 GLY B C 1
ATOM 2837 O O . GLY B 1 79 ? 4.207 -20.234 -4.449 1 98.25 79 GLY B O 1
ATOM 2838 N N . VAL B 1 80 ? 5.066 -20.891 -2.504 1 97.56 80 VAL B N 1
ATOM 2839 C CA . VAL B 1 80 ? 4.098 -20.125 -1.724 1 97.56 80 VAL B CA 1
ATOM 2840 C C . VAL B 1 80 ? 4.824 -19.125 -0.842 1 97.56 80 VAL B C 1
ATOM 2842 O O . VAL B 1 80 ? 5.828 -19.453 -0.202 1 97.56 80 VAL B O 1
ATOM 2845 N N . VAL B 1 81 ? 4.352 -17.906 -0.894 1 97.38 81 VAL B N 1
ATOM 2846 C CA . VAL B 1 81 ? 4.828 -16.859 0 1 97.38 81 VAL B CA 1
ATOM 2847 C C . VAL B 1 81 ? 3.645 -16.172 0.673 1 97.38 81 VAL B C 1
ATOM 2849 O O . VAL B 1 81 ? 2.73 -15.688 -0.003 1 97.38 81 VAL B O 1
ATOM 2852 N N . LEU B 1 82 ? 3.67 -16.109 1.949 1 95.25 82 LEU B N 1
ATOM 2853 C CA . LEU B 1 82 ? 2.594 -15.508 2.729 1 95.25 82 LEU B CA 1
ATOM 2854 C C . LEU B 1 82 ? 2.979 -14.109 3.191 1 95.25 82 LEU B C 1
ATOM 2856 O O . LEU B 1 82 ? 4.039 -13.602 2.824 1 95.25 82 LEU B O 1
ATOM 2860 N N . ASP B 1 83 ? 2.139 -13.516 3.885 1 91.12 83 ASP B N 1
ATOM 2861 C CA . ASP B 1 83 ? 2.318 -12.125 4.281 1 91.12 83 ASP B CA 1
ATOM 2862 C C . ASP B 1 83 ? 3.469 -11.977 5.273 1 91.12 83 ASP B C 1
ATOM 2864 O O . ASP B 1 83 ? 4.035 -10.891 5.422 1 91.12 83 ASP B O 1
ATOM 2868 N N . GLU B 1 84 ? 3.768 -13 5.906 1 89.25 84 GLU B N 1
ATOM 2869 C CA . GLU B 1 84 ? 4.922 -13.047 6.797 1 89.25 84 GLU B CA 1
ATOM 2870 C C . GLU B 1 84 ? 5.754 -14.305 6.559 1 89.25 84 GLU B C 1
ATOM 2872 O O . GLU B 1 84 ? 5.223 -15.336 6.137 1 89.25 84 GLU B O 1
ATOM 2877 N N . ALA B 1 85 ? 7.047 -14.055 6.711 1 86.19 85 ALA B N 1
ATOM 2878 C CA . ALA B 1 85 ? 7.938 -15.211 6.637 1 86.19 85 ALA B CA 1
ATOM 2879 C C . ALA B 1 85 ? 7.973 -15.961 7.969 1 86.19 85 ALA B C 1
ATOM 2881 O O . ALA B 1 85 ? 8.008 -15.344 9.031 1 86.19 85 ALA B O 1
ATOM 2882 N N . TYR B 1 86 ? 7.965 -17.25 7.902 1 87.56 86 TYR B N 1
ATOM 2883 C CA . TYR B 1 86 ? 7.789 -18.016 9.133 1 87.56 86 TYR B CA 1
ATOM 2884 C C . TYR B 1 86 ? 8.992 -18.922 9.383 1 87.56 86 TYR B C 1
ATOM 2886 O O . TYR B 1 86 ? 8.852 -20.016 9.93 1 87.56 86 TYR B O 1
ATOM 2894 N N . PHE B 1 87 ? 10.109 -18.516 9.109 1 94.88 87 PHE B N 1
ATOM 2895 C CA . PHE B 1 87 ? 11.281 -19.328 9.453 1 94.88 87 PHE B CA 1
ATOM 2896 C C . PHE B 1 87 ? 11.633 -19.172 10.93 1 94.88 87 PHE B C 1
ATOM 2898 O O . PHE B 1 87 ? 11.414 -18.109 11.516 1 94.88 87 PHE B O 1
ATOM 2905 N N . PRO B 1 88 ? 12.211 -20.234 11.555 1 95.94 88 PRO B N 1
ATOM 2906 C CA . PRO B 1 88 ? 12.672 -20.078 12.93 1 95.94 88 PRO B CA 1
ATOM 2907 C C . PRO B 1 88 ? 13.641 -18.906 13.109 1 95.94 88 PRO B C 1
ATOM 2909 O O . PRO B 1 88 ? 14.578 -18.766 12.32 1 95.94 88 PRO B O 1
ATOM 2912 N N . GLU B 1 89 ? 13.516 -18.188 14.07 1 96.31 89 GLU B N 1
ATOM 2913 C CA . GLU B 1 89 ? 14.188 -16.906 14.289 1 96.31 89 GLU B CA 1
ATOM 2914 C C . GLU B 1 89 ? 15.703 -17.094 14.398 1 96.31 89 GLU B C 1
ATOM 2916 O O . GLU B 1 89 ? 16.469 -16.203 14.039 1 96.31 89 GLU B O 1
ATOM 2921 N N . VAL B 1 90 ? 16.125 -18.219 14.789 1 96.88 90 VAL B N 1
ATOM 2922 C CA . VAL B 1 90 ? 17.531 -18.438 15.094 1 96.88 90 VAL B CA 1
ATOM 2923 C C . VAL B 1 90 ? 18.281 -18.859 13.828 1 96.88 90 VAL B C 1
ATOM 2925 O O . VAL B 1 90 ? 19.5 -18.844 13.789 1 96.88 90 VAL B O 1
ATOM 2928 N N . LEU B 1 91 ? 17.594 -19.297 12.852 1 97.81 91 LEU B N 1
ATOM 2929 C CA . LEU B 1 91 ? 18.234 -19.828 11.656 1 97.81 91 LEU B CA 1
ATOM 2930 C C . LEU B 1 91 ? 18.812 -18.703 10.805 1 97.81 91 LEU B C 1
ATOM 2932 O O . LEU B 1 91 ? 18.25 -17.594 10.773 1 97.81 91 LEU B O 1
ATOM 2936 N N . THR B 1 92 ? 19.859 -19 10.195 1 98.44 92 THR B N 1
ATOM 2937 C CA . THR B 1 92 ? 20.438 -18.141 9.172 1 98.44 92 THR B CA 1
ATOM 2938 C C . THR B 1 92 ? 20 -18.594 7.777 1 98.44 92 THR B C 1
ATOM 2940 O O . THR B 1 92 ? 19.516 -19.703 7.605 1 98.44 92 THR B O 1
ATOM 2943 N N . PRO B 1 93 ? 20.141 -17.75 6.789 1 98.69 93 PRO B N 1
ATOM 2944 C CA . PRO B 1 93 ? 19.828 -18.188 5.426 1 98.69 93 PRO B CA 1
ATOM 2945 C C . PRO B 1 93 ? 20.578 -19.453 5.027 1 98.69 93 PRO B C 1
ATOM 2947 O O . PRO B 1 93 ? 20.031 -20.297 4.309 1 98.69 93 PRO B O 1
ATOM 2950 N N . LYS B 1 94 ? 21.781 -19.594 5.5 1 98.38 94 LYS B N 1
ATOM 2951 C CA . LYS B 1 94 ? 22.547 -20.812 5.23 1 98.38 94 LYS B CA 1
ATOM 2952 C C . LYS B 1 94 ? 21.844 -22.047 5.785 1 98.38 94 LYS B C 1
ATOM 2954 O O . LYS B 1 94 ? 21.719 -23.062 5.098 1 98.38 94 LYS B O 1
ATOM 2959 N N . HIS B 1 95 ? 21.375 -21.922 7.031 1 98.25 95 HIS B N 1
ATOM 2960 C CA . HIS B 1 95 ? 20.641 -23.016 7.66 1 98.25 95 HIS B CA 1
ATOM 2961 C C . HIS B 1 95 ? 19.328 -23.281 6.938 1 98.25 95 HIS B C 1
ATOM 2963 O O . HIS B 1 95 ? 18.953 -24.438 6.738 1 98.25 95 HIS B O 1
ATOM 2969 N N . VAL B 1 96 ? 18.672 -22.234 6.531 1 98.25 96 VAL B N 1
ATOM 2970 C CA . VAL B 1 96 ? 17.406 -22.359 5.82 1 98.25 96 VAL B CA 1
ATOM 2971 C C . VAL B 1 96 ? 17.609 -23.141 4.523 1 98.25 96 VAL B C 1
ATOM 2973 O O . VAL B 1 96 ? 16.859 -24.062 4.227 1 98.25 96 VAL B O 1
ATOM 2976 N N . GLY B 1 97 ? 18.641 -22.781 3.814 1 98.31 97 GLY B N 1
ATOM 2977 C CA . GLY B 1 97 ? 18.953 -23.5 2.588 1 98.31 97 GLY B CA 1
ATOM 2978 C C . GLY B 1 97 ? 19.141 -24.984 2.801 1 98.31 97 GLY B C 1
ATOM 2979 O O . GLY B 1 97 ? 18.625 -25.797 2.029 1 98.31 97 GLY B O 1
ATOM 2980 N N . LYS B 1 98 ? 19.844 -25.312 3.834 1 97.81 98 LYS B N 1
ATOM 2981 C CA . LYS B 1 98 ? 20.109 -26.719 4.137 1 97.81 98 LYS B CA 1
ATOM 2982 C C . LYS B 1 98 ? 18.812 -27.469 4.453 1 97.81 98 LYS B C 1
ATOM 2984 O O . LYS B 1 98 ? 18.625 -28.594 3.99 1 97.81 98 LYS B O 1
ATOM 2989 N N . VAL B 1 99 ? 18.016 -26.844 5.254 1 97.56 99 VAL B N 1
ATOM 2990 C CA . VAL B 1 99 ? 16.75 -27.469 5.637 1 97.56 99 VAL B CA 1
ATOM 2991 C C . VAL B 1 99 ? 15.875 -27.656 4.402 1 97.56 99 VAL B C 1
ATOM 2993 O O . VAL B 1 99 ? 15.281 -28.734 4.223 1 97.56 99 VAL B O 1
ATOM 2996 N N . MET B 1 100 ? 15.828 -26.672 3.531 1 97.44 100 MET B N 1
ATOM 2997 C CA . MET B 1 100 ? 14.953 -26.719 2.363 1 97.44 100 MET B CA 1
ATOM 2998 C C . MET B 1 100 ? 15.453 -27.734 1.347 1 97.44 100 MET B C 1
ATOM 3000 O O . MET B 1 100 ? 14.656 -28.375 0.652 1 97.44 100 MET B O 1
ATOM 3004 N N . LYS B 1 101 ? 16.75 -27.891 1.289 1 97.31 101 LYS B N 1
ATOM 3005 C CA . LYS B 1 101 ? 17.359 -28.891 0.412 1 97.31 101 LYS B CA 1
ATOM 3006 C C . LYS B 1 101 ? 16.844 -30.297 0.746 1 97.31 101 LYS B C 1
ATOM 3008 O O . LYS B 1 101 ? 16.672 -31.125 -0.146 1 97.31 101 LYS B O 1
ATOM 3013 N N . ASN B 1 102 ? 16.578 -30.469 1.988 1 96.06 102 ASN B N 1
ATOM 3014 C CA . ASN B 1 102 ? 16.078 -31.766 2.432 1 96.06 102 ASN B CA 1
ATOM 3015 C C . ASN B 1 102 ? 14.562 -31.859 2.33 1 96.06 102 ASN B C 1
ATOM 3017 O O . ASN B 1 102 ? 13.984 -32.938 2.562 1 96.06 102 ASN B O 1
ATOM 3021 N N . THR B 1 103 ? 13.953 -30.828 2.057 1 94.5 103 THR B N 1
ATOM 3022 C CA . THR B 1 103 ? 12.492 -30.781 2.02 1 94.5 103 THR B CA 1
ATOM 3023 C C . THR B 1 103 ? 11.984 -30.906 0.587 1 94.5 103 THR B C 1
ATOM 3025 O O . THR B 1 103 ? 11.023 -31.641 0.33 1 94.5 103 THR B O 1
ATOM 3028 N N . 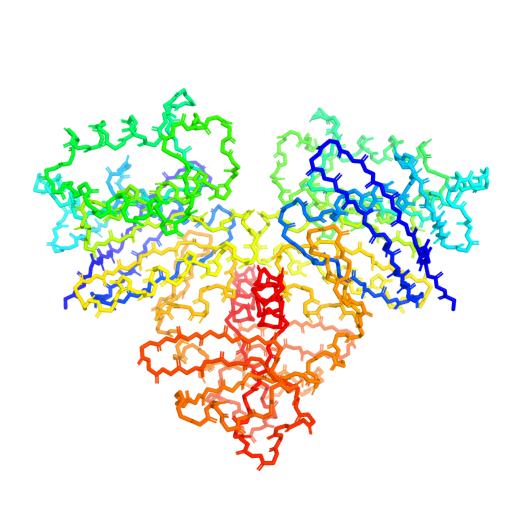TYR B 1 104 ? 12.68 -30.328 -0.337 1 96.56 104 TYR B N 1
ATOM 3029 C CA . TYR B 1 104 ? 12.25 -30.312 -1.731 1 96.56 104 TYR B CA 1
ATOM 3030 C C . TYR B 1 104 ? 13.164 -31.188 -2.586 1 96.56 104 TYR B C 1
ATOM 3032 O O . TYR B 1 104 ? 14.391 -31.094 -2.5 1 96.56 104 TYR B O 1
ATOM 3040 N N . ARG B 1 105 ? 12.617 -31.906 -3.408 1 95.88 105 ARG B N 1
ATOM 3041 C CA . ARG B 1 105 ? 13.375 -32.781 -4.301 1 95.88 105 ARG B CA 1
ATOM 3042 C C . ARG B 1 105 ? 14.094 -31.969 -5.379 1 95.88 105 ARG B C 1
ATOM 3044 O O . ARG B 1 105 ? 15.211 -32.312 -5.773 1 95.88 105 ARG B O 1
ATOM 3051 N N . ASN B 1 106 ? 13.484 -30.859 -5.789 1 95.75 106 ASN B N 1
ATOM 3052 C CA . ASN B 1 106 ? 14.016 -30.062 -6.895 1 95.75 106 ASN B CA 1
ATOM 3053 C C . ASN B 1 106 ? 14.773 -28.844 -6.395 1 95.75 106 ASN B C 1
ATOM 3055 O O . ASN B 1 106 ? 14.984 -27.891 -7.148 1 95.75 106 ASN B O 1
ATOM 3059 N N . TRP B 1 107 ? 15.125 -28.922 -5.176 1 97.81 107 TRP B N 1
ATOM 3060 C CA . TRP B 1 107 ? 15.852 -27.797 -4.613 1 97.81 107 TRP B CA 1
ATOM 3061 C C . TRP B 1 107 ? 17.109 -27.5 -5.414 1 97.81 107 TRP B C 1
ATOM 3063 O O . TRP B 1 107 ? 17.859 -28.422 -5.773 1 97.81 107 TRP B O 1
ATOM 3073 N N . ASP B 1 108 ? 17.391 -26.266 -5.691 1 98.44 108 ASP B N 1
ATOM 3074 C CA . ASP B 1 108 ? 18.531 -25.797 -6.449 1 98.44 108 ASP B CA 1
ATOM 3075 C C . ASP B 1 108 ? 19.391 -24.828 -5.625 1 98.44 108 ASP B C 1
ATOM 3077 O O . ASP B 1 108 ? 19.094 -23.641 -5.57 1 98.44 108 ASP B O 1
ATOM 3081 N N . ASP B 1 109 ? 20.469 -25.312 -5.082 1 98.19 109 ASP B N 1
ATOM 3082 C CA . ASP B 1 109 ? 21.344 -24.5 -4.242 1 98.19 109 ASP B CA 1
ATOM 3083 C C . ASP B 1 109 ? 21.875 -23.297 -5.004 1 98.19 109 ASP B C 1
ATOM 3085 O O . ASP B 1 109 ? 21.969 -22.203 -4.445 1 98.19 109 ASP B O 1
ATOM 3089 N N . THR B 1 110 ? 22.234 -23.547 -6.156 1 98.38 110 THR B N 1
ATOM 3090 C CA . THR B 1 110 ? 22.797 -22.469 -6.957 1 98.38 110 THR B CA 1
ATOM 3091 C C . THR B 1 110 ? 21.781 -21.328 -7.117 1 98.38 110 THR B C 1
ATOM 3093 O O . THR B 1 110 ? 22.125 -20.156 -6.934 1 98.38 110 THR B O 1
ATOM 3096 N N . CYS B 1 111 ? 20.562 -21.719 -7.438 1 98.19 111 CYS B N 1
ATOM 3097 C CA . CYS B 1 111 ? 19.5 -20.734 -7.566 1 98.19 111 CYS B CA 1
ATOM 3098 C C . CYS B 1 111 ? 19.297 -19.969 -6.262 1 98.19 111 CYS B C 1
ATOM 3100 O O . CYS B 1 111 ? 19.234 -18.734 -6.262 1 98.19 111 CYS B O 1
ATOM 3102 N N . TYR B 1 112 ? 19.297 -20.719 -5.207 1 98.62 112 TYR B N 1
ATOM 3103 C CA . TYR B 1 112 ? 19.078 -20.141 -3.889 1 98.62 112 TYR B CA 1
ATOM 3104 C C . TYR B 1 112 ? 20.156 -19.109 -3.559 1 98.62 112 TYR B C 1
ATOM 3106 O O . TYR B 1 112 ? 19.844 -17.969 -3.203 1 98.62 112 TYR B O 1
ATOM 3114 N N . TYR B 1 113 ? 21.359 -19.406 -3.723 1 98.44 113 TYR B N 1
ATOM 3115 C CA . TYR B 1 113 ? 22.453 -18.516 -3.355 1 98.44 113 TYR B CA 1
ATOM 3116 C C . TYR B 1 113 ? 22.562 -17.344 -4.328 1 98.44 113 TYR B C 1
ATOM 3118 O O . TYR B 1 113 ? 22.953 -16.25 -3.947 1 98.44 113 TYR B O 1
ATOM 3126 N N . ASN B 1 114 ? 22.188 -17.562 -5.57 1 98.25 114 ASN B N 1
ATOM 3127 C CA . ASN B 1 114 ? 22.094 -16.453 -6.508 1 98.25 114 ASN B CA 1
ATOM 3128 C C . ASN B 1 114 ? 21.078 -15.406 -6.035 1 98.25 114 ASN B C 1
ATOM 3130 O O . ASN B 1 114 ? 21.328 -14.211 -6.156 1 98.25 114 ASN B O 1
ATOM 3134 N N . PHE B 1 115 ? 19.969 -15.891 -5.5 1 98.25 115 PHE B N 1
ATOM 3135 C CA . PHE B 1 115 ? 18.969 -14.961 -4.984 1 98.25 115 PHE B CA 1
ATOM 3136 C C . PHE B 1 115 ? 19.469 -14.25 -3.74 1 98.25 115 PHE B C 1
ATOM 3138 O O . PHE B 1 115 ? 19.234 -13.055 -3.557 1 98.25 115 PHE B O 1
ATOM 3145 N N . LEU B 1 116 ? 20.156 -15.016 -2.869 1 98.5 116 LEU B N 1
ATOM 3146 C CA . LEU B 1 116 ? 20.734 -14.359 -1.692 1 98.5 116 LEU B CA 1
ATOM 3147 C C . LEU B 1 116 ? 21.672 -13.234 -2.096 1 98.5 116 LEU B C 1
ATOM 3149 O O . LEU B 1 116 ? 21.656 -12.156 -1.496 1 98.5 116 LEU B O 1
ATOM 3153 N N . GLU B 1 117 ? 22.438 -13.508 -3.09 1 98.06 117 GLU B N 1
ATOM 3154 C CA . GLU B 1 117 ? 23.375 -12.508 -3.596 1 98.06 117 GLU B CA 1
ATOM 3155 C C . GLU B 1 117 ? 22.641 -11.328 -4.219 1 98.06 117 GLU B C 1
ATOM 3157 O O . GLU B 1 117 ? 22.938 -10.172 -3.906 1 98.06 117 GLU B O 1
ATOM 3162 N N . ARG B 1 118 ? 21.688 -11.602 -5.059 1 95.62 118 ARG B N 1
ATOM 3163 C CA . ARG B 1 118 ? 20.906 -10.57 -5.727 1 95.62 118 ARG B CA 1
ATOM 3164 C C . ARG B 1 118 ? 20.219 -9.656 -4.711 1 95.62 118 ARG B C 1
ATOM 3166 O O . ARG B 1 118 ? 20.172 -8.438 -4.898 1 95.62 118 ARG B O 1
ATOM 3173 N N . PHE B 1 119 ? 19.75 -10.297 -3.609 1 96.88 119 PHE B N 1
ATOM 3174 C CA . PHE B 1 119 ? 19 -9.57 -2.596 1 96.88 119 PHE B CA 1
ATOM 3175 C C . PHE B 1 119 ? 19.938 -8.992 -1.541 1 96.88 119 PHE B C 1
ATOM 3177 O O . PHE B 1 119 ? 19.5 -8.305 -0.619 1 96.88 119 PHE B O 1
ATOM 3184 N N . LYS B 1 120 ? 21.25 -9.336 -1.664 1 96.69 120 LYS B N 1
ATOM 3185 C CA . LYS B 1 120 ? 22.266 -8.906 -0.699 1 96.69 120 LYS B CA 1
ATOM 3186 C C . LYS B 1 120 ? 21.891 -9.352 0.713 1 96.69 120 LYS B C 1
ATOM 3188 O O . LYS B 1 120 ? 21.969 -8.562 1.658 1 96.69 120 LYS B O 1
ATOM 3193 N N . LEU B 1 121 ? 21.438 -10.539 0.815 1 98.19 121 LEU B N 1
ATOM 3194 C CA . LEU B 1 121 ? 21.109 -11.109 2.115 1 98.19 121 LEU B CA 1
ATOM 3195 C C . LEU B 1 121 ? 22.328 -11.805 2.729 1 98.19 121 LEU B C 1
ATOM 3197 O O . LEU B 1 121 ? 22.938 -12.656 2.092 1 98.19 121 LEU B O 1
ATOM 3201 N N . PRO B 1 122 ? 22.641 -11.445 3.906 1 98.25 122 PRO B N 1
ATOM 3202 C CA . PRO B 1 122 ? 23.75 -12.141 4.555 1 98.25 122 PRO B CA 1
ATOM 3203 C C . PRO B 1 122 ? 23.422 -13.602 4.867 1 98.25 122 PRO B C 1
ATOM 3205 O O . PRO B 1 122 ? 22.344 -13.898 5.391 1 98.25 122 PRO B O 1
ATOM 3208 N N . GLU B 1 123 ? 24.344 -14.453 4.688 1 98.19 123 GLU B N 1
ATOM 3209 C CA . GLU B 1 123 ? 24.141 -15.891 4.84 1 98.19 123 GLU B CA 1
ATOM 3210 C C . GLU B 1 123 ? 24.188 -16.297 6.309 1 98.19 123 GLU B C 1
ATOM 3212 O O . GLU B 1 123 ? 23.609 -17.328 6.688 1 98.19 123 GLU B O 1
ATOM 3217 N N . THR B 1 124 ? 24.891 -15.477 7.082 1 97.81 124 THR B N 1
ATOM 3218 C CA . THR B 1 124 ? 25.234 -15.945 8.422 1 97.81 124 THR B CA 1
ATOM 3219 C C . THR B 1 124 ? 24.5 -15.125 9.484 1 97.81 124 THR B C 1
ATOM 3221 O O . THR B 1 124 ? 24.688 -15.344 10.68 1 97.81 124 THR B O 1
ATOM 3224 N N . LYS B 1 125 ? 23.703 -14.164 9.078 1 97.88 125 LYS B N 1
ATOM 3225 C CA . LYS B 1 125 ? 22.906 -13.367 10 1 97.88 125 LYS B CA 1
ATOM 3226 C C . LYS B 1 125 ? 21.609 -14.07 10.359 1 97.88 125 LYS B C 1
ATOM 3228 O O . LYS B 1 125 ? 20.938 -14.617 9.484 1 97.88 125 LYS B O 1
ATOM 3233 N N . ALA B 1 126 ? 21.328 -14.062 11.57 1 98.25 126 ALA B N 1
ATOM 3234 C CA . ALA B 1 126 ? 20.125 -14.758 12.031 1 98.25 126 ALA B CA 1
ATOM 3235 C C . ALA B 1 126 ? 18.859 -14.086 11.508 1 98.25 126 ALA B C 1
ATOM 3237 O O . ALA B 1 126 ? 18.812 -12.859 11.406 1 98.25 126 ALA B O 1
ATOM 3238 N N . PHE B 1 127 ? 17.828 -14.875 11.32 1 97.88 127 PHE B N 1
ATOM 3239 C CA . PHE B 1 127 ? 16.562 -14.438 10.766 1 97.88 127 PHE B CA 1
ATOM 3240 C C . PHE B 1 127 ? 15.914 -13.375 11.648 1 97.88 127 PHE B C 1
ATOM 3242 O O . PHE B 1 127 ? 15.305 -12.422 11.148 1 97.88 127 PHE B O 1
ATOM 3249 N N . LYS B 1 128 ? 16.047 -13.461 12.891 1 97.44 128 LYS B N 1
ATOM 3250 C CA . LYS B 1 128 ? 15.438 -12.523 13.836 1 97.44 128 LYS B CA 1
ATOM 3251 C C . LYS B 1 128 ? 15.969 -11.109 13.625 1 97.44 128 LYS B C 1
ATOM 3253 O O . LYS B 1 128 ? 15.297 -10.133 13.961 1 97.44 128 LYS B O 1
ATOM 3258 N N . ASP B 1 129 ? 17.141 -11 13.062 1 97.12 129 ASP B N 1
ATOM 3259 C CA . ASP B 1 129 ? 17.797 -9.711 12.898 1 97.12 129 ASP B CA 1
ATOM 3260 C C . ASP B 1 129 ? 17.5 -9.109 11.523 1 97.12 129 ASP B C 1
ATOM 3262 O O . ASP B 1 129 ? 17.984 -8.023 11.195 1 97.12 129 ASP B O 1
ATOM 3266 N N . PHE B 1 130 ? 16.719 -9.82 10.734 1 97 130 PHE B N 1
ATOM 3267 C CA . PHE B 1 130 ? 16.344 -9.328 9.414 1 97 130 PHE B CA 1
ATOM 3268 C C . PHE B 1 130 ? 15.227 -8.289 9.523 1 97 130 PHE B C 1
ATOM 3270 O O . PHE B 1 130 ? 14.328 -8.43 10.352 1 97 130 PHE B O 1
ATOM 3277 N N . SER B 1 131 ? 15.359 -7.285 8.711 1 93.62 131 SER B N 1
ATOM 3278 C CA . SER B 1 131 ? 14.227 -6.391 8.531 1 93.62 131 SER B CA 1
ATOM 3279 C C . SER B 1 131 ? 13.07 -7.094 7.832 1 93.62 131 SER B C 1
ATOM 3281 O O . SER B 1 131 ? 13.234 -8.203 7.316 1 93.62 131 SER B O 1
ATOM 3283 N N . ARG B 1 132 ? 11.93 -6.512 7.812 1 92.56 132 ARG B N 1
ATOM 3284 C CA . ARG B 1 132 ? 10.758 -7.07 7.145 1 92.56 132 ARG B CA 1
ATOM 3285 C C . ARG B 1 132 ? 11.039 -7.328 5.668 1 92.56 132 ARG B C 1
ATOM 3287 O O . ARG B 1 132 ? 10.68 -8.383 5.137 1 92.56 132 ARG B O 1
ATOM 3294 N N . GLY B 1 133 ? 11.688 -6.34 5.023 1 94.94 133 GLY B N 1
ATOM 3295 C CA . GLY B 1 133 ? 12.039 -6.516 3.623 1 94.94 133 GLY B CA 1
ATOM 3296 C C . GLY B 1 133 ? 12.984 -7.676 3.385 1 94.94 133 GLY B C 1
ATOM 3297 O O . GLY B 1 133 ? 12.82 -8.43 2.426 1 94.94 133 GLY B O 1
ATOM 3298 N N . MET B 1 134 ? 13.906 -7.836 4.25 1 96.25 134 MET B N 1
ATOM 3299 C CA . MET B 1 134 ? 14.867 -8.93 4.148 1 96.25 134 MET B CA 1
ATOM 3300 C C . MET B 1 134 ? 14.18 -10.273 4.344 1 96.25 134 MET B C 1
ATOM 3302 O O . MET B 1 134 ? 14.469 -11.234 3.621 1 96.25 134 MET B O 1
ATOM 3306 N N . LYS B 1 135 ? 13.336 -10.312 5.324 1 97.44 135 LYS B N 1
ATOM 3307 C CA . LYS B 1 135 ? 12.602 -11.539 5.598 1 97.44 135 LYS B CA 1
ATOM 3308 C C . LYS B 1 135 ? 11.781 -11.977 4.391 1 97.44 135 LYS B C 1
ATOM 3310 O O . LYS B 1 135 ? 11.773 -13.148 4.023 1 97.44 135 LYS B O 1
ATOM 3315 N N . MET B 1 136 ? 11.109 -11.047 3.783 1 97.19 136 MET B N 1
ATOM 3316 C CA . MET B 1 136 ? 10.297 -11.352 2.609 1 97.19 136 MET B CA 1
ATOM 3317 C C . MET B 1 136 ? 11.172 -11.797 1.442 1 97.19 136 MET B C 1
ATOM 3319 O O . MET B 1 136 ? 10.836 -12.758 0.744 1 97.19 136 MET B O 1
ATOM 3323 N N . LYS B 1 137 ? 12.289 -11.102 1.259 1 97.75 137 LYS B N 1
ATOM 3324 C CA . LYS B 1 137 ? 13.227 -11.492 0.211 1 97.75 137 LYS B CA 1
ATOM 3325 C C . LYS B 1 137 ? 13.703 -12.93 0.402 1 97.75 137 LYS B C 1
ATOM 3327 O O . LYS B 1 137 ? 13.812 -13.68 -0.564 1 97.75 137 LYS B O 1
ATOM 3332 N N . LEU B 1 138 ? 13.938 -13.297 1.63 1 98.44 138 LEU B N 1
ATOM 3333 C CA . LEU B 1 138 ? 14.352 -14.664 1.91 1 98.44 138 LEU B CA 1
ATOM 3334 C C . LEU B 1 138 ? 13.242 -15.656 1.575 1 98.44 138 LEU B C 1
ATOM 3336 O O . LEU B 1 138 ? 13.492 -16.703 0.975 1 98.44 138 LEU B O 1
ATOM 3340 N N . ALA B 1 139 ? 12.031 -15.312 1.986 1 98.25 139 ALA B N 1
ATOM 3341 C CA . ALA B 1 139 ? 10.891 -16.172 1.676 1 98.25 139 ALA B CA 1
ATOM 3342 C C . ALA B 1 139 ? 10.758 -16.375 0.171 1 98.25 139 ALA B C 1
ATOM 3344 O O . ALA B 1 139 ? 10.508 -17.5 -0.285 1 98.25 139 ALA B O 1
ATOM 3345 N N . ILE B 1 140 ? 10.945 -15.336 -0.562 1 98.25 140 ILE B N 1
ATOM 3346 C CA . ILE B 1 140 ? 10.836 -15.398 -2.016 1 98.25 140 ILE B CA 1
ATOM 3347 C C . ILE B 1 140 ? 11.984 -16.234 -2.584 1 98.25 140 ILE B C 1
ATOM 3349 O O . ILE B 1 140 ? 11.773 -17.062 -3.477 1 98.25 140 ILE B O 1
ATOM 3353 N N . ALA B 1 141 ? 13.188 -16.016 -2.041 1 98.5 141 ALA B N 1
ATOM 3354 C CA . ALA B 1 141 ? 14.336 -16.828 -2.469 1 98.5 141 ALA B CA 1
ATOM 3355 C C . ALA B 1 141 ? 14.055 -18.312 -2.299 1 98.5 141 ALA B C 1
ATOM 3357 O O . ALA B 1 141 ? 14.32 -19.109 -3.203 1 98.5 141 ALA B O 1
ATOM 3358 N N . VAL B 1 142 ? 13.5 -18.656 -1.226 1 98.44 142 VAL B N 1
ATOM 3359 C CA . VAL B 1 142 ? 13.18 -20.047 -0.94 1 98.44 142 VAL B CA 1
ATOM 3360 C C . VAL B 1 142 ? 12.117 -20.547 -1.913 1 98.44 142 VAL B C 1
ATOM 3362 O O . VAL B 1 142 ? 12.266 -21.609 -2.518 1 98.44 142 VAL B O 1
ATOM 3365 N N . ALA B 1 143 ? 11.102 -19.75 -2.092 1 98.25 143 ALA B N 1
ATOM 3366 C CA . ALA B 1 143 ? 9.984 -20.141 -2.955 1 98.25 143 ALA B CA 1
ATOM 3367 C C . ALA B 1 143 ? 10.461 -20.375 -4.387 1 98.25 143 ALA B C 1
ATOM 3369 O O . ALA B 1 143 ? 9.945 -21.25 -5.082 1 98.25 143 ALA B O 1
ATOM 3370 N N . MET B 1 144 ? 11.461 -19.641 -4.777 1 98.12 144 MET B N 1
ATOM 3371 C CA . MET B 1 144 ? 11.945 -19.688 -6.152 1 98.12 144 MET B CA 1
ATOM 3372 C C . MET B 1 144 ? 12.945 -20.812 -6.352 1 98.12 144 MET B C 1
ATOM 3374 O O . MET B 1 144 ? 13.188 -21.25 -7.48 1 98.12 144 MET B O 1
ATOM 3378 N N . SER B 1 145 ? 13.461 -21.297 -5.316 1 98.56 145 SER B N 1
ATOM 3379 C CA . SER B 1 145 ? 14.688 -22.078 -5.434 1 98.56 145 SER B CA 1
ATOM 3380 C C . SER B 1 145 ? 14.391 -23.562 -5.555 1 98.56 145 SER B C 1
ATOM 3382 O O . SER B 1 145 ? 15.305 -24.375 -5.699 1 98.56 145 SER B O 1
ATOM 3384 N N . HIS B 1 146 ? 13.18 -23.969 -5.516 1 98 146 HIS B N 1
ATOM 3385 C CA . HIS B 1 146 ? 12.852 -25.344 -5.824 1 98 146 HIS B CA 1
ATOM 3386 C C . HIS B 1 146 ? 12.195 -25.469 -7.195 1 98 146 HIS B C 1
ATOM 3388 O O . HIS B 1 146 ? 11.516 -26.469 -7.48 1 98 146 HIS B O 1
ATOM 3394 N N . ARG B 1 147 ? 12.305 -24.375 -7.926 1 96.69 147 ARG B N 1
ATOM 3395 C CA . ARG B 1 147 ? 11.953 -24.312 -9.344 1 96.69 147 ARG B CA 1
ATOM 3396 C C . ARG B 1 147 ? 10.461 -24.562 -9.539 1 96.69 147 ARG B C 1
ATOM 3398 O O . ARG B 1 147 ? 10.07 -25.453 -10.305 1 96.69 147 ARG B O 1
ATOM 3405 N N . PRO B 1 148 ? 9.672 -23.766 -8.984 1 98.38 148 PRO B N 1
ATOM 3406 C CA . PRO B 1 148 ? 8.227 -23.922 -9.141 1 98.38 148 PRO B CA 1
ATOM 3407 C C . PRO B 1 148 ? 7.73 -23.516 -10.523 1 98.38 148 PRO B C 1
ATOM 3409 O O . PRO B 1 148 ? 8.453 -22.844 -11.266 1 98.38 148 PRO B O 1
ATOM 3412 N N . LYS B 1 149 ? 6.551 -23.969 -10.844 1 98.38 149 LYS B N 1
ATOM 3413 C CA . LYS B 1 149 ? 5.867 -23.562 -12.07 1 98.38 149 LYS B CA 1
ATOM 3414 C C . LYS B 1 149 ? 4.754 -22.562 -11.773 1 98.38 149 LYS B C 1
ATOM 3416 O O . LYS B 1 149 ? 4.273 -21.875 -12.672 1 98.38 149 LYS B O 1
ATOM 3421 N N . LEU B 1 150 ? 4.367 -22.547 -10.523 1 98.81 150 LEU B N 1
ATOM 3422 C CA . LEU B 1 150 ? 3.318 -21.656 -10.055 1 98.81 150 LEU B CA 1
ATOM 3423 C C . LEU B 1 150 ? 3.721 -20.984 -8.75 1 98.81 150 LEU B C 1
ATOM 3425 O O . LEU B 1 150 ? 4.184 -21.656 -7.82 1 98.81 150 LEU B O 1
ATOM 3429 N N . LEU B 1 151 ? 3.629 -19.688 -8.695 1 98.75 151 LEU B N 1
ATOM 3430 C CA . LEU B 1 151 ? 3.805 -18.938 -7.453 1 98.75 151 LEU B CA 1
ATOM 3431 C C . LEU B 1 151 ? 2.463 -18.469 -6.906 1 98.75 151 LEU B C 1
ATOM 3433 O O . LEU B 1 151 ? 1.641 -17.922 -7.652 1 98.75 151 LEU B O 1
ATOM 3437 N N . ILE B 1 152 ? 2.191 -18.703 -5.699 1 98.62 152 ILE B N 1
ATOM 3438 C CA . ILE B 1 152 ? 1.03 -18.188 -4.98 1 98.62 152 ILE B CA 1
ATOM 3439 C C . ILE B 1 152 ? 1.486 -17.266 -3.852 1 98.62 152 ILE B C 1
ATOM 3441 O O . ILE B 1 152 ? 2.123 -17.719 -2.895 1 98.62 152 ILE B O 1
ATOM 3445 N N . LEU B 1 153 ? 1.141 -16.016 -3.98 1 98.25 153 LEU B N 1
ATOM 3446 C CA . LEU B 1 153 ? 1.628 -15 -3.057 1 98.25 153 LEU B CA 1
ATOM 3447 C C . LEU B 1 153 ? 0.469 -14.312 -2.344 1 98.25 153 LEU B C 1
ATOM 3449 O O . LEU B 1 153 ? -0.42 -13.75 -2.992 1 98.25 153 LEU B O 1
ATOM 3453 N N . ASP B 1 154 ? 0.479 -14.375 -1.119 1 97.12 154 ASP B N 1
ATOM 3454 C CA . ASP B 1 154 ? -0.561 -13.742 -0.313 1 97.12 154 ASP B CA 1
ATOM 3455 C C . ASP B 1 154 ? -0.034 -12.484 0.373 1 97.12 154 ASP B C 1
ATOM 3457 O O . ASP B 1 154 ? 0.568 -12.562 1.446 1 97.12 154 ASP B O 1
ATOM 3461 N N . GLU B 1 155 ? -0.263 -11.312 -0.247 1 95.5 155 GLU B N 1
ATOM 3462 C CA . GLU B 1 155 ? 0.116 -10.008 0.303 1 95.5 155 GLU B CA 1
ATOM 3463 C C . GLU B 1 155 ? 1.618 -9.938 0.559 1 95.5 155 GLU B C 1
ATOM 3465 O O . GLU B 1 155 ? 2.053 -9.43 1.595 1 95.5 155 GLU B O 1
ATOM 3470 N N . ALA B 1 156 ? 2.387 -10.453 -0.387 1 93.94 156 ALA B N 1
ATOM 3471 C CA . ALA B 1 156 ? 3.832 -10.602 -0.23 1 93.94 156 ALA B CA 1
ATOM 3472 C C . ALA B 1 156 ? 4.531 -9.25 -0.276 1 93.94 156 ALA B C 1
ATOM 3474 O O . ALA B 1 156 ? 5.688 -9.125 0.138 1 93.94 156 ALA B O 1
ATOM 3475 N N . THR B 1 157 ? 3.818 -8.258 -0.747 1 91.19 157 THR B N 1
ATOM 3476 C CA . THR B 1 157 ? 4.48 -6.961 -0.881 1 91.19 157 THR B CA 1
ATOM 3477 C C . THR B 1 157 ? 3.955 -5.977 0.157 1 91.19 157 THR B C 1
ATOM 3479 O O . THR B 1 157 ? 4.355 -4.809 0.172 1 91.19 157 THR B O 1
ATOM 3482 N N . SER B 1 158 ? 3.125 -6.457 0.98 1 88.56 158 SER B N 1
ATOM 3483 C CA . SER B 1 158 ? 2.514 -5.59 1.982 1 88.56 158 SER B CA 1
ATOM 3484 C C . SER B 1 158 ? 3.553 -5.062 2.965 1 88.56 158 SER B C 1
ATOM 3486 O O . SER B 1 158 ? 4.43 -5.805 3.406 1 88.56 158 SER B O 1
ATOM 3488 N N . GLY B 1 159 ? 3.467 -3.766 3.279 1 88.38 159 GLY B N 1
ATOM 3489 C CA . GLY B 1 159 ? 4.328 -3.17 4.285 1 88.38 159 GLY B CA 1
ATOM 3490 C C . GLY B 1 159 ? 5.723 -2.859 3.771 1 88.38 159 GLY B C 1
ATOM 3491 O O . GLY B 1 159 ? 6.555 -2.322 4.504 1 88.38 159 GLY B O 1
ATOM 3492 N N . LEU B 1 160 ? 6.016 -3.199 2.535 1 92.81 160 LEU B N 1
ATOM 3493 C CA . LEU B 1 160 ? 7.328 -2.939 1.946 1 92.81 160 LEU B CA 1
ATOM 3494 C C . LEU B 1 160 ? 7.371 -1.553 1.314 1 92.81 160 LEU B C 1
ATOM 3496 O O . LEU B 1 160 ? 6.344 -1.033 0.872 1 92.81 160 LEU B O 1
ATOM 3500 N N . ASP B 1 161 ? 8.555 -0.989 1.287 1 92.75 161 ASP B N 1
ATOM 3501 C CA . ASP B 1 161 ? 8.695 0.309 0.635 1 92.75 161 ASP B CA 1
ATOM 3502 C C . ASP B 1 161 ? 8.75 0.157 -0.884 1 92.75 161 ASP B C 1
ATOM 3504 O O . ASP B 1 161 ? 8.906 -0.952 -1.397 1 92.75 161 ASP B O 1
ATOM 3508 N N . PRO B 1 162 ? 8.633 1.234 -1.636 1 91.69 162 PRO B N 1
ATOM 3509 C CA . PRO B 1 162 ? 8.5 1.188 -3.094 1 91.69 162 PRO B CA 1
ATOM 3510 C C . PRO B 1 162 ? 9.711 0.554 -3.777 1 91.69 162 PRO B C 1
ATOM 3512 O O . PRO B 1 162 ? 9.562 -0.113 -4.805 1 91.69 162 PRO B O 1
ATOM 3515 N N . ILE B 1 163 ? 10.836 0.742 -3.193 1 90.19 163 ILE B N 1
ATOM 3516 C CA . ILE B 1 163 ? 12.062 0.249 -3.818 1 90.19 163 ILE B CA 1
ATOM 3517 C C . ILE B 1 163 ? 12.102 -1.275 -3.742 1 90.19 163 ILE B C 1
ATOM 3519 O O . ILE B 1 163 ? 12.289 -1.95 -4.758 1 90.19 163 ILE B O 1
ATOM 3523 N N . VAL B 1 164 ? 11.859 -1.785 -2.572 1 92.75 164 VAL B N 1
ATOM 3524 C CA . VAL B 1 164 ? 11.867 -3.229 -2.363 1 92.75 164 VAL B CA 1
ATOM 3525 C C . VAL B 1 164 ? 10.734 -3.877 -3.15 1 92.75 164 VAL B C 1
ATOM 3527 O O . VAL B 1 164 ? 10.922 -4.914 -3.787 1 92.75 164 VAL B O 1
ATOM 3530 N N . ARG B 1 165 ? 9.625 -3.287 -3.152 1 94.12 165 ARG B N 1
ATOM 3531 C CA . ARG B 1 165 ? 8.477 -3.812 -3.885 1 94.12 165 ARG B CA 1
ATOM 3532 C C . ARG B 1 165 ? 8.773 -3.916 -5.375 1 94.12 165 ARG B C 1
ATOM 3534 O O . ARG B 1 165 ? 8.469 -4.93 -6.008 1 94.12 165 ARG B O 1
ATOM 3541 N N . ASP B 1 166 ? 9.305 -2.838 -5.863 1 92.81 166 ASP B N 1
ATOM 3542 C CA . ASP B 1 166 ? 9.633 -2.812 -7.285 1 92.81 166 ASP B CA 1
ATOM 3543 C C . ASP B 1 166 ? 10.586 -3.949 -7.648 1 92.81 166 ASP B C 1
ATOM 3545 O O . ASP B 1 166 ? 10.422 -4.602 -8.68 1 92.81 166 ASP B O 1
ATOM 3549 N N . GLU B 1 167 ? 11.531 -4.18 -6.844 1 92.81 167 GLU B N 1
ATOM 3550 C CA . GLU B 1 167 ? 12.484 -5.262 -7.055 1 92.81 167 GLU B CA 1
ATOM 3551 C C . GLU B 1 167 ? 11.789 -6.621 -7.066 1 92.81 167 GLU B C 1
ATOM 3553 O O . GLU B 1 167 ? 12.047 -7.449 -7.945 1 92.81 167 GLU B O 1
ATOM 3558 N N . ILE B 1 168 ? 10.922 -6.793 -6.156 1 95.75 168 ILE B N 1
ATOM 3559 C CA . ILE B 1 168 ? 10.227 -8.07 -6.008 1 95.75 168 ILE B CA 1
ATOM 3560 C C . ILE B 1 168 ? 9.281 -8.273 -7.188 1 95.75 168 ILE B C 1
ATOM 3562 O O . ILE B 1 168 ? 9.211 -9.375 -7.746 1 95.75 168 ILE B O 1
ATOM 3566 N N . LEU B 1 169 ? 8.578 -7.262 -7.57 1 96.19 169 LEU B N 1
ATOM 3567 C CA . LEU B 1 169 ? 7.656 -7.355 -8.703 1 96.19 169 LEU B CA 1
ATOM 3568 C C . LEU B 1 169 ? 8.406 -7.707 -9.984 1 96.19 169 LEU B C 1
ATOM 3570 O O . LEU B 1 169 ? 7.902 -8.461 -10.812 1 96.19 169 LEU B O 1
ATOM 3574 N N . ASP B 1 170 ? 9.594 -7.176 -10.109 1 93.56 170 ASP B N 1
ATOM 3575 C CA . ASP B 1 170 ? 10.438 -7.492 -11.266 1 93.56 170 ASP B CA 1
ATOM 3576 C C . ASP B 1 170 ? 10.75 -8.984 -11.32 1 93.56 170 ASP B C 1
ATOM 3578 O O . ASP B 1 170 ? 10.805 -9.57 -12.406 1 93.56 170 ASP B O 1
ATOM 3582 N N . ILE B 1 171 ? 10.93 -9.516 -10.18 1 96.19 171 ILE B N 1
ATOM 3583 C CA . ILE B 1 171 ? 11.227 -10.945 -10.094 1 96.19 171 ILE B CA 1
ATOM 3584 C C . ILE B 1 171 ? 10.031 -11.75 -10.602 1 96.19 171 ILE B C 1
ATOM 3586 O O . ILE B 1 171 ? 10.203 -12.703 -11.359 1 96.19 171 ILE B O 1
ATOM 3590 N N . PHE B 1 172 ? 8.859 -11.352 -10.234 1 97.62 172 PHE B N 1
ATOM 3591 C CA . PHE B 1 172 ? 7.664 -12.07 -10.664 1 97.62 172 PHE B CA 1
ATOM 3592 C C . PHE B 1 172 ? 7.461 -11.93 -12.164 1 97.62 172 PHE B C 1
ATOM 3594 O O . PHE B 1 172 ? 7.066 -12.883 -12.836 1 97.62 172 PHE B O 1
ATOM 3601 N N . ASN B 1 173 ? 7.742 -10.766 -12.633 1 95 173 ASN B N 1
ATOM 3602 C CA . ASN B 1 173 ? 7.656 -10.547 -14.07 1 95 173 ASN B CA 1
ATOM 3603 C C . ASN B 1 173 ? 8.633 -11.445 -14.836 1 95 173 ASN B C 1
ATOM 3605 O O . ASN B 1 173 ? 8.258 -12.07 -15.828 1 95 173 ASN B O 1
ATOM 3609 N N . ASP B 1 174 ? 9.82 -11.5 -14.352 1 94.44 174 ASP B N 1
ATOM 3610 C CA . ASP B 1 174 ? 10.844 -12.328 -14.977 1 94.44 174 ASP B CA 1
ATOM 3611 C C . ASP B 1 174 ? 10.461 -13.805 -14.922 1 94.44 174 ASP B C 1
ATOM 3613 O O . ASP B 1 174 ? 10.719 -14.555 -15.867 1 94.44 174 ASP B O 1
ATOM 3617 N N . PHE B 1 175 ? 9.883 -14.227 -13.875 1 97.25 175 PHE B N 1
ATOM 3618 C CA . PHE B 1 175 ? 9.477 -15.609 -13.656 1 97.25 175 PHE B CA 1
ATOM 3619 C C . PHE B 1 175 ? 8.523 -16.078 -14.758 1 97.25 175 PHE B C 1
ATOM 3621 O O . PHE B 1 175 ? 8.609 -17.203 -15.219 1 97.25 175 PHE B O 1
ATOM 3628 N N . THR B 1 176 ? 7.652 -15.203 -15.25 1 96.25 176 THR B N 1
ATOM 3629 C CA . THR B 1 176 ? 6.613 -15.594 -16.188 1 96.25 176 THR B CA 1
ATOM 3630 C C . THR B 1 176 ? 7.094 -15.438 -17.625 1 96.25 176 THR B C 1
ATOM 3632 O O . THR B 1 176 ? 6.328 -15.625 -18.578 1 96.25 176 THR B O 1
ATOM 3635 N N . ARG B 1 177 ? 8.305 -15.031 -17.781 1 92.69 177 ARG B N 1
ATOM 3636 C CA . ARG B 1 177 ? 8.867 -15.047 -19.125 1 92.69 177 ARG B CA 1
ATOM 3637 C C . ARG B 1 177 ? 8.844 -16.453 -19.703 1 92.69 177 ARG B C 1
ATOM 3639 O O . ARG B 1 177 ? 8.766 -16.641 -20.922 1 92.69 177 ARG B O 1
ATOM 3646 N N . ASP B 1 178 ? 8.977 -17.406 -18.812 1 94.81 178 ASP B N 1
ATOM 3647 C CA . ASP B 1 178 ? 8.672 -18.781 -19.172 1 94.81 178 ASP B CA 1
ATOM 3648 C C . ASP B 1 178 ? 7.164 -19.016 -19.234 1 94.81 178 ASP B C 1
ATOM 3650 O O . ASP B 1 178 ? 6.473 -18.875 -18.219 1 94.81 178 ASP B O 1
ATOM 3654 N N . GLU B 1 179 ? 6.668 -19.406 -20.312 1 94.81 179 GLU B N 1
ATOM 3655 C CA . GLU B 1 179 ? 5.234 -19.5 -20.578 1 94.81 179 GLU B CA 1
ATOM 3656 C C . GLU B 1 179 ? 4.598 -20.609 -19.734 1 94.81 179 GLU B C 1
ATOM 3658 O O . GLU B 1 179 ? 3.371 -20.688 -19.625 1 94.81 179 GLU B O 1
ATOM 3663 N N . THR B 1 180 ? 5.445 -21.406 -19.188 1 96 180 THR B N 1
ATOM 3664 C CA . THR B 1 180 ? 4.91 -22.469 -18.328 1 96 180 THR B CA 1
ATOM 3665 C C . THR B 1 180 ? 4.805 -22 -16.891 1 96 180 THR B C 1
ATOM 3667 O O . THR B 1 180 ? 4.262 -22.719 -16.031 1 96 180 THR B O 1
ATOM 3670 N N . HIS B 1 181 ? 5.316 -20.844 -16.578 1 98.25 181 HIS B N 1
ATOM 3671 C CA . HIS B 1 181 ? 5.309 -20.297 -15.219 1 98.25 181 HIS B CA 1
ATOM 3672 C C . HIS B 1 181 ? 4.176 -19.297 -15.031 1 98.25 181 HIS B C 1
ATOM 3674 O O . HIS B 1 181 ? 3.936 -18.453 -15.898 1 98.25 181 HIS B O 1
ATOM 3680 N N . SER B 1 182 ? 3.459 -19.438 -13.922 1 98.75 182 SER B N 1
ATOM 3681 C CA . SER B 1 182 ? 2.348 -18.531 -13.633 1 98.75 182 SER B CA 1
ATOM 3682 C C . SER B 1 182 ? 2.434 -18 -12.203 1 98.75 182 SER B C 1
ATOM 3684 O O . SER B 1 182 ? 3.129 -18.562 -11.359 1 98.75 182 SER B O 1
ATOM 3686 N N . VAL B 1 183 ? 1.757 -16.875 -11.961 1 98.81 183 VAL B N 1
ATOM 3687 C CA . VAL B 1 183 ? 1.759 -16.266 -10.641 1 98.81 183 VAL B CA 1
ATOM 3688 C C . VAL B 1 183 ? 0.336 -15.859 -10.258 1 98.81 183 VAL B C 1
ATOM 3690 O O . VAL B 1 183 ? -0.388 -15.266 -11.062 1 98.81 183 VAL B O 1
ATOM 3693 N N . LEU B 1 184 ? -0.08 -16.25 -9.133 1 98.81 184 LEU B N 1
ATOM 3694 C CA . LEU B 1 184 ? -1.267 -15.711 -8.484 1 98.81 184 LEU B CA 1
ATOM 3695 C C . LEU B 1 184 ? -0.885 -14.898 -7.25 1 98.81 184 LEU B C 1
ATOM 3697 O O . LEU B 1 184 ? -0.326 -15.438 -6.293 1 98.81 184 LEU B O 1
ATOM 3701 N N . LEU B 1 185 ? -1.138 -13.586 -7.273 1 97.94 185 LEU B N 1
ATOM 3702 C CA . LEU B 1 185 ? -0.735 -12.773 -6.133 1 97.94 185 LEU B CA 1
ATOM 3703 C C . LEU B 1 185 ? -1.895 -11.914 -5.645 1 97.94 185 LEU B C 1
ATOM 3705 O O . LEU B 1 185 ? -2.66 -11.375 -6.449 1 97.94 185 LEU B O 1
ATOM 3709 N N . SER B 1 186 ? -2.143 -11.953 -4.422 1 97.38 186 SER B N 1
ATOM 3710 C CA . SER B 1 186 ? -3.1 -11.047 -3.799 1 97.38 186 SER B CA 1
ATOM 3711 C C . SER B 1 186 ? -2.408 -9.797 -3.258 1 97.38 186 SER B C 1
ATOM 3713 O O . SER B 1 186 ? -1.271 -9.867 -2.791 1 97.38 186 SER B O 1
ATOM 3715 N N . SER B 1 187 ? -3.018 -8.664 -3.375 1 94.12 187 SER B N 1
ATOM 3716 C CA . SER B 1 187 ? -2.475 -7.418 -2.84 1 94.12 187 SER B CA 1
ATOM 3717 C C . SER B 1 187 ? -3.572 -6.379 -2.639 1 94.12 187 SER B C 1
ATOM 3719 O O . SER B 1 187 ? -4.578 -6.383 -3.352 1 94.12 187 SER B O 1
ATOM 3721 N N . HIS B 1 188 ? -3.297 -5.543 -1.679 1 91.31 188 HIS B N 1
ATOM 3722 C CA . HIS B 1 188 ? -4.168 -4.383 -1.519 1 91.31 188 HIS B CA 1
ATOM 3723 C C . HIS B 1 188 ? -3.592 -3.162 -2.227 1 91.31 188 HIS B C 1
ATOM 3725 O O . HIS B 1 188 ? -4.234 -2.111 -2.279 1 91.31 188 HIS B O 1
ATOM 3731 N N . ILE B 1 189 ? -2.477 -3.254 -2.711 1 91.88 189 ILE B N 1
ATOM 3732 C CA . ILE B 1 189 ? -1.862 -2.178 -3.48 1 91.88 189 ILE B CA 1
ATOM 3733 C C . ILE B 1 189 ? -2.162 -2.369 -4.965 1 91.88 189 ILE B C 1
ATOM 3735 O O . ILE B 1 189 ? -1.407 -3.037 -5.676 1 91.88 189 ILE B O 1
ATOM 3739 N N . VAL B 1 190 ? -3.105 -1.722 -5.445 1 93.88 190 VAL B N 1
ATOM 3740 C CA . VAL B 1 190 ? -3.68 -1.972 -6.762 1 93.88 190 VAL B CA 1
ATOM 3741 C C . VAL B 1 190 ? -2.699 -1.524 -7.848 1 93.88 190 VAL B C 1
ATOM 3743 O O . VAL B 1 190 ? -2.631 -2.129 -8.922 1 93.88 190 VAL B O 1
ATOM 3746 N N . SER B 1 191 ? -1.907 -0.509 -7.566 1 92.06 191 SER B N 1
ATOM 3747 C CA . SER B 1 191 ? -0.948 -0.015 -8.547 1 92.06 191 SER B CA 1
ATOM 3748 C C . SER B 1 191 ? 0.09 -1.078 -8.891 1 92.06 191 SER B C 1
ATOM 3750 O O . SER B 1 191 ? 0.563 -1.148 -10.031 1 92.06 191 SER B O 1
ATOM 3752 N N . ASP B 1 192 ? 0.434 -1.88 -7.941 1 94.5 192 ASP B N 1
ATOM 3753 C CA . ASP B 1 192 ? 1.368 -2.975 -8.188 1 94.5 192 ASP B CA 1
ATOM 3754 C C . ASP B 1 192 ? 0.771 -4 -9.148 1 94.5 192 ASP B C 1
ATOM 3756 O O . ASP B 1 192 ? 1.454 -4.484 -10.055 1 94.5 192 ASP B O 1
ATOM 3760 N N . LEU B 1 193 ? -0.482 -4.258 -8.914 1 95.94 193 LEU B N 1
ATOM 3761 C CA . LEU B 1 193 ? -1.175 -5.227 -9.758 1 95.94 193 LEU B CA 1
ATOM 3762 C C . LEU B 1 193 ? -1.313 -4.703 -11.18 1 95.94 193 LEU B C 1
ATOM 3764 O O . LEU B 1 193 ? -1.121 -5.453 -12.141 1 95.94 193 LEU B O 1
ATOM 3768 N N . GLU B 1 194 ? -1.646 -3.467 -11.25 1 93.81 194 GLU B N 1
ATOM 3769 C CA . GLU B 1 194 ? -1.774 -2.844 -12.562 1 93.81 194 GLU B CA 1
ATOM 3770 C C . GLU B 1 194 ? -0.462 -2.918 -13.336 1 93.81 194 GLU B C 1
ATOM 3772 O O . GLU B 1 194 ? -0.465 -3.047 -14.562 1 93.81 194 GLU B O 1
ATOM 3777 N N . LYS B 1 195 ? 0.594 -2.873 -12.664 1 91.56 195 LYS B N 1
ATOM 3778 C CA . LYS B 1 195 ? 1.922 -2.844 -13.266 1 91.56 195 LYS B CA 1
ATOM 3779 C C . LYS B 1 195 ? 2.285 -4.203 -13.859 1 91.56 195 LYS B C 1
ATOM 3781 O O . LYS B 1 195 ? 2.859 -4.273 -14.953 1 91.56 195 LYS B O 1
ATOM 3786 N N . ILE B 1 196 ? 1.85 -5.266 -13.234 1 95.88 196 ILE B N 1
ATOM 3787 C CA . ILE B 1 196 ? 2.52 -6.492 -13.648 1 95.88 196 ILE B CA 1
ATOM 3788 C C . ILE B 1 196 ? 1.482 -7.531 -14.078 1 95.88 196 ILE B C 1
ATOM 3790 O O . ILE B 1 196 ? 1.815 -8.516 -14.742 1 95.88 196 ILE B O 1
ATOM 3794 N N . CYS B 1 197 ? 0.239 -7.391 -13.727 1 97.94 197 CYS B N 1
ATOM 3795 C CA . CYS B 1 197 ? -0.719 -8.477 -13.906 1 97.94 197 CYS B CA 1
ATOM 3796 C C . CYS B 1 197 ? -1.298 -8.461 -15.32 1 97.94 197 CYS B C 1
ATOM 3798 O O . CYS B 1 197 ? -1.52 -7.391 -15.891 1 97.94 197 CYS B O 1
ATOM 3800 N N . ASP B 1 198 ? -1.589 -9.641 -15.797 1 97.94 198 ASP B N 1
ATOM 3801 C CA . ASP B 1 198 ? -2.332 -9.828 -17.031 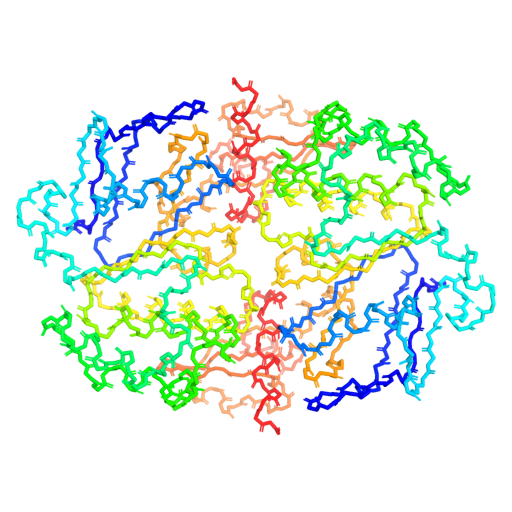1 97.94 198 ASP B CA 1
ATOM 3802 C C . ASP B 1 198 ? -3.834 -9.898 -16.781 1 97.94 198 ASP B C 1
ATOM 3804 O O . ASP B 1 198 ? -4.633 -9.383 -17.562 1 97.94 198 ASP B O 1
ATOM 3808 N N . TYR B 1 199 ? -4.148 -10.531 -15.719 1 98.31 199 TYR B N 1
ATOM 3809 C CA . TYR B 1 199 ? -5.535 -10.742 -15.32 1 98.31 199 TYR B CA 1
ATOM 3810 C C . TYR B 1 199 ? -5.785 -10.18 -13.922 1 98.31 199 TYR B C 1
ATOM 3812 O O . TYR B 1 199 ? -4.879 -10.148 -13.086 1 98.31 199 TYR B O 1
ATOM 3820 N N . ILE B 1 200 ? -7.023 -9.789 -13.703 1 98.25 200 ILE B N 1
ATOM 3821 C CA . ILE B 1 200 ? -7.438 -9.273 -12.406 1 98.25 200 ILE B CA 1
ATOM 3822 C C . ILE B 1 200 ? -8.719 -9.984 -11.953 1 98.25 200 ILE B C 1
ATOM 3824 O O . ILE B 1 200 ? -9.68 -10.078 -12.719 1 98.25 200 ILE B O 1
ATOM 3828 N N . ALA B 1 201 ? -8.672 -10.523 -10.828 1 98.25 201 ALA B N 1
ATOM 3829 C CA . ALA B 1 201 ? -9.844 -11.07 -10.148 1 98.25 201 ALA B CA 1
ATOM 3830 C C . ALA B 1 201 ? -10.227 -10.227 -8.945 1 98.25 201 ALA B C 1
ATOM 3832 O O . ALA B 1 201 ? -9.383 -9.953 -8.078 1 98.25 201 ALA B O 1
ATOM 3833 N N . PHE B 1 202 ? -11.445 -9.828 -8.938 1 97.25 202 PHE B N 1
ATOM 3834 C CA . PHE B 1 202 ? -11.914 -8.977 -7.852 1 97.25 202 PHE B CA 1
ATOM 3835 C C . PHE B 1 202 ? -12.93 -9.703 -6.98 1 97.25 202 PHE B C 1
ATOM 3837 O O . PHE B 1 202 ? -14.047 -9.984 -7.418 1 97.25 202 PHE B O 1
ATOM 3844 N N . ILE B 1 203 ? -12.492 -9.953 -5.758 1 96.06 203 ILE B N 1
ATOM 3845 C CA . ILE B 1 203 ? -13.359 -10.617 -4.793 1 96.06 203 ILE B CA 1
ATOM 3846 C C . ILE B 1 203 ? -13.938 -9.586 -3.824 1 96.06 203 ILE B C 1
ATOM 3848 O O . ILE B 1 203 ? -13.203 -8.773 -3.26 1 96.06 203 ILE B O 1
ATOM 3852 N N . HIS B 1 204 ? -15.195 -9.609 -3.68 1 93.56 204 HIS B N 1
ATOM 3853 C CA . HIS B 1 204 ? -15.922 -8.688 -2.812 1 93.56 204 HIS B CA 1
ATOM 3854 C C . HIS B 1 204 ? -16.984 -9.414 -1.999 1 93.56 204 HIS B C 1
ATOM 3856 O O . HIS B 1 204 ? -17.906 -10.008 -2.566 1 93.56 204 HIS B O 1
ATOM 3862 N N . ASN B 1 205 ? -16.859 -9.359 -0.699 1 91.69 205 ASN B N 1
ATOM 3863 C CA . ASN B 1 205 ? -17.812 -9.984 0.22 1 91.69 205 ASN B CA 1
ATOM 3864 C C . ASN B 1 205 ? -18.047 -11.453 -0.13 1 91.69 205 ASN B C 1
ATOM 3866 O O . ASN B 1 205 ? -19.188 -11.898 -0.209 1 91.69 205 ASN B O 1
ATOM 3870 N N . GLY B 1 206 ? -16.969 -12.102 -0.481 1 95.44 206 GLY B N 1
ATOM 3871 C CA . GLY B 1 206 ? -17.016 -13.539 -0.69 1 95.44 206 GLY B CA 1
ATOM 3872 C C . GLY B 1 206 ? -17.469 -13.93 -2.084 1 95.44 206 GLY B C 1
ATOM 3873 O O . GLY B 1 206 ? -17.703 -15.102 -2.365 1 95.44 206 GLY B O 1
ATOM 3874 N N . ARG B 1 207 ? -17.625 -12.945 -2.943 1 95.81 207 ARG B N 1
ATOM 3875 C CA . ARG B 1 207 ? -18.016 -13.203 -4.32 1 95.81 207 ARG B CA 1
ATOM 3876 C C . ARG B 1 207 ? -17.016 -12.617 -5.309 1 95.81 207 ARG B C 1
ATOM 3878 O O . ARG B 1 207 ? -16.422 -11.57 -5.039 1 95.81 207 ARG B O 1
ATOM 3885 N N . LEU B 1 208 ? -16.875 -13.297 -6.391 1 96.44 208 LEU B N 1
ATOM 3886 C CA . LEU B 1 208 ? -16.031 -12.781 -7.461 1 96.44 208 LEU B CA 1
ATOM 3887 C C . LEU B 1 208 ? -16.812 -11.844 -8.375 1 96.44 208 LEU B C 1
ATOM 3889 O O . LEU B 1 208 ? -17.703 -12.281 -9.102 1 96.44 208 LEU B O 1
ATOM 3893 N N . LEU B 1 209 ? -16.5 -10.594 -8.359 1 94.19 209 LEU B N 1
ATOM 3894 C CA . LEU B 1 209 ? -17.219 -9.617 -9.164 1 94.19 209 LEU B CA 1
ATOM 3895 C C . LEU B 1 209 ? -16.781 -9.703 -10.633 1 94.19 209 LEU B C 1
ATOM 3897 O O . LEU B 1 209 ? -17.609 -9.547 -11.531 1 94.19 209 LEU B O 1
ATOM 3901 N N . PHE B 1 210 ? -15.5 -9.859 -10.836 1 93.94 210 PHE B N 1
ATOM 3902 C CA . PHE B 1 210 ? -15.023 -10.125 -12.188 1 93.94 210 PHE B CA 1
ATOM 3903 C C . PHE B 1 210 ? -13.672 -10.836 -12.148 1 93.94 210 PHE B C 1
ATOM 3905 O O . PHE B 1 210 ? -12.992 -10.828 -11.117 1 93.94 210 PHE B O 1
ATOM 3912 N N . CYS B 1 211 ? -13.352 -11.461 -13.117 1 96.44 211 CYS B N 1
ATOM 3913 C CA . CYS B 1 211 ? -12.062 -12.055 -13.461 1 96.44 211 CYS B CA 1
ATOM 3914 C C . CYS B 1 211 ? -11.766 -11.891 -14.945 1 96.44 211 CYS B C 1
ATOM 3916 O O . CYS B 1 211 ? -12.297 -12.641 -15.766 1 96.44 211 CYS B O 1
ATOM 3918 N N . GLU B 1 212 ? -11.008 -10.867 -15.227 1 96.12 212 GLU B N 1
ATOM 3919 C CA . GLU B 1 212 ? -10.852 -10.461 -16.609 1 96.12 212 GLU B CA 1
ATOM 3920 C C . GLU B 1 212 ? -9.414 -10.039 -16.906 1 96.12 212 GLU B C 1
ATOM 3922 O O . GLU B 1 212 ? -8.617 -9.828 -15.992 1 96.12 212 GLU B O 1
ATOM 3927 N N . GLU B 1 213 ? -9.141 -9.984 -18.188 1 97.69 213 GLU B N 1
ATOM 3928 C CA . GLU B 1 213 ? -7.883 -9.375 -18.609 1 97.69 213 GLU B CA 1
ATOM 3929 C C . GLU B 1 213 ? -7.816 -7.902 -18.203 1 97.69 213 GLU B C 1
ATOM 3931 O O . GLU B 1 213 ? -8.789 -7.16 -18.375 1 97.69 213 GLU B O 1
ATOM 3936 N N . LYS B 1 214 ? -6.73 -7.535 -17.672 1 97.06 214 LYS B N 1
ATOM 3937 C CA . LYS B 1 214 ? -6.555 -6.176 -17.172 1 97.06 214 LYS B CA 1
ATOM 3938 C C . LYS B 1 214 ? -6.801 -5.148 -18.281 1 97.06 214 LYS B C 1
ATOM 3940 O O . LYS B 1 214 ? -7.527 -4.172 -18.078 1 97.06 214 LYS B O 1
ATOM 3945 N N . ASP B 1 215 ? -6.242 -5.371 -19.453 1 94.38 215 ASP B N 1
ATOM 3946 C CA . ASP B 1 215 ? -6.359 -4.414 -20.562 1 94.38 215 ASP B CA 1
ATOM 3947 C C . ASP B 1 215 ? -7.812 -4.258 -21 1 94.38 215 ASP B C 1
ATOM 3949 O O . ASP B 1 215 ? -8.25 -3.152 -21.328 1 94.38 215 ASP B O 1
ATOM 3953 N N . LYS B 1 216 ? -8.477 -5.34 -21 1 94.12 216 LYS B N 1
ATOM 3954 C CA . LYS B 1 216 ? -9.898 -5.293 -21.344 1 94.12 216 LYS B CA 1
ATOM 3955 C C . LYS B 1 216 ? -10.672 -4.438 -20.359 1 94.12 216 LYS B C 1
ATOM 3957 O O . LYS B 1 216 ? -11.516 -3.625 -20.75 1 94.12 216 LYS B O 1
ATOM 3962 N N . LEU B 1 217 ? -10.359 -4.59 -19.109 1 93.19 217 LEU B N 1
ATOM 3963 C CA . LEU B 1 217 ? -11 -3.801 -18.062 1 93.19 217 LEU B CA 1
ATOM 3964 C C . LEU B 1 217 ? -10.758 -2.311 -18.281 1 93.19 217 LEU B C 1
ATOM 3966 O O . LEU B 1 217 ? -11.688 -1.507 -18.203 1 93.19 217 LEU B O 1
ATOM 3970 N N . LEU B 1 218 ? -9.539 -1.961 -18.547 1 92.06 218 LEU B N 1
ATOM 3971 C CA . LEU B 1 218 ? -9.141 -0.565 -18.688 1 92.06 218 LEU B CA 1
ATOM 3972 C C . LEU B 1 218 ? -9.727 0.042 -19.953 1 92.06 218 LEU B C 1
ATOM 3974 O O . LEU B 1 218 ? -9.938 1.256 -20.031 1 92.06 218 LEU B O 1
ATOM 3978 N N . GLU B 1 219 ? -10.039 -0.769 -20.922 1 90.31 219 GLU B N 1
ATOM 3979 C CA . GLU B 1 219 ? -10.633 -0.312 -22.172 1 90.31 219 GLU B CA 1
ATOM 3980 C C . GLU B 1 219 ? -12.148 -0.205 -22.062 1 90.31 219 GLU B C 1
ATOM 3982 O O . GLU B 1 219 ? -12.773 0.632 -22.719 1 90.31 219 GLU B O 1
ATOM 3987 N N . GLU B 1 220 ? -12.672 -1.014 -21.297 1 90.69 220 GLU B N 1
ATOM 3988 C CA . GLU B 1 220 ? -14.117 -1.144 -21.203 1 90.69 220 GLU B CA 1
ATOM 3989 C C . GLU B 1 220 ? -14.727 -0.028 -20.359 1 90.69 220 GLU B C 1
ATOM 3991 O O . GLU B 1 220 ? -15.844 0.417 -20.609 1 90.69 220 GLU B O 1
ATOM 3996 N N . TYR B 1 221 ? -13.953 0.433 -19.391 1 90.69 221 TYR B N 1
ATOM 3997 C CA . TYR B 1 221 ? -14.516 1.385 -18.438 1 90.69 221 TYR B CA 1
ATOM 3998 C C . TYR B 1 221 ? -13.891 2.766 -18.609 1 90.69 221 TYR B C 1
ATOM 4000 O O . TYR B 1 221 ? -12.789 2.893 -19.141 1 90.69 221 TYR B O 1
ATOM 4008 N N . ALA B 1 222 ? -14.633 3.748 -18.203 1 90.38 222 ALA B N 1
ATOM 4009 C CA . ALA B 1 222 ? -14.164 5.129 -18.172 1 90.38 222 ALA B CA 1
ATOM 4010 C C . ALA B 1 222 ? -14.789 5.902 -17.016 1 90.38 222 ALA B C 1
ATOM 4012 O O . ALA B 1 222 ? -15.852 5.531 -16.516 1 90.38 222 ALA B O 1
ATOM 4013 N N . ILE B 1 223 ? -14.055 6.867 -16.594 1 89.31 223 ILE B N 1
ATOM 4014 C CA . ILE B 1 223 ? -14.602 7.785 -15.594 1 89.31 223 ILE B CA 1
ATOM 4015 C C . ILE B 1 223 ? -15.141 9.031 -16.281 1 89.31 223 ILE B C 1
ATOM 4017 O O . ILE B 1 223 ? -14.508 9.57 -17.203 1 89.31 223 ILE B O 1
ATOM 4021 N N . VAL B 1 224 ? -16.328 9.461 -15.922 1 88.38 224 VAL B N 1
ATOM 4022 C CA . VAL B 1 224 ? -16.906 10.695 -16.438 1 88.38 224 VAL B CA 1
ATOM 4023 C C . VAL B 1 224 ? -17.281 11.617 -15.281 1 88.38 224 VAL B C 1
ATOM 4025 O O . VAL B 1 224 ? -17.734 11.148 -14.234 1 88.38 224 VAL B O 1
ATOM 4028 N N . ARG B 1 225 ? -17.016 12.867 -15.477 1 88.94 225 ARG B N 1
ATOM 4029 C CA . ARG B 1 225 ? -17.422 13.898 -14.523 1 88.94 225 ARG B CA 1
ATOM 4030 C C . ARG B 1 225 ? -18.391 14.883 -15.164 1 88.94 225 ARG B C 1
ATOM 4032 O O . ARG B 1 225 ? -18.141 15.383 -16.266 1 88.94 225 ARG B O 1
ATOM 4039 N N . MET B 1 226 ? -19.531 15.062 -14.492 1 88.75 226 MET B N 1
ATOM 4040 C CA . MET B 1 226 ? -20.562 15.906 -15.109 1 88.75 226 MET B CA 1
ATOM 4041 C C . MET B 1 226 ? -21.531 16.438 -14.062 1 88.75 226 MET B C 1
ATOM 4043 O O . MET B 1 226 ? -21.422 16.094 -12.875 1 88.75 226 MET B O 1
ATOM 4047 N N . SER B 1 227 ? -22.25 17.344 -14.523 1 89.75 227 SER B N 1
ATOM 4048 C CA . SER B 1 227 ? -23.281 17.875 -13.633 1 89.75 227 SER B CA 1
ATOM 4049 C C . SER B 1 227 ? -24.328 16.812 -13.305 1 89.75 227 SER B C 1
ATOM 4051 O O . SER B 1 227 ? -24.438 15.805 -14.008 1 89.75 227 SER B O 1
ATOM 4053 N N . LYS B 1 228 ? -25.031 17.094 -12.266 1 91.69 228 LYS B N 1
ATOM 4054 C CA . LYS B 1 228 ? -26.109 16.188 -11.875 1 91.69 228 LYS B CA 1
ATOM 4055 C C . LYS B 1 228 ? -27.156 16.078 -12.977 1 91.69 228 LYS B C 1
ATOM 4057 O O . LYS B 1 228 ? -27.656 14.977 -13.25 1 91.69 228 LYS B O 1
ATOM 4062 N N . ASP B 1 229 ? -27.406 17.188 -13.617 1 90.06 229 ASP B N 1
ATOM 4063 C CA . ASP B 1 229 ? -28.391 17.188 -14.695 1 90.06 229 ASP B CA 1
ATOM 4064 C C . ASP B 1 229 ? -27.922 16.328 -15.867 1 90.06 229 ASP B C 1
ATOM 4066 O O . ASP B 1 229 ? -28.719 15.578 -16.438 1 90.06 229 ASP B O 1
ATOM 4070 N N . ASP B 1 230 ? -26.719 16.422 -16.203 1 88.94 230 ASP B N 1
ATOM 4071 C CA . ASP B 1 230 ? -26.172 15.648 -17.312 1 88.94 230 ASP B CA 1
ATOM 4072 C C . ASP B 1 230 ? -26.109 14.164 -16.984 1 88.94 230 ASP B C 1
ATOM 4074 O O . ASP B 1 230 ? -26.281 13.32 -17.859 1 88.94 230 ASP B O 1
ATOM 4078 N N . PHE B 1 231 ? -25.891 13.93 -15.758 1 89.69 231 PHE B N 1
ATOM 4079 C CA . PHE B 1 231 ? -25.812 12.547 -15.312 1 89.69 231 PHE B CA 1
ATOM 4080 C C . PHE B 1 231 ? -27.156 11.836 -15.492 1 89.69 231 PHE B C 1
ATOM 4082 O O . PHE B 1 231 ? -27.188 10.648 -15.828 1 89.69 231 PHE B O 1
ATOM 4089 N N . GLU B 1 232 ? -28.156 12.555 -15.289 1 88.75 232 GLU B N 1
ATOM 4090 C CA . GLU B 1 232 ? -29.484 11.969 -15.391 1 88.75 232 GLU B CA 1
ATOM 4091 C C . GLU B 1 232 ? -29.812 11.57 -16.828 1 88.75 232 GLU B C 1
ATOM 4093 O O . GLU B 1 232 ? -30.688 10.75 -17.062 1 88.75 232 GLU B O 1
ATOM 4098 N N . LYS B 1 233 ? -29.094 12.117 -17.734 1 86.88 233 LYS B N 1
ATOM 4099 C CA . LYS B 1 233 ? -29.328 11.828 -19.141 1 86.88 233 LYS B CA 1
ATOM 4100 C C . LYS B 1 233 ? -28.594 10.562 -19.562 1 86.88 233 LYS B C 1
ATOM 4102 O O . LYS B 1 233 ? -28.859 10.023 -20.641 1 86.88 233 LYS B O 1
ATOM 4107 N N . LEU B 1 234 ? -27.688 10.094 -18.719 1 86.94 234 LEU B N 1
ATOM 4108 C CA . LEU B 1 234 ? -26.922 8.898 -19.062 1 86.94 234 LEU B CA 1
ATOM 4109 C C . LEU B 1 234 ? -27.812 7.656 -19 1 86.94 234 LEU B C 1
ATOM 4111 O O . LEU B 1 234 ? -28.656 7.535 -18.125 1 86.94 234 LEU B O 1
ATOM 4115 N N . PRO B 1 235 ? -27.578 6.773 -19.953 1 86.69 235 PRO B N 1
ATOM 4116 C CA . PRO B 1 235 ? -28.266 5.484 -19.812 1 86.69 235 PRO B CA 1
ATOM 4117 C C . PRO B 1 235 ? -27.906 4.77 -18.516 1 86.69 235 PRO B C 1
ATOM 4119 O O . PRO B 1 235 ? -26.719 4.582 -18.219 1 86.69 235 PRO B O 1
ATOM 4122 N N . LYS B 1 236 ? -28.797 4.371 -17.797 1 86.44 236 LYS B N 1
ATOM 4123 C CA . LYS B 1 236 ? -28.609 3.74 -16.5 1 86.44 236 LYS B CA 1
ATOM 4124 C C . LYS B 1 236 ? -27.75 2.482 -16.625 1 86.44 236 LYS B C 1
ATOM 4126 O O . LYS B 1 236 ? -26.969 2.166 -15.719 1 86.44 236 LYS B O 1
ATOM 4131 N N . GLU B 1 237 ? -27.938 1.898 -17.75 1 87.69 237 GLU B N 1
ATOM 4132 C CA . GLU B 1 237 ? -27.234 0.64 -17.953 1 87.69 237 GLU B CA 1
ATOM 4133 C C . GLU B 1 237 ? -25.734 0.876 -18.141 1 87.69 237 GLU B C 1
ATOM 4135 O O . GLU B 1 237 ? -24.922 -0.04 -17.969 1 87.69 237 GLU B O 1
ATOM 4140 N N . ALA B 1 238 ? -25.406 2.064 -18.484 1 88.81 238 ALA B N 1
ATOM 4141 C CA . ALA B 1 238 ? -24 2.391 -18.75 1 88.81 238 ALA B CA 1
ATOM 4142 C C . ALA B 1 238 ? -23.25 2.691 -17.453 1 88.81 238 ALA B C 1
ATOM 4144 O O . ALA B 1 238 ? -22.016 2.617 -17.422 1 88.81 238 ALA B O 1
ATOM 4145 N N . VAL B 1 239 ? -24 2.98 -16.438 1 90.44 239 VAL B N 1
ATOM 4146 C CA . VAL B 1 239 ? -23.391 3.434 -15.195 1 90.44 239 VAL B CA 1
ATOM 4147 C C . VAL B 1 239 ? -23.141 2.238 -14.281 1 90.44 239 VAL B C 1
ATOM 4149 O O . VAL B 1 239 ? -24.062 1.497 -13.945 1 90.44 239 VAL B O 1
ATOM 4152 N N . LYS B 1 240 ? -21.953 2.061 -13.938 1 90.38 240 LYS B N 1
ATOM 4153 C CA . LYS B 1 240 ? -21.594 0.922 -13.102 1 90.38 240 LYS B CA 1
ATOM 4154 C C . LYS B 1 240 ? -21.25 1.367 -11.68 1 90.38 240 LYS B C 1
ATOM 4156 O O . LYS B 1 240 ? -21.125 0.537 -10.773 1 90.38 240 LYS B O 1
ATOM 4161 N N . GLY B 1 241 ? -21.062 2.648 -11.492 1 90.38 241 GLY B N 1
ATOM 4162 C CA . GLY B 1 241 ? -20.812 3.266 -10.195 1 90.38 241 GLY B CA 1
ATOM 4163 C C . GLY B 1 241 ? -20.844 4.781 -10.242 1 90.38 241 GLY B C 1
ATOM 4164 O O . GLY B 1 241 ? -20.594 5.383 -11.289 1 90.38 241 GLY B O 1
ATOM 4165 N N . LYS B 1 242 ? -21.188 5.395 -9.141 1 89.25 242 LYS B N 1
ATOM 4166 C CA . LYS B 1 242 ? -21.219 6.855 -9.141 1 89.25 242 LYS B CA 1
ATOM 4167 C C . LYS B 1 242 ? -20.875 7.406 -7.758 1 89.25 242 LYS B C 1
ATOM 4169 O O . LYS B 1 242 ? -21.031 6.719 -6.75 1 89.25 242 LYS B O 1
ATOM 4174 N N . LYS B 1 243 ? -20.312 8.508 -7.793 1 87.44 243 LYS B N 1
ATOM 4175 C CA . LYS B 1 243 ? -20.047 9.336 -6.621 1 87.44 243 LYS B CA 1
ATOM 4176 C C . LYS B 1 243 ? -20.609 10.742 -6.805 1 87.44 243 LYS B C 1
ATOM 4178 O O . LYS B 1 243 ? -20.297 11.422 -7.777 1 87.44 243 LYS B O 1
ATOM 4183 N N . VAL B 1 244 ? -21.422 11.109 -5.883 1 87 244 VAL B N 1
ATOM 4184 C CA . VAL B 1 244 ? -22.078 12.414 -5.98 1 87 244 VAL B CA 1
ATOM 4185 C C . VAL B 1 244 ? -21.422 13.383 -4.996 1 87 244 VAL B C 1
ATOM 4187 O O . VAL B 1 244 ? -21.234 13.062 -3.822 1 87 244 VAL B O 1
ATOM 4190 N N . ASN B 1 245 ? -21 14.453 -5.543 1 81.75 245 ASN B N 1
ATOM 4191 C CA . ASN B 1 245 ? -20.469 15.508 -4.688 1 81.75 245 ASN B CA 1
ATOM 4192 C C . ASN B 1 245 ? -21.172 16.844 -4.926 1 81.75 245 ASN B C 1
ATOM 4194 O O . ASN B 1 245 ? -22.156 16.906 -5.676 1 81.75 245 ASN B O 1
ATOM 4198 N N . LYS B 1 246 ? -20.766 17.906 -4.191 1 79.44 246 LYS B N 1
ATOM 4199 C CA . LYS B 1 246 ? -21.406 19.219 -4.277 1 79.44 246 LYS B CA 1
ATOM 4200 C C . LYS B 1 246 ? -21.297 19.797 -5.684 1 79.44 246 LYS B C 1
ATOM 4202 O O . LYS B 1 246 ? -22.156 20.562 -6.113 1 79.44 246 LYS B O 1
ATOM 4207 N N . TYR B 1 247 ? -20.281 19.344 -6.438 1 82.94 247 TYR B N 1
ATOM 4208 C CA . TYR B 1 247 ? -19.984 19.969 -7.719 1 82.94 247 TYR B CA 1
ATOM 4209 C C . TYR B 1 247 ? -20.562 19.156 -8.875 1 82.94 247 TYR B C 1
ATOM 4211 O O . TYR B 1 247 ? -20.656 19.641 -10 1 82.94 247 TYR B O 1
ATOM 4219 N N . GLY B 1 248 ? -20.859 17.938 -8.547 1 89.38 248 GLY B N 1
ATOM 4220 C CA . GLY B 1 248 ? -21.391 17.094 -9.602 1 89.38 248 GLY B CA 1
ATOM 4221 C C . GLY B 1 248 ? -21.266 15.617 -9.312 1 89.38 248 GLY B C 1
ATOM 4222 O O . GLY B 1 248 ? -21.344 15.195 -8.156 1 89.38 248 GLY B O 1
ATOM 4223 N N . VAL B 1 249 ? -21.297 14.914 -10.477 1 90.19 249 VAL B N 1
ATOM 4224 C CA . VAL B 1 249 ? -21.297 13.461 -10.359 1 90.19 249 VAL B CA 1
ATOM 4225 C C . VAL B 1 249 ? -20.078 12.891 -11.086 1 90.19 249 VAL B C 1
ATOM 4227 O O . VAL B 1 249 ? -19.75 13.312 -12.195 1 90.19 249 VAL B O 1
ATOM 4230 N N . GLU B 1 250 ? -19.359 12.07 -10.383 1 90.44 250 GLU B N 1
ATOM 4231 C CA . GLU B 1 250 ? -18.344 11.227 -10.992 1 90.44 250 GLU B CA 1
ATOM 4232 C C . GLU B 1 250 ? -18.828 9.789 -11.133 1 90.44 250 GLU B C 1
ATOM 4234 O O . GLU B 1 250 ? -19.297 9.188 -10.164 1 90.44 250 GLU B O 1
ATOM 4239 N N . ALA B 1 251 ? -18.734 9.273 -12.359 1 90.44 251 ALA B N 1
ATOM 4240 C CA . ALA B 1 251 ? -19.328 7.949 -12.578 1 90.44 251 ALA B CA 1
ATOM 4241 C C . ALA B 1 251 ? -18.375 7.051 -13.367 1 90.44 251 ALA B C 1
ATOM 4243 O O . ALA B 1 251 ? -17.641 7.527 -14.242 1 90.44 251 ALA B O 1
ATOM 4244 N N . LEU B 1 252 ? -18.375 5.879 -12.984 1 92.56 252 LEU B N 1
ATOM 4245 C CA . LEU B 1 252 ? -17.781 4.828 -13.805 1 92.56 252 LEU B CA 1
ATOM 4246 C C . LEU B 1 252 ? -18.781 4.309 -14.828 1 92.56 252 LEU B C 1
ATOM 4248 O O . LEU B 1 252 ? -19.875 3.875 -14.469 1 92.56 252 LEU B O 1
ATOM 4252 N N . VAL B 1 253 ? -18.359 4.379 -16.078 1 91.31 253 VAL B N 1
ATOM 4253 C CA . VAL B 1 253 ? -19.297 4 -17.125 1 91.31 253 VAL B CA 1
ATOM 4254 C C . VAL B 1 253 ? -18.625 3.018 -18.094 1 91.31 253 VAL B C 1
ATOM 4256 O O . VAL B 1 253 ? -17.391 2.924 -18.125 1 91.31 253 VAL B O 1
ATOM 4259 N N . LEU B 1 254 ? -19.469 2.307 -18.766 1 90.38 254 LEU B N 1
ATOM 4260 C CA . LEU B 1 254 ? -18.984 1.527 -19.906 1 90.38 254 LEU B CA 1
ATOM 4261 C C . LEU B 1 254 ? -18.703 2.428 -21.094 1 90.38 254 LEU B C 1
ATOM 4263 O O . LEU B 1 254 ? -19.609 3.131 -21.578 1 90.38 254 LEU B O 1
ATOM 4267 N N . LYS B 1 255 ? -17.5 2.385 -21.531 1 86.62 255 LYS B N 1
ATOM 4268 C CA . LYS B 1 255 ? -17.094 3.268 -22.625 1 86.62 255 LYS B CA 1
ATOM 4269 C C . LYS B 1 255 ? -17.984 3.08 -23.844 1 86.62 255 LYS B C 1
ATOM 4271 O O . LYS B 1 255 ? -18.359 4.051 -24.516 1 86.62 255 LYS B O 1
ATOM 4276 N N . SER B 1 256 ? -18.312 1.943 -24.172 1 83.19 256 SER B N 1
ATOM 4277 C CA . SER B 1 256 ? -19.078 1.607 -25.359 1 83.19 256 SER B CA 1
ATOM 4278 C C . SER B 1 256 ? -20.469 2.252 -25.312 1 83.19 256 SER B C 1
ATOM 4280 O O . SER B 1 256 ? -21.062 2.508 -26.359 1 83.19 256 SER B O 1
ATOM 4282 N N . ALA B 1 257 ? -20.828 2.629 -24.109 1 78.94 257 ALA B N 1
ATOM 4283 C CA . ALA B 1 257 ? -22.188 3.135 -23.969 1 78.94 257 ALA B CA 1
ATOM 4284 C C . ALA B 1 257 ? -22.203 4.66 -23.969 1 78.94 257 ALA B C 1
ATOM 4286 O O . ALA B 1 257 ? -23.281 5.273 -24.078 1 78.94 257 ALA B O 1
ATOM 4287 N N . VAL B 1 258 ? -20.969 5.297 -23.766 1 73.69 258 VAL B N 1
ATOM 4288 C CA . VAL B 1 258 ? -21.016 6.738 -23.562 1 73.69 258 VAL B CA 1
ATOM 4289 C C . VAL B 1 258 ? -20.062 7.434 -24.531 1 73.69 258 VAL B C 1
ATOM 4291 O O . VAL B 1 258 ? -19.984 8.664 -24.562 1 73.69 258 VAL B O 1
ATOM 4294 N N . SER B 1 259 ? -19.047 6.797 -25.172 1 64.12 259 SER B N 1
ATOM 4295 C CA . SER B 1 259 ? -17.891 7.34 -25.875 1 64.12 259 SER B CA 1
ATOM 4296 C C . SER B 1 259 ? -18.281 8.555 -26.719 1 64.12 259 SER B C 1
ATOM 4298 O O . SER B 1 259 ? -17.531 9.523 -26.797 1 64.12 259 SER B O 1
ATOM 4300 N N . ARG B 1 260 ? -19.391 8.547 -27.344 1 63.12 260 ARG B N 1
ATOM 4301 C CA . ARG B 1 260 ? -19.734 9.617 -28.281 1 63.12 260 ARG B CA 1
ATOM 4302 C C . ARG B 1 260 ? -20.25 10.852 -27.562 1 63.12 260 ARG B C 1
ATOM 4304 O O . ARG B 1 260 ? -20.328 11.938 -28.125 1 63.12 260 ARG B O 1
ATOM 4311 N N . MET B 1 261 ? -20.406 10.68 -26.359 1 59.09 261 MET B N 1
ATOM 4312 C CA . MET B 1 261 ? -21.188 11.727 -25.703 1 59.09 261 MET B CA 1
ATOM 4313 C C . MET B 1 261 ? -20.312 12.539 -24.75 1 59.09 261 MET B C 1
ATOM 4315 O O . MET B 1 261 ? -20.609 13.711 -24.484 1 59.09 261 MET B O 1
ATOM 4319 N N . PHE B 1 262 ? -19.234 11.852 -24.234 1 65.44 262 PHE B N 1
ATOM 4320 C CA . PHE B 1 262 ? -18.547 12.547 -23.156 1 65.44 262 PHE B CA 1
ATOM 4321 C C . PHE B 1 262 ? -17.031 12.391 -23.281 1 65.44 262 PHE B C 1
ATOM 4323 O O . PHE B 1 262 ? -16.547 11.414 -23.859 1 65.44 262 PHE B O 1
ATOM 4330 N N . ASN B 1 263 ? -16.453 13.531 -22.938 1 67.12 263 ASN B N 1
ATOM 4331 C CA . ASN B 1 263 ? -15.016 13.422 -22.766 1 67.12 263 ASN B CA 1
ATOM 4332 C C . ASN B 1 263 ? -14.641 12.461 -21.641 1 67.12 263 ASN B C 1
ATOM 4334 O O . ASN B 1 263 ? -14.938 12.719 -20.484 1 67.12 263 ASN B O 1
ATOM 4338 N N . THR B 1 264 ? -14.289 11.305 -22.078 1 68.19 264 THR B N 1
ATOM 4339 C CA . THR B 1 264 ? -13.922 10.289 -21.094 1 68.19 264 THR B CA 1
ATOM 4340 C C . THR B 1 264 ? -12.453 10.438 -20.688 1 68.19 264 THR B C 1
ATOM 4342 O O . THR B 1 264 ? -11.625 10.859 -21.5 1 68.19 264 THR B O 1
ATOM 4345 N N . GLU B 1 265 ? -12.266 10.383 -19.422 1 69.31 265 GLU B N 1
ATOM 4346 C CA . GLU B 1 265 ? -10.898 10.414 -18.906 1 69.31 265 GLU B CA 1
ATOM 4347 C C . GLU B 1 265 ? -10.32 9.008 -18.781 1 69.31 265 GLU B C 1
ATOM 4349 O O . GLU B 1 265 ? -11.062 8.023 -18.828 1 69.31 265 GLU B O 1
ATOM 4354 N N . TYR B 1 266 ? -9.023 8.977 -18.766 1 76.75 266 TYR B N 1
ATOM 4355 C CA . TYR B 1 266 ? -8.305 7.738 -18.516 1 76.75 266 TYR B CA 1
ATOM 4356 C C . TYR B 1 266 ? -8.664 7.176 -17.141 1 76.75 266 TYR B C 1
ATOM 4358 O O . TYR B 1 266 ? -8.867 7.93 -16.188 1 76.75 266 TYR B O 1
ATOM 4366 N N . THR B 1 267 ? -8.969 5.84 -17.141 1 85.19 267 THR B N 1
ATOM 4367 C CA . THR B 1 267 ? -9.352 5.148 -15.922 1 85.19 267 THR B CA 1
ATOM 4368 C C . THR B 1 267 ? -8.219 4.266 -15.414 1 85.19 267 THR B C 1
ATOM 4370 O O . THR B 1 267 ? -7.43 3.744 -16.219 1 85.19 267 THR B O 1
ATOM 4373 N N . THR B 1 268 ? -8.086 4.18 -14.109 1 89.44 268 THR B N 1
ATOM 4374 C CA . THR B 1 268 ? -7.121 3.268 -13.5 1 89.44 268 THR B CA 1
ATOM 4375 C C . THR B 1 268 ? -7.828 2.041 -12.93 1 89.44 268 THR B C 1
ATOM 4377 O O . THR B 1 268 ? -9.047 2.047 -12.75 1 89.44 268 THR B O 1
ATOM 4380 N N . LEU B 1 269 ? -7.113 1.045 -12.719 1 93.56 269 LEU B N 1
ATOM 4381 C CA . LEU B 1 269 ? -7.664 -0.153 -12.094 1 93.56 269 LEU B CA 1
ATOM 4382 C C . LEU B 1 269 ? -8.258 0.17 -10.727 1 93.56 269 LEU B C 1
ATOM 4384 O O . LEU B 1 269 ? -9.305 -0.366 -10.359 1 93.56 269 LEU B O 1
ATOM 4388 N N . GLU B 1 270 ? -7.641 1.031 -10.039 1 92.81 270 GLU B N 1
ATOM 4389 C CA . GLU B 1 270 ? -8.117 1.419 -8.711 1 92.81 270 GLU B CA 1
ATOM 4390 C C . GLU B 1 270 ? -9.484 2.094 -8.797 1 92.81 270 GLU B C 1
ATOM 4392 O O . GLU B 1 270 ? -10.359 1.832 -7.969 1 92.81 270 GLU B O 1
ATOM 4397 N N . ASP B 1 271 ? -9.672 2.908 -9.773 1 91.38 271 ASP B N 1
ATOM 4398 C CA . ASP B 1 271 ? -10.969 3.539 -9.977 1 91.38 271 ASP B CA 1
ATOM 4399 C C . ASP B 1 271 ? -12.062 2.49 -10.172 1 91.38 271 ASP B C 1
ATOM 4401 O O . ASP B 1 271 ? -13.117 2.559 -9.531 1 91.38 271 ASP B O 1
ATOM 4405 N N . ILE B 1 272 ? -11.727 1.612 -11.023 1 93.06 272 ILE B N 1
ATOM 4406 C CA . ILE B 1 272 ? -12.703 0.578 -11.367 1 93.06 272 ILE B CA 1
ATOM 4407 C C . ILE B 1 272 ? -13.086 -0.2 -10.109 1 93.06 272 ILE B C 1
ATOM 4409 O O . ILE B 1 272 ? -14.273 -0.389 -9.828 1 93.06 272 ILE B O 1
ATOM 4413 N N . ILE B 1 273 ? -12.117 -0.583 -9.344 1 93.06 273 ILE B N 1
ATOM 4414 C CA . ILE B 1 273 ? -12.344 -1.383 -8.141 1 93.06 273 ILE B CA 1
ATOM 4415 C C . ILE B 1 273 ? -13.148 -0.578 -7.129 1 93.06 273 ILE B C 1
ATOM 4417 O O . ILE B 1 273 ? -14.117 -1.083 -6.555 1 93.06 273 ILE B O 1
ATOM 4421 N N . LEU B 1 274 ? -12.789 0.655 -6.941 1 92.19 274 LEU B N 1
ATOM 4422 C CA . LEU B 1 274 ? -13.43 1.507 -5.949 1 92.19 274 LEU B CA 1
ATOM 4423 C C . LEU B 1 274 ? -14.898 1.737 -6.301 1 92.19 274 LEU B C 1
ATOM 4425 O O . LEU B 1 274 ? -15.773 1.626 -5.438 1 92.19 274 LEU B O 1
ATOM 4429 N N . PHE B 1 275 ? -15.195 2.008 -7.527 1 91.75 275 PHE B N 1
ATOM 4430 C CA . PHE B 1 275 ? -16.562 2.309 -7.945 1 91.75 275 PHE B CA 1
ATOM 4431 C C . PHE B 1 275 ? -17.422 1.05 -7.93 1 91.75 275 PHE B C 1
ATOM 4433 O O . PHE B 1 275 ? -18.578 1.092 -7.535 1 91.75 275 PHE B O 1
ATOM 4440 N N . LEU B 1 276 ? -16.828 -0.008 -8.328 1 89.75 276 LEU B N 1
ATOM 4441 C CA . LEU B 1 276 ? -17.594 -1.251 -8.352 1 89.75 276 LEU B CA 1
ATOM 4442 C C . LEU B 1 276 ? -17.875 -1.739 -6.938 1 89.75 276 LEU B C 1
ATOM 4444 O O . LEU B 1 276 ? -18.938 -2.299 -6.676 1 89.75 276 LEU B O 1
ATOM 4448 N N . ALA B 1 277 ? -16.922 -1.562 -6.09 1 87.56 277 ALA B N 1
ATOM 4449 C CA . ALA B 1 277 ? -17.109 -1.967 -4.699 1 87.56 277 ALA B CA 1
ATOM 4450 C C . ALA B 1 277 ? -18.203 -1.153 -4.035 1 87.56 277 ALA B C 1
ATOM 4452 O O . ALA B 1 277 ? -18.984 -1.685 -3.234 1 87.56 277 ALA B O 1
ATOM 4453 N N . LYS B 1 278 ? -18.25 0.113 -4.316 1 79.75 278 LYS B N 1
ATOM 4454 C CA . LYS B 1 278 ? -19.234 1.004 -3.715 1 79.75 278 LYS B CA 1
ATOM 4455 C C . LYS B 1 278 ? -20.625 0.777 -4.316 1 79.75 278 LYS B C 1
ATOM 4457 O O . LYS B 1 278 ? -21.641 1.022 -3.658 1 79.75 278 LYS B O 1
ATOM 4462 N N . GLY B 1 279 ? -20.703 0.494 -5.555 1 67.44 279 GLY B N 1
ATOM 4463 C CA . GLY B 1 279 ? -21.969 0.212 -6.207 1 67.44 279 GLY B CA 1
ATOM 4464 C C . GLY B 1 279 ? -22.609 -1.071 -5.723 1 67.44 279 GLY B C 1
ATOM 4465 O O . GLY B 1 279 ? -23.844 -1.187 -5.707 1 67.44 279 GLY B O 1
ATOM 4466 N N . ASP B 1 280 ? -21.906 -2.066 -5.523 1 58.38 280 ASP B N 1
ATOM 4467 C CA . ASP B 1 280 ? -22.453 -3.33 -5.043 1 58.38 280 ASP B CA 1
ATOM 4468 C C . ASP B 1 280 ? -22.969 -3.195 -3.617 1 58.38 280 ASP B C 1
ATOM 4470 O O . ASP B 1 280 ? -23.797 -4.004 -3.17 1 58.38 280 ASP B O 1
ATOM 4474 N N . ARG B 1 281 ? -22.547 -2.322 -2.799 1 47.31 281 ARG B N 1
ATOM 4475 C CA . ARG B 1 281 ? -23.062 -2.125 -1.449 1 47.31 281 ARG B CA 1
ATOM 4476 C C . ARG B 1 281 ? -24.5 -1.599 -1.482 1 47.31 281 ARG B C 1
ATOM 4478 O O . ARG B 1 281 ? -25.203 -1.652 -0.477 1 47.31 281 ARG B O 1
ATOM 4485 N N . LYS B 1 282 ? -24.984 -0.888 -2.422 1 42.22 282 LYS B N 1
ATOM 4486 C CA . LYS B 1 282 ? -26.359 -0.389 -2.48 1 42.22 282 LYS B CA 1
ATOM 4487 C C . LYS B 1 282 ? -27.297 -1.448 -3.039 1 42.22 282 LYS B C 1
ATOM 4489 O O . LYS B 1 282 ? -28.5 -1.191 -3.213 1 42.22 282 LYS B O 1
ATOM 4494 N N . GLN B 1 283 ? -26.906 -2.531 -3.59 1 30.73 283 GLN B N 1
ATOM 4495 C CA . GLN B 1 283 ? -27.938 -3.496 -3.941 1 30.73 283 GLN B CA 1
ATOM 4496 C C . GLN B 1 283 ? -28.234 -4.434 -2.775 1 30.73 283 GLN B C 1
ATOM 4498 O O . GLN B 1 283 ? -27.328 -4.883 -2.084 1 30.73 283 GLN B O 1
#

Organism: Acetivibrio thermocellus (strain ATCC 27405 / DSM 1237 / JCM 9322 / NBRC 103400 / NCIMB 10682 / NRRL B-4536 / VPI 7372) (NCBI:txid203119)

Nearest PDB structures (foldseek):
  8k1o-assembly1_B  TM=9.298E-01  e=1.675E-21  Mycobacterium tuberculosis H37Rv
  8k1n-assembly1_D  TM=9.040E-01  e=4.723E-20  Mycobacterium tuberculosis H37Rv
  6xji-assembly1_D  TM=6.905E-01  e=6.880E-21  Staphylococcus aureus
  3d31-assembly1_A  TM=8.423E-01  e=9.139E-18  unclassified
  7x0q-assembly1_B  TM=8.263E-01  e=2.416E-16  Acetivibrio thermocellus

Foldseek 3Di:
DWQKFWAQWWDDDVVAIQGGDTATHAFLFEEEEEEDVPLCLVVVLCVLQVVDDTPDTWMDGRRHTNVDPCNVVLVLQEFEAEQFADDDQFAFLLRVLVVLVVVHPQFAPVQLVVLCVVLVPDRNDTNNPDDRLNRLSSSVSSSPGSPHQEYEYEQSCPPPDPVSLVVVLVVQQVQSVPRSHYYYYYHHPQVSCLVRGQWYWYGYRNYTPDIGGSVCLQQQKFKFWDAQVVVVVADPVQFQFWDADPGHIITIGGCVRCVVPGDTDGDDPVNVNVRNNVSVVVD/DWQKFWAQWWDDDVVAIQGGDTATHRFLFEEEEEEDVPLCLVVVLCVLQVVDDTPDTWMDGRRHTNVDPCNVVLVLQEFEAEQFADDDQFAFLLRVLVVLVVVHPQFAPVQLVVLCVVLVPDRNDTNNPDDRLNRLSSSVSSSPGSPHQEYEYEQSCPPPDPVSLVVVLVVQQVQSVPRSHYYYYYHHPQVSCLVRGQWYWYGYRNYTPDIGGSVCVQQQKFKFWDAQVVVVVADPVQFQFWDADPGHIITIGGCVRCVVPGDTDGDDPVNVNVRNNVSVVVD